Protein 4NJM (pdb70)

InterPro domains:
  IPR006139 D-isomer specific 2-hydroxyacid dehydrogenase, catalytic domain [PF00389] (19-297)
  IPR006140 D-isomer specific 2-hydroxyacid dehydrogenase, NAD-binding domain [PF02826] (124-246)
  IPR036291 NAD(P)-binding domain superfamily [SSF51735] (105-245)

B-factor: mean 31.39, std 8.58, range [16.6, 67.66]

Foldseek 3Di:
DEFEEEEAELPDFDPVQVVLLCVLNVVLVYHYHYDYNDDDPVSLLVVLQRGQEYEYELAAADLSSLVSNLNHAEYEHLDDADPSHPQVSCQVSNHFYFYQPLLLQPLQLVVLVVQVVCLQCLVVDDDDGDAQAAFEEEEEADDNNSVSNVVVSVVSHHHYAYEDPDDDDPNYDDDLLVSQQRGQEYEHADHDDPVQFQCAFQVSNLNHDFLHEYEYLHEQRSHNVVRVLVVCVVRVSYAYEYQHDHPDPCCVVPNRSRYYYDPHNCSRVDNSSSNRSSNSSSNVVSCCVPPVDNPRGDHDHDD/DEFEEEEAELPDFDPVQVVLLCVLRVVLPYHYHYDYVDDDPVSQLVVLQRGQEYEYELAAADLSSLVSNLNHAEYEHLEDADPRHPQVSCQVSNHFYFYQPLLLQPLQLVVQVVQVVCLQCLVVDDDDGDAQAAFEEEEEEHNNSVSNVVVSVVSHHHYAYEYDDDDDPNYDPDLLCSQQPGQEYEYADHDDPVQFQCAFQVSNLNHDFLREYEYLHEQRSHNVVRVLVVCVVRVNYAYEYQHDHPDPCCVVPNRSRYYYDPHNCSRVDNSSSNRSSNSRSVQVSCCVPVVDNPRGDHDHDD

Solvent-accessible surface area: 26970 Å² total

Structure (mmCIF, N/CA/C/O backbone):
data_4NJM
#
_entry.id   4NJM
#
_cell.length_a   50.718
_cell.length_b   77.346
_cell.length_c   89.925
_cell.angle_alpha   90.00
_cell.angle_beta   101.78
_cell.angle_gamma   90.00
#
_symmetry.space_group_name_H-M   'P 1 21 1'
#
loop_
_entity.id
_entity.type
_entity.pdbx_description
1 polymer 'D-3-phosphoglycerate dehydrogenase, putative'
2 polymer 'D-3-phosphoglycerate dehydrogenase, putative'
3 non-polymer '3-PHOSPHOGLYCERIC ACID'
4 water water
#
loop_
_atom_site.group_PDB
_atom_site.id
_atom_site.type_symbol
_atom_site.label_atom_id
_atom_site.label_alt_id
_atom_site.label_comp_id
_atom_site.label_asym_id
_atom_site.label_entity_id
_atom_site.label_seq_id
_atom_site.pdbx_PDB_ins_code
_atom_site.Cartn_x
_atom_site.Cartn_y
_atom_site.Cartn_z
_atom_site.occupancy
_atom_site.B_iso_or_equiv
_atom_site.auth_seq_id
_atom_site.auth_comp_id
_atom_site.auth_asym_id
_atom_site.auth_atom_id
_atom_site.pdbx_PDB_model_num
ATOM 1 N N . ALA A 1 1 ? 18.025 32.796 52.918 1.00 49.77 -1 ALA A N 1
ATOM 2 C CA . ALA A 1 1 ? 17.570 33.194 51.555 1.00 47.67 -1 ALA A CA 1
ATOM 3 C C . ALA A 1 1 ? 18.149 32.265 50.492 1.00 47.74 -1 ALA A C 1
ATOM 4 O O . ALA A 1 1 ? 17.413 31.750 49.651 1.00 47.99 -1 ALA A O 1
ATOM 6 N N . SER A 1 2 ? 19.463 32.052 50.550 1.00 46.61 0 SER A N 1
ATOM 7 C CA . SER A 1 2 ? 20.175 31.183 49.617 1.00 46.22 0 SER A CA 1
ATOM 8 C C . SER A 1 2 ? 19.842 29.703 49.846 1.00 45.62 0 SER A C 1
ATOM 9 O O . SER A 1 2 ? 19.878 29.216 50.978 1.00 44.81 0 SER A O 1
ATOM 12 N N . MET A 1 3 ? 19.527 29.001 48.760 1.00 43.97 1 MET A N 1
ATOM 13 C CA . MET A 1 3 ? 19.130 27.592 48.811 1.00 42.70 1 MET A CA 1
ATOM 14 C C . MET A 1 3 ? 20.101 26.698 48.043 1.00 41.75 1 MET A C 1
ATOM 15 O O . MET A 1 3 ? 20.782 27.154 47.122 1.00 42.38 1 MET A O 1
ATOM 20 N N . LYS A 1 4 ? 20.161 25.425 48.430 1.00 39.45 2 LYS A N 1
ATOM 21 C CA . LYS A 1 4 ? 21.003 24.448 47.750 1.00 39.82 2 LYS A CA 1
ATOM 22 C C . LYS A 1 4 ? 20.133 23.594 46.834 1.00 38.42 2 LYS A C 1
ATOM 23 O O . LYS A 1 4 ? 19.268 22.847 47.303 1.00 37.71 2 LYS A O 1
ATOM 29 N N . ILE A 1 5 ? 20.356 23.723 45.529 1.00 38.10 3 ILE A N 1
ATOM 30 C CA . ILE A 1 5 ? 19.577 22.983 44.537 1.00 36.24 3 ILE A CA 1
ATOM 31 C C . ILE A 1 5 ? 20.430 21.883 43.924 1.00 35.41 3 ILE A C 1
ATOM 32 O O . ILE A 1 5 ? 21.511 22.141 43.393 1.00 36.23 3 ILE A O 1
ATOM 37 N N . VAL A 1 6 ? 19.945 20.652 44.015 1.00 33.99 4 VAL A N 1
ATOM 38 C CA . VAL A 1 6 ? 20.622 19.540 43.372 1.00 33.19 4 VAL A CA 1
ATOM 39 C C . VAL A 1 6 ? 19.865 19.138 42.112 1.00 32.24 4 VAL A C 1
ATOM 40 O O . VAL A 1 6 ? 18.628 19.091 42.0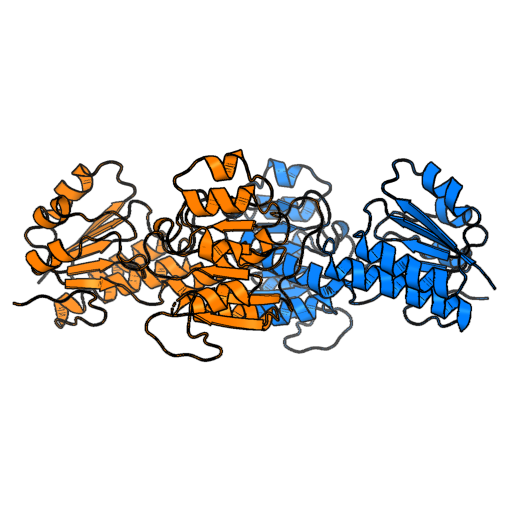95 1.00 32.37 4 VAL A O 1
ATOM 44 N N . VAL A 1 7 ? 20.628 18.872 41.060 1.00 32.14 5 VAL A N 1
ATOM 45 C CA . VAL A 1 7 ? 20.076 18.439 39.788 1.00 30.89 5 VAL A CA 1
ATOM 46 C C . VAL A 1 7 ? 20.454 16.982 39.621 1.00 30.42 5 VAL A C 1
ATOM 47 O O . VAL A 1 7 ? 21.622 16.648 39.409 1.00 31.86 5 VAL A O 1
ATOM 51 N N . ILE A 1 8 ? 19.452 16.121 39.745 1.00 30.60 6 ILE A N 1
ATOM 52 C CA . ILE A 1 8 ? 19.646 14.685 39.730 1.00 29.69 6 ILE A CA 1
ATOM 53 C C . ILE A 1 8 ? 19.263 14.185 38.347 1.00 29.41 6 ILE A C 1
ATOM 54 O O . ILE A 1 8 ? 18.075 14.165 38.006 1.00 27.90 6 ILE A O 1
ATOM 59 N N . THR A 1 9 ? 20.270 13.796 37.561 1.00 29.63 7 THR A N 1
ATOM 60 C CA . THR A 1 9 ? 20.061 13.308 36.195 1.00 29.58 7 THR A CA 1
ATOM 61 C C . THR A 1 9 ? 21.023 12.169 35.795 1.00 29.51 7 THR A C 1
ATOM 62 O O . THR A 1 9 ? 22.158 12.414 35.367 1.00 29.53 7 THR A O 1
ATOM 66 N N . GLU A 1 10 ? 20.553 10.928 35.916 1.00 29.96 8 GLU A N 1
ATOM 67 C CA . GLU A 1 10 ? 21.271 9.759 35.390 1.00 30.23 8 GLU A CA 1
ATOM 68 C C . GLU A 1 10 ? 21.520 9.913 33.883 1.00 29.95 8 GLU A C 1
ATOM 69 O O . GLU A 1 10 ? 22.528 9.432 33.359 1.00 30.15 8 GLU A O 1
ATOM 75 N N . LYS A 1 11 ? 20.594 10.599 33.210 1.00 28.41 9 LYS A N 1
ATOM 76 C CA . LYS A 1 11 ? 20.704 10.950 31.793 1.00 27.87 9 LYS A CA 1
ATOM 77 C C . LYS A 1 11 ? 20.880 12.475 31.682 1.00 27.13 9 LYS A C 1
ATOM 78 O O . LYS A 1 11 ? 19.901 13.223 31.760 1.00 26.29 9 LYS A O 1
ATOM 84 N N . PRO A 1 12 ? 22.133 12.942 31.516 1.00 26.87 10 PRO A N 1
ATOM 85 C CA . PRO A 1 12 ? 22.427 14.373 31.675 1.00 27.86 10 PRO A CA 1
ATOM 86 C C . PRO A 1 12 ? 21.805 15.269 30.607 1.00 27.51 10 PRO A C 1
ATOM 87 O O . PRO A 1 12 ? 21.645 14.844 29.459 1.00 26.98 10 PRO A O 1
ATOM 91 N N . PHE A 1 13 ? 21.441 16.487 31.011 1.00 26.76 11 PHE A N 1
ATOM 92 C CA . PHE A 1 13 ? 20.985 17.530 30.091 1.00 27.09 11 PHE A CA 1
ATOM 93 C C . PHE A 1 13 ? 22.117 17.929 29.153 1.00 26.82 11 PHE A C 1
ATOM 94 O O . PHE A 1 13 ? 23.297 17.742 29.468 1.00 28.40 11 PHE A O 1
ATOM 102 N N . ALA A 1 14 ? 21.748 18.492 28.009 1.00 26.90 12 ALA A N 1
ATOM 103 C CA . ALA A 1 14 ? 22.697 19.147 27.115 1.00 28.03 12 ALA A CA 1
ATOM 104 C C . ALA A 1 14 ? 23.474 20.212 27.886 1.00 28.54 12 ALA A C 1
ATOM 105 O O . ALA A 1 14 ? 22.929 20.846 28.791 1.00 28.28 12 ALA A O 1
ATOM 107 N N . GLU A 1 15 ? 24.740 20.404 27.520 1.00 30.41 13 GLU A N 1
ATOM 108 C CA . GLU A 1 15 ? 25.610 21.385 28.181 1.00 32.14 13 GLU A CA 1
ATOM 109 C C . GLU A 1 15 ? 25.012 22.788 28.246 1.00 31.98 13 GLU A C 1
ATOM 110 O O . GLU A 1 15 ? 25.134 23.477 29.270 1.00 31.06 13 GLU A O 1
ATOM 116 N N . ASN A 1 16 ? 24.372 23.215 27.157 1.00 30.75 14 ASN A N 1
ATOM 117 C CA . ASN A 1 16 ? 23.731 24.530 27.119 1.00 31.37 14 ASN A CA 1
ATOM 118 C C . ASN A 1 16 ? 22.558 24.670 28.082 1.00 30.30 14 ASN A C 1
ATOM 119 O O . ASN A 1 16 ? 22.302 25.761 28.601 1.00 31.16 14 ASN A O 1
ATOM 124 N N . ALA A 1 17 ? 21.859 23.562 28.326 1.00 29.44 15 ALA A N 1
ATOM 125 C CA . ALA A 1 17 ? 20.759 23.533 29.283 1.00 28.72 15 ALA A CA 1
ATOM 126 C C . ALA A 1 17 ? 21.274 23.645 30.719 1.00 29.62 15 ALA A C 1
ATOM 127 O O . ALA A 1 17 ? 20.703 24.387 31.523 1.00 30.60 15 ALA A O 1
ATOM 129 N N . VAL A 1 18 ? 22.352 22.918 31.023 1.00 30.63 16 VAL A N 1
ATOM 130 C CA . VAL A 1 18 ? 22.993 22.965 32.346 1.00 32.10 16 VAL A CA 1
ATOM 131 C C . VAL A 1 18 ? 23.534 24.369 32.632 1.00 33.51 16 VAL A C 1
ATOM 132 O O . VAL A 1 18 ? 23.409 24.869 33.758 1.00 32.68 16 VAL A O 1
ATOM 136 N N . LYS A 1 19 ? 24.121 24.996 31.609 1.00 33.09 17 LYS A N 1
ATOM 137 C CA . LYS A 1 19 ? 24.587 26.378 31.698 1.00 34.97 17 LYS A CA 1
ATOM 138 C C . LYS A 1 19 ? 23.425 27.323 31.999 1.00 34.20 17 LYS A C 1
ATOM 139 O O . LYS A 1 19 ? 23.543 28.202 32.854 1.00 35.45 17 LYS A O 1
ATOM 145 N N . GLY A 1 20 ? 22.309 27.127 31.298 1.00 33.19 18 GLY A N 1
ATOM 146 C CA . GLY A 1 20 ? 21.077 27.885 31.531 1.00 32.90 18 GLY A CA 1
ATOM 147 C C . GLY A 1 20 ? 20.530 27.717 32.940 1.00 33.50 18 GLY A C 1
ATOM 148 O O . GLY A 1 20 ? 20.063 28.685 33.549 1.00 33.28 18 GLY A O 1
ATOM 149 N N . ILE A 1 21 ? 20.589 26.488 33.457 1.00 31.64 19 ILE A N 1
ATOM 150 C CA . ILE A 1 21 ? 20.151 26.201 34.831 1.00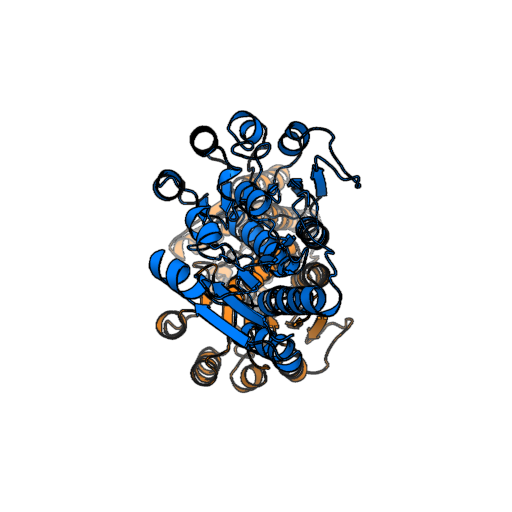 33.18 19 ILE A CA 1
ATOM 151 C C . ILE A 1 21 ? 21.009 26.973 35.831 1.00 33.69 19 ILE A C 1
ATOM 152 O O . ILE A 1 21 ? 20.479 27.642 36.724 1.00 35.17 19 ILE A O 1
ATOM 157 N N . ARG A 1 22 ? 22.326 26.889 35.661 1.00 35.97 20 ARG A N 1
ATOM 158 C CA . ARG A 1 22 ? 23.270 27.576 36.547 1.00 39.05 20 ARG A CA 1
ATOM 159 C C . ARG A 1 22 ? 23.103 29.089 36.517 1.00 40.52 20 ARG A C 1
ATOM 160 O O . ARG A 1 22 ? 23.173 29.738 37.561 1.00 41.05 20 ARG A O 1
ATOM 168 N N . GLU A 1 23 ? 22.872 29.644 35.328 1.00 39.34 21 GLU A N 1
ATOM 169 C CA . GLU A 1 23 ? 22.694 31.086 35.164 1.00 40.75 21 GLU A CA 1
ATOM 170 C C . GLU A 1 23 ? 21.532 31.604 36.002 1.00 40.25 21 GLU A C 1
ATOM 171 O O . GLU A 1 23 ? 21.709 32.505 36.822 1.00 40.76 21 GLU A O 1
ATOM 177 N N . ILE A 1 24 ? 20.356 31.011 35.804 1.00 38.41 22 ILE A N 1
ATOM 178 C CA . ILE A 1 24 ? 19.136 31.397 36.512 1.00 38.30 22 ILE A CA 1
ATOM 179 C C . ILE A 1 24 ? 19.301 31.299 38.033 1.00 39.69 22 ILE A C 1
ATOM 180 O O . ILE A 1 24 ? 19.012 32.253 38.761 1.00 39.44 22 ILE A O 1
ATOM 185 N N . LEU A 1 25 ? 19.782 30.151 38.499 1.00 39.52 23 LEU A N 1
ATOM 186 C CA . LEU A 1 25 ? 19.841 29.863 39.933 1.00 40.95 23 LEU A CA 1
ATOM 187 C C . LEU A 1 25 ? 20.953 30.607 40.663 1.00 41.86 23 LEU A C 1
ATOM 188 O O . LEU A 1 25 ? 20.755 31.071 41.789 1.00 41.62 23 LEU A O 1
ATOM 193 N N . GLU A 1 26 ? 22.111 30.726 40.021 1.00 41.53 24 GLU A N 1
ATOM 194 C CA . GLU A 1 26 ? 23.246 31.425 40.617 1.00 43.43 24 GLU A CA 1
ATOM 195 C C . GLU A 1 26 ? 23.047 32.937 40.658 1.00 44.20 24 GLU A C 1
ATOM 196 O O . GLU A 1 26 ? 23.581 33.610 41.542 1.00 44.41 24 GLU A O 1
ATOM 202 N N . LYS A 1 27 ? 22.264 33.467 39.722 1.00 45.18 25 LYS A N 1
ATOM 203 C CA . LYS A 1 27 ? 21.915 34.886 39.740 1.00 46.63 25 LYS A CA 1
ATOM 204 C C . LYS A 1 27 ? 20.995 35.199 40.922 1.00 46.00 25 LYS A C 1
ATOM 205 O O . LYS A 1 27 ? 21.104 36.260 41.539 1.00 46.32 25 LYS A O 1
ATOM 211 N N . ALA A 1 28 ? 20.104 34.261 41.237 1.00 45.21 26 ALA A N 1
ATOM 212 C CA . ALA A 1 28 ? 19.187 34.389 42.371 1.00 44.78 26 ALA A CA 1
ATOM 213 C C . ALA A 1 28 ? 19.884 34.099 43.704 1.00 44.81 26 ALA A C 1
ATOM 214 O O . ALA A 1 28 ? 19.254 34.132 44.764 1.00 45.35 26 ALA A O 1
ATOM 216 N N . GLY A 1 29 ? 21.182 33.811 43.637 1.00 43.52 27 GLY A N 1
ATOM 217 C CA . GLY A 1 29 ? 22.005 33.593 44.820 1.00 43.25 27 GLY A CA 1
ATOM 218 C C . GLY A 1 29 ? 21.972 32.185 45.382 1.00 43.87 27 GLY A C 1
ATOM 219 O O . GLY A 1 29 ? 22.451 31.953 46.495 1.00 42.86 27 GLY A O 1
ATOM 220 N N . HIS A 1 30 ? 21.416 31.244 44.618 1.00 43.37 28 HIS A N 1
ATOM 221 C CA . HIS A 1 30 ? 21.326 29.849 45.056 1.00 43.26 28 HIS A CA 1
ATOM 222 C C . HIS A 1 30 ? 22.520 29.041 44.641 1.00 43.10 28 HIS A C 1
ATOM 223 O O . HIS A 1 30 ? 23.286 29.452 43.765 1.00 43.59 28 HIS A O 1
ATOM 230 N N . GLU A 1 31 ? 22.698 27.886 45.283 1.00 43.14 29 GLU A N 1
ATOM 231 C CA . GLU A 1 31 ? 23.765 26.959 44.927 1.00 42.15 29 GLU A CA 1
ATOM 232 C C . GLU A 1 31 ? 23.225 25.841 44.035 1.00 40.99 29 GLU A C 1
ATOM 233 O O . GLU A 1 31 ? 22.113 25.351 44.255 1.00 41.02 29 GLU A O 1
ATOM 239 N N . VAL A 1 32 ? 24.016 25.463 43.031 1.00 39.70 30 VAL A N 1
ATOM 240 C CA . VAL A 1 32 ? 23.670 24.369 42.111 1.00 38.13 30 VAL A CA 1
ATOM 241 C C . VAL A 1 32 ? 24.693 23.242 42.222 1.00 37.77 30 VAL A C 1
ATOM 242 O O . VAL A 1 32 ? 25.886 23.441 41.978 1.00 37.68 30 VAL A O 1
ATOM 246 N N . VAL A 1 33 ? 24.217 22.060 42.600 1.00 37.05 31 VAL A N 1
ATOM 247 C CA . VAL A 1 33 ? 25.067 20.876 42.657 1.00 35.76 31 VAL A CA 1
ATOM 248 C C . VAL A 1 33 ? 24.552 19.873 41.629 1.00 34.99 31 VAL A C 1
ATOM 249 O O . VAL A 1 33 ? 23.373 19.522 41.642 1.00 33.71 31 VAL A O 1
ATOM 253 N N . MET A 1 34 ? 25.432 19.439 40.729 1.00 34.28 32 MET A N 1
ATOM 254 C CA . MET A 1 34 ? 25.059 18.476 39.691 1.00 34.98 32 MET A CA 1
ATOM 255 C C . MET A 1 34 ? 25.359 17.052 40.140 1.00 35.17 32 MET A C 1
ATOM 256 O O . MET A 1 34 ? 26.467 16.766 40.595 1.00 36.38 32 MET A O 1
ATOM 261 N N . ILE A 1 35 ? 24.366 16.171 40.022 1.00 34.18 33 ILE A N 1
ATOM 262 C CA . ILE A 1 35 ? 24.547 14.738 40.259 1.00 34.11 33 ILE A CA 1
ATOM 263 C C . ILE A 1 35 ? 24.238 14.028 38.942 1.00 33.69 33 ILE A C 1
ATOM 264 O O . ILE A 1 35 ? 23.097 13.634 38.688 1.00 33.66 33 ILE A O 1
ATOM 269 N N . GLU A 1 36 ? 25.265 13.883 38.110 1.00 34.37 34 GLU A N 1
ATOM 270 C CA . GLU A 1 36 ? 25.092 13.434 36.730 1.00 35.30 34 GLU A CA 1
ATOM 271 C C . GLU A 1 36 ? 25.673 12.055 36.465 1.00 37.06 34 GLU A C 1
ATOM 272 O O . GLU A 1 36 ? 26.765 11.721 36.943 1.00 36.60 34 GLU A O 1
ATOM 278 N N . LYS A 1 37 ? 24.924 11.265 35.697 1.00 38.11 35 LYS A N 1
ATOM 279 C CA . LYS A 1 37 ? 25.356 9.949 35.225 1.00 40.99 35 LYS A CA 1
ATOM 280 C C . LYS A 1 37 ? 25.848 9.053 36.368 1.00 43.17 35 LYS A C 1
ATOM 281 O O . LYS A 1 37 ? 26.779 8.260 36.199 1.00 45.03 35 LYS A O 1
ATOM 287 N N . TYR A 1 38 ? 25.216 9.200 37.534 1.00 42.87 36 TYR A N 1
ATOM 288 C CA . TYR A 1 38 ? 25.501 8.361 38.698 1.00 44.13 36 TYR A CA 1
ATOM 289 C C . TYR A 1 38 ? 25.090 6.914 38.420 1.00 46.74 36 TYR A C 1
ATOM 290 O O . TYR A 1 38 ? 24.230 6.660 37.573 1.00 48.06 36 TYR A O 1
ATOM 299 N N . LYS A 1 39 ? 25.704 5.975 39.132 1.00 50.17 37 LYS A N 1
ATOM 300 C CA . LYS A 1 39 ? 25.405 4.556 38.941 1.00 53.46 37 LYS A CA 1
ATOM 301 C C . LYS A 1 39 ? 24.655 3.954 40.1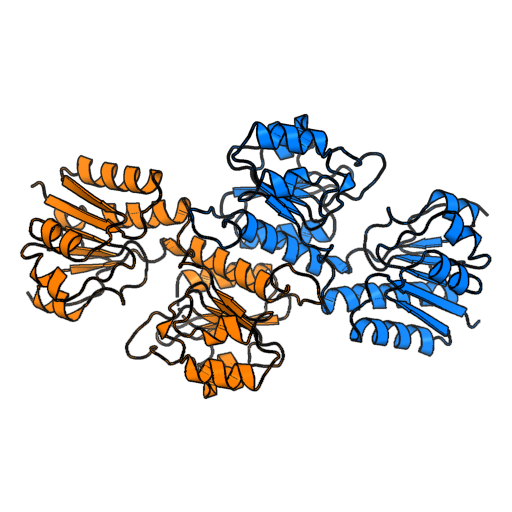27 1.00 54.15 37 LYS A C 1
ATOM 302 O O . LYS A 1 39 ? 23.712 3.183 39.938 1.00 54.78 37 LYS A O 1
ATOM 308 N N . LYS A 1 40 ? 25.065 4.327 41.339 1.00 53.99 38 LYS A N 1
ATOM 309 C CA . LYS A 1 40 ? 24.508 3.751 42.564 1.00 53.41 38 LYS A CA 1
ATOM 310 C C . LYS A 1 40 ? 23.456 4.638 43.226 1.00 52.02 38 LYS A C 1
ATOM 311 O O . LYS A 1 40 ? 23.575 5.865 43.227 1.00 49.91 38 LYS A O 1
ATOM 317 N N . LYS A 1 41 ? 22.433 4.002 43.795 1.00 50.24 39 LYS A N 1
ATOM 318 C CA . LYS A 1 41 ? 21.391 4.698 44.554 1.00 48.97 39 LYS A CA 1
ATOM 319 C C . LYS A 1 41 ? 21.977 5.461 45.750 1.00 49.38 39 LYS A C 1
ATOM 320 O O . LYS A 1 41 ? 21.442 6.496 46.160 1.00 48.94 39 LYS A O 1
ATOM 326 N N . GLU A 1 42 ? 23.083 4.947 46.286 1.00 49.06 40 GLU A N 1
ATOM 327 C CA . GLU A 1 42 ? 23.793 5.577 47.400 1.00 50.25 40 GLU A CA 1
ATOM 328 C C . GLU A 1 42 ? 24.368 6.941 47.026 1.00 49.41 40 GLU A C 1
ATOM 329 O O . GLU A 1 42 ? 24.431 7.837 47.870 1.00 49.52 40 GLU A O 1
ATOM 335 N N . ASP A 1 43 ? 24.782 7.090 45.766 1.00 48.91 41 ASP A N 1
ATOM 336 C CA . ASP A 1 43 ? 25.303 8.362 45.259 1.00 49.33 41 ASP A CA 1
ATOM 337 C C . ASP A 1 43 ? 24.312 9.498 45.492 1.00 47.35 41 ASP A C 1
ATOM 338 O O . ASP A 1 43 ? 24.686 10.564 45.986 1.00 48.18 41 ASP A O 1
ATOM 343 N N . VAL A 1 44 ? 23.050 9.253 45.143 1.00 45.61 42 VAL A N 1
ATOM 344 C CA . VAL A 1 44 ? 21.982 10.238 45.309 1.00 44.60 42 VAL A CA 1
ATOM 345 C C . VAL A 1 44 ? 21.625 10.431 46.782 1.00 45.20 42 VAL A C 1
ATOM 346 O O . VAL A 1 44 ? 21.499 11.568 47.250 1.00 44.67 42 VAL A O 1
ATOM 350 N N . ILE A 1 45 ? 21.465 9.322 47.503 1.00 45.03 43 ILE A N 1
ATOM 351 C CA . ILE A 1 45 ? 21.114 9.352 48.928 1.00 46.68 43 ILE A CA 1
ATOM 352 C C . ILE A 1 45 ? 22.058 10.266 49.718 1.00 47.11 43 ILE A C 1
ATOM 353 O O . ILE A 1 45 ? 21.611 11.064 50.546 1.00 46.96 43 ILE A O 1
ATOM 358 N N . GLU A 1 46 ? 23.355 10.156 49.433 1.00 48.24 44 GLU A N 1
ATOM 359 C CA . GLU A 1 46 ? 24.373 10.983 50.075 1.00 50.63 44 GLU A CA 1
ATOM 360 C C . GLU A 1 46 ? 24.202 12.470 49.753 1.00 49.55 44 GLU A C 1
ATOM 361 O O . GLU A 1 46 ? 24.136 13.301 50.657 1.00 49.48 44 GLU A O 1
ATOM 367 N N . ARG A 1 47 ? 24.118 12.791 48.464 1.00 48.91 45 ARG A N 1
ATOM 368 C CA . ARG A 1 47 ? 24.168 1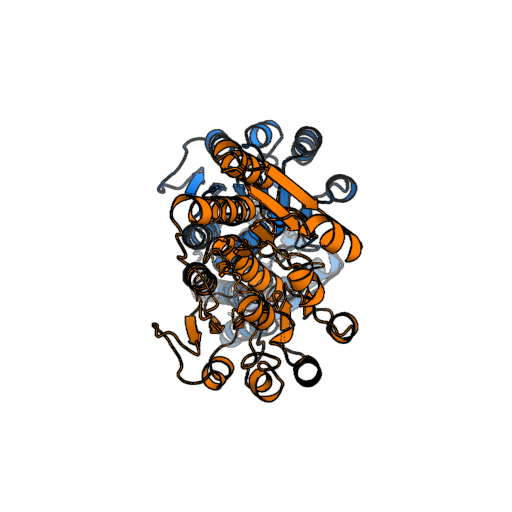4.182 48.008 1.00 48.93 45 ARG A CA 1
ATOM 369 C C . ARG A 1 47 ? 22.860 14.962 48.176 1.00 46.96 45 ARG A C 1
ATOM 370 O O . ARG A 1 47 ? 22.861 16.192 48.113 1.00 47.68 45 ARG A O 1
ATOM 378 N N . ILE A 1 48 ? 21.754 14.255 48.396 1.00 45.16 46 ILE A N 1
ATOM 379 C CA . ILE A 1 48 ? 20.461 14.909 48.624 1.00 44.51 46 ILE A CA 1
ATOM 380 C C . ILE A 1 48 ? 20.269 15.372 50.079 1.00 44.71 46 ILE A C 1
ATOM 381 O O . ILE A 1 48 ? 19.355 16.149 50.369 1.00 43.96 46 ILE A O 1
ATOM 386 N N . LYS A 1 49 ? 21.138 14.901 50.975 1.00 46.71 47 LYS A N 1
ATOM 387 C CA . LYS A 1 49 ? 21.019 15.150 52.421 1.00 48.38 47 LYS A CA 1
ATOM 388 C C . LYS A 1 49 ? 20.764 16.607 52.805 1.00 47.89 47 LYS A C 1
ATOM 389 O O . LYS A 1 49 ? 19.852 16.894 53.583 1.00 47.90 47 LYS A O 1
ATOM 395 N N . ASP A 1 50 ? 21.559 17.519 52.248 1.00 47.43 48 ASP A N 1
ATOM 396 C CA . ASP A 1 50 ? 21.463 18.943 52.590 1.00 47.35 48 ASP A CA 1
ATOM 397 C C . ASP A 1 50 ? 20.809 19.808 51.502 1.00 45.52 48 ASP A C 1
ATOM 398 O O . ASP A 1 50 ? 20.943 21.035 51.510 1.00 45.60 48 ASP A O 1
ATOM 403 N N . ALA A 1 51 ? 20.089 19.164 50.583 1.00 43.00 49 ALA A N 1
ATOM 404 C CA . ALA A 1 51 ? 19.408 19.871 49.497 1.00 40.65 49 ALA A CA 1
ATOM 405 C C . ALA A 1 51 ? 18.119 20.545 49.958 1.00 39.09 49 ALA A C 1
ATOM 406 O O . ALA A 1 51 ? 17.329 19.961 50.705 1.00 39.13 49 ALA A O 1
ATOM 408 N N . ASP A 1 52 ? 17.917 21.778 49.500 1.00 38.23 50 ASP A N 1
ATOM 409 C CA . ASP A 1 52 ? 16.677 22.511 49.740 1.00 37.37 50 ASP A CA 1
ATOM 410 C C . ASP A 1 52 ? 15.691 22.309 48.597 1.00 36.66 50 ASP A C 1
ATOM 411 O O . ASP A 1 52 ? 14.476 22.388 48.789 1.00 36.18 50 ASP A O 1
ATOM 416 N N . GLY A 1 53 ? 16.226 22.048 47.407 1.00 35.38 51 GLY A N 1
ATOM 417 C CA . GLY A 1 53 ? 15.402 21.847 46.217 1.00 33.33 51 GLY A CA 1
ATOM 418 C C . GLY A 1 53 ? 16.030 20.848 45.264 1.00 31.65 51 GLY A C 1
ATOM 419 O O . GLY A 1 53 ? 17.250 20.665 45.257 1.00 30.98 51 GLY A O 1
ATOM 420 N N . VAL A 1 54 ? 15.186 20.198 44.466 1.00 30.35 52 VAL A N 1
ATOM 421 C CA . VAL A 1 54 ? 15.630 19.154 43.534 1.00 30.31 52 VAL A CA 1
ATOM 422 C C . VAL A 1 54 ? 15.070 19.411 42.134 1.00 28.95 52 VAL A C 1
ATOM 423 O O . VAL A 1 54 ? 13.899 19.744 41.987 1.00 28.20 52 VAL A O 1
ATOM 427 N N . ILE A 1 55 ? 15.927 19.260 41.126 1.00 29.04 53 ILE A N 1
ATOM 428 C CA . ILE A 1 55 ? 15.504 19.179 39.726 1.00 28.56 53 ILE A CA 1
ATOM 429 C C . ILE A 1 55 ? 15.840 17.768 39.254 1.00 26.60 53 ILE A C 1
ATOM 430 O O . ILE A 1 55 ? 16.959 17.300 39.433 1.00 26.86 53 ILE A O 1
ATOM 435 N N . VAL A 1 56 ? 14.863 17.089 38.665 1.00 26.65 54 VAL A N 1
ATOM 436 C CA . VAL A 1 56 ? 15.029 15.693 38.270 1.00 25.04 54 VAL A CA 1
ATOM 437 C C . VAL A 1 56 ? 14.430 15.467 36.877 1.00 25.01 54 VAL A C 1
ATOM 438 O O . VAL A 1 56 ? 13.568 16.226 36.431 1.00 24.19 54 VAL A O 1
ATOM 442 N N . ARG A 1 57 ? 14.921 14.450 36.178 1.00 23.68 55 ARG A N 1
ATOM 443 C CA . ARG A 1 57 ? 14.288 14.013 34.944 1.00 24.95 55 ARG A CA 1
ATOM 444 C C . ARG A 1 57 ? 13.482 12.752 35.225 1.00 24.89 55 ARG A C 1
ATOM 445 O O . ARG A 1 57 ? 12.596 12.779 36.085 1.00 25.18 55 ARG A O 1
ATOM 453 N N . SER A 1 58 ? 13.783 11.652 34.534 1.00 23.93 56 SER A N 1
ATOM 454 C CA . SER A 1 58 ? 13.015 10.414 34.727 1.00 25.59 56 SER A CA 1
ATOM 455 C C . SER A 1 58 ? 13.497 9.557 35.897 1.00 26.44 56 SER A C 1
ATOM 456 O O . SER A 1 58 ? 12.916 8.499 36.160 1.00 26.13 56 SER A O 1
ATOM 459 N N . ASP A 1 59 ? 14.549 10.012 36.574 1.00 26.59 57 ASP A N 1
ATOM 460 C CA . ASP A 1 59 ? 15.200 9.270 37.661 1.00 28.07 57 ASP A CA 1
ATOM 461 C C . ASP A 1 59 ? 14.210 8.823 38.717 1.00 28.59 57 ASP A C 1
ATOM 462 O O . ASP A 1 59 ? 13.305 9.576 39.091 1.00 26.87 57 ASP A O 1
ATOM 467 N N . LYS A 1 60 ? 14.396 7.599 39.206 1.00 30.30 58 LYS A N 1
ATOM 468 C CA . LYS A 1 60 ? 13.556 7.078 40.276 1.00 32.86 58 LYS A CA 1
ATOM 469 C C . LYS A 1 60 ? 13.796 7.870 41.561 1.00 32.10 58 LYS A C 1
ATOM 470 O O . LYS A 1 60 ? 14.928 7.957 42.047 1.00 33.55 58 LYS A O 1
ATOM 476 N N . ILE A 1 61 ? 12.728 8.464 42.084 1.00 31.89 59 ILE A N 1
ATOM 477 C CA . ILE A 1 61 ? 12.770 9.182 43.355 1.00 32.94 59 ILE A CA 1
ATOM 478 C C . ILE A 1 61 ? 11.765 8.506 44.295 1.00 33.84 59 ILE A C 1
ATOM 479 O O . ILE A 1 61 ? 10.570 8.833 44.295 1.00 34.01 59 ILE A O 1
ATOM 484 N N . ASP A 1 62 ? 12.263 7.551 45.077 1.00 35.33 60 ASP A N 1
ATOM 485 C CA . ASP A 1 62 ? 11.415 6.726 45.944 1.00 36.23 60 ASP A CA 1
ATOM 486 C C . ASP A 1 62 ? 11.442 7.182 47.403 1.00 38.02 60 ASP A C 1
ATOM 487 O O . ASP A 1 62 ? 12.099 8.172 47.736 1.00 35.30 60 ASP A O 1
ATOM 492 N N . GLU A 1 63 ? 10.729 6.452 48.264 1.00 38.07 61 GLU A N 1
ATOM 493 C CA . GLU A 1 63 ? 10.605 6.821 49.675 1.00 39.87 61 GLU A CA 1
ATOM 494 C C . GLU A 1 63 ? 11.962 6.972 50.368 1.00 39.41 61 GLU A C 1
ATOM 495 O O . GLU A 1 63 ? 12.170 7.925 51.122 1.00 40.11 61 GLU A O 1
ATOM 501 N N . GLU A 1 64 ? 12.879 6.043 50.104 1.00 40.60 62 GLU A N 1
ATOM 502 C CA . GLU A 1 64 ? 14.203 6.081 50.726 1.00 41.08 62 GLU A CA 1
ATOM 503 C C . GLU A 1 64 ? 14.954 7.368 50.382 1.00 40.34 62 GLU A C 1
ATOM 504 O O . GLU A 1 64 ? 15.544 8.000 51.259 1.00 39.67 62 GLU A O 1
ATOM 510 N N . ILE A 1 65 ? 14.920 7.755 49.107 1.00 38.90 63 ILE A N 1
ATOM 511 C CA . ILE A 1 65 ? 15.540 9.003 48.656 1.00 38.72 63 ILE A CA 1
ATOM 512 C C . ILE A 1 65 ? 14.860 10.234 49.263 1.00 37.94 63 ILE A C 1
ATOM 513 O O . ILE A 1 65 ? 15.532 11.164 49.710 1.00 38.66 63 ILE A O 1
ATOM 518 N N . ILE A 1 66 ? 13.529 10.230 49.273 1.00 38.47 64 ILE A N 1
ATOM 519 C CA . ILE A 1 66 ? 12.749 11.343 49.807 1.00 38.43 64 ILE A CA 1
ATOM 520 C C . ILE A 1 66 ? 13.048 11.577 51.296 1.00 40.28 64 ILE A C 1
ATOM 521 O O . ILE A 1 66 ? 13.299 12.710 51.707 1.00 40.69 64 ILE A O 1
ATOM 526 N N . LYS A 1 67 ? 13.044 10.503 52.086 1.00 40.73 65 LYS A N 1
ATOM 527 C CA . LYS A 1 67 ? 13.327 10.607 53.523 1.00 42.14 65 LYS A CA 1
ATOM 528 C C . LYS A 1 67 ? 14.753 11.077 53.811 1.00 41.47 65 LYS A C 1
ATOM 529 O O . LYS A 1 67 ? 14.984 11.780 54.791 1.00 42.77 65 LYS A O 1
ATOM 535 N N . ALA A 1 68 ? 15.697 10.713 52.943 1.00 41.34 66 ALA A N 1
ATOM 536 C CA . ALA A 1 68 ? 17.085 11.164 53.070 1.00 41.26 66 ALA A CA 1
ATOM 537 C C . ALA A 1 68 ? 17.228 12.669 52.830 1.00 43.21 66 ALA A C 1
ATOM 538 O O . ALA A 1 68 ? 18.121 13.314 53.390 1.00 42.32 66 ALA A O 1
ATOM 540 N N . GLY A 1 69 ? 16.349 13.218 51.992 1.00 43.44 67 GLY A N 1
ATOM 541 C CA . GLY A 1 69 ? 16.315 14.654 51.733 1.00 43.85 67 GLY A CA 1
ATOM 542 C C . GLY A 1 69 ? 15.488 15.372 52.783 1.00 44.27 67 GLY A C 1
ATOM 543 O O . GLY A 1 69 ? 14.425 15.917 52.477 1.00 42.35 67 GLY A O 1
ATOM 544 N N . GLU A 1 70 ? 15.998 15.379 54.016 1.00 45.69 68 GLU A N 1
ATOM 545 C CA . GLU A 1 70 ? 15.272 15.867 55.202 1.00 47.59 68 GLU A CA 1
ATOM 546 C C . GLU A 1 70 ? 14.695 17.283 55.093 1.00 46.02 68 GLU A C 1
ATOM 547 O O . GLU A 1 70 ? 13.612 17.558 55.616 1.00 46.71 68 GLU A O 1
ATOM 553 N N . LYS A 1 71 ? 15.409 18.179 54.418 1.00 44.77 69 LYS A N 1
ATOM 554 C CA . LYS A 1 71 ? 14.937 19.557 54.271 1.00 42.46 69 LYS A CA 1
ATOM 555 C C . LYS A 1 71 ? 14.601 19.964 52.830 1.00 40.98 69 LYS A C 1
ATOM 556 O O . LYS A 1 71 ? 14.515 21.156 52.522 1.00 39.11 69 LYS A O 1
ATOM 562 N N . VAL A 1 72 ? 14.401 18.975 51.958 1.00 39.41 70 VAL A N 1
ATOM 563 C CA . VAL A 1 72 ? 13.892 19.238 50.609 1.00 37.03 70 VAL A CA 1
ATOM 564 C C . VAL A 1 72 ? 12.488 19.814 50.728 1.00 35.96 70 VAL A C 1
ATOM 565 O O . VAL A 1 72 ? 11.620 19.234 51.393 1.00 37.01 70 VAL A O 1
ATOM 569 N N . LYS A 1 73 ? 12.275 20.965 50.098 1.00 34.23 71 LYS A N 1
ATOM 570 C CA . LYS A 1 73 ? 10.985 21.643 50.154 1.00 33.55 71 LYS A CA 1
ATOM 571 C C . LYS A 1 73 ? 10.255 21.603 48.812 1.00 33.05 71 LYS A C 1
ATOM 572 O O . LYS A 1 73 ? 9.040 21.816 48.753 1.00 33.11 71 LYS A O 1
ATOM 578 N N . ILE A 1 74 ? 11.004 21.316 47.745 1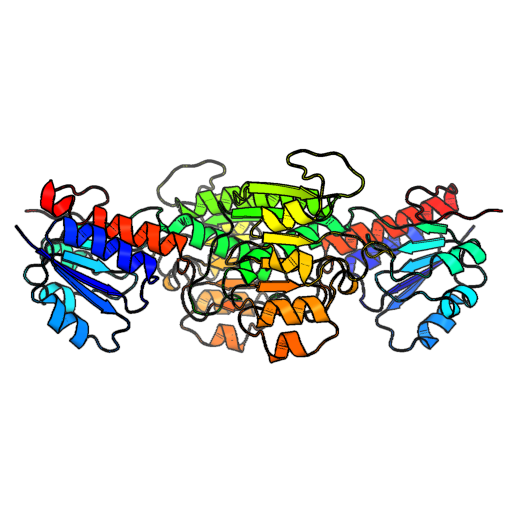.00 31.69 72 ILE A N 1
ATOM 579 C CA . ILE A 1 74 ? 10.449 21.254 46.394 1.00 31.08 72 ILE A CA 1
ATOM 580 C C . ILE A 1 74 ? 11.250 20.308 45.495 1.00 29.79 72 ILE A C 1
ATOM 581 O O . ILE A 1 74 ? 12.474 20.221 45.597 1.00 29.16 72 ILE A O 1
ATOM 586 N N . ILE A 1 75 ? 10.527 19.581 44.647 1.00 30.24 73 ILE A N 1
ATOM 587 C CA . ILE A 1 75 ? 11.116 18.798 43.562 1.00 29.05 73 ILE A CA 1
ATOM 588 C C . ILE A 1 75 ? 10.408 19.202 42.269 1.00 28.91 73 ILE A C 1
ATOM 589 O O . ILE A 1 75 ? 9.174 19.145 42.169 1.00 28.86 73 ILE A O 1
ATOM 594 N N . VAL A 1 76 ? 11.194 19.640 41.292 1.00 29.05 74 VAL A N 1
ATOM 595 C CA . VAL A 1 76 ? 10.655 19.954 39.976 1.00 27.52 74 VAL A CA 1
ATOM 596 C C . VAL A 1 76 ? 11.145 18.907 38.992 1.00 26.62 74 VAL A C 1
ATOM 597 O O . VAL A 1 76 ? 12.350 18.701 38.840 1.00 27.54 74 VAL A O 1
ATOM 601 N N . ARG A 1 77 ? 10.204 18.226 38.352 1.00 26.35 75 ARG A N 1
ATOM 602 C CA . ARG A 1 77 ? 10.539 17.351 37.249 1.00 25.43 75 ARG A CA 1
ATOM 603 C C . ARG A 1 77 ? 10.634 18.229 36.013 1.00 25.43 75 ARG A C 1
ATOM 604 O O . ARG A 1 77 ? 9.651 18.844 35.611 1.00 26.12 75 ARG A O 1
ATOM 612 N N . ALA A 1 78 ? 11.825 18.298 35.429 1.00 26.35 76 ALA A N 1
ATOM 613 C CA . ALA A 1 78 ? 12.020 19.001 34.168 1.00 25.99 76 ALA A CA 1
ATOM 614 C C . ALA A 1 78 ? 11.486 18.092 33.073 1.00 26.11 76 ALA A C 1
ATOM 615 O O . ALA A 1 78 ? 12.176 17.175 32.625 1.00 25.73 76 ALA A O 1
ATOM 617 N N . GLY A 1 79 ? 10.242 18.337 32.672 1.00 26.54 77 GLY A N 1
ATOM 618 C CA . GLY A 1 79 ? 9.528 17.454 31.755 1.00 26.34 77 GLY A CA 1
ATOM 619 C C . GLY A 1 79 ? 8.071 17.286 32.142 1.00 26.37 77 GLY A C 1
ATOM 620 O O . GLY A 1 79 ? 7.524 18.094 32.895 1.00 25.98 77 GLY A O 1
ATOM 621 N N . ALA A 1 80 ? 7.439 16.236 31.628 1.00 25.91 78 ALA A N 1
ATOM 622 C CA . ALA A 1 80 ? 5.990 16.091 31.728 1.00 26.91 78 ALA A CA 1
ATOM 623 C C . ALA A 1 80 ? 5.574 15.063 32.777 1.00 27.90 78 ALA A C 1
ATOM 624 O O . ALA A 1 80 ? 4.847 15.396 33.715 1.00 28.39 78 ALA A O 1
ATOM 626 N N . GLY A 1 81 ? 6.034 13.826 32.613 1.00 28.01 79 GLY A N 1
ATOM 627 C CA . GLY A 1 81 ? 5.630 12.722 33.495 1.00 27.91 79 GLY A CA 1
ATOM 628 C C . GLY A 1 81 ? 6.323 12.723 34.844 1.00 28.29 79 GLY A C 1
ATOM 629 O O . GLY A 1 81 ? 7.474 13.143 34.965 1.00 27.55 79 GLY A O 1
ATOM 630 N N . TYR A 1 82 ? 5.619 12.236 35.863 1.00 27.87 80 TYR A N 1
ATOM 631 C CA . TYR A 1 82 ? 6.157 12.197 37.221 1.00 28.91 80 TYR A CA 1
ATOM 632 C C . TYR A 1 82 ? 5.867 10.858 37.913 1.00 29.03 80 TYR A C 1
ATOM 633 O O . TYR A 1 82 ? 5.928 10.751 39.147 1.00 30.28 80 TYR A O 1
ATOM 642 N N . ASP A 1 83 ? 5.566 9.842 37.104 1.00 29.04 81 ASP A N 1
ATOM 643 C CA . ASP A 1 83 ? 5.372 8.462 37.578 1.00 29.24 81 ASP A CA 1
ATOM 644 C C . ASP A 1 83 ? 6.609 7.908 38.295 1.00 29.85 81 ASP A C 1
ATOM 645 O O . ASP A 1 83 ? 6.514 6.942 39.066 1.00 29.22 81 ASP A O 1
ATOM 650 N N . ASN A 1 84 ? 7.762 8.523 38.032 1.00 28.50 82 ASN A N 1
ATOM 651 C CA . ASN A 1 84 ? 9.037 8.141 38.633 1.00 28.99 82 ASN A CA 1
ATOM 652 C C . ASN A 1 84 ? 9.208 8.638 40.071 1.00 29.60 82 ASN A C 1
ATOM 653 O O . ASN A 1 84 ? 10.147 8.232 40.762 1.00 30.06 82 ASN A O 1
ATOM 658 N N . ILE A 1 85 ? 8.309 9.518 40.501 1.00 29.63 83 ILE A N 1
ATOM 659 C CA . ILE A 1 85 ? 8.388 10.133 41.821 1.00 30.69 83 ILE A CA 1
ATOM 660 C C . ILE A 1 85 ? 7.292 9.549 42.713 1.00 31.78 83 ILE A C 1
ATOM 661 O O . ILE A 1 85 ? 6.126 9.507 42.318 1.00 31.67 83 ILE A O 1
ATOM 666 N N . ASP A 1 86 ? 7.672 9.095 43.907 1.00 33.15 84 ASP A N 1
ATOM 667 C CA . ASP A 1 86 ? 6.689 8.598 44.876 1.00 34.17 84 ASP A CA 1
ATOM 668 C C . ASP A 1 86 ? 5.920 9.787 45.458 1.00 33.74 84 ASP A C 1
ATOM 669 O O . ASP A 1 86 ? 6.371 10.430 46.409 1.00 35.52 84 ASP A O 1
ATOM 674 N N . ILE A 1 87 ? 4.758 10.063 44.869 1.00 33.32 85 ILE A N 1
ATOM 675 C CA . ILE A 1 87 ? 3.943 11.227 45.228 1.00 33.82 85 ILE A CA 1
ATOM 676 C C . ILE A 1 87 ? 3.408 11.144 46.664 1.00 35.46 85 ILE A C 1
ATOM 677 O O . ILE A 1 87 ? 3.347 12.155 47.370 1.00 34.41 85 ILE A O 1
ATOM 682 N N . GLU A 1 88 ? 3.029 9.939 47.081 1.00 36.16 86 GLU A N 1
ATOM 683 C CA . GLU A 1 88 ? 2.512 9.712 48.432 1.00 38.14 86 GLU A CA 1
ATOM 684 C C . GLU A 1 88 ? 3.545 10.017 49.511 1.00 38.14 86 GLU A C 1
ATOM 685 O O . GLU A 1 88 ? 3.217 10.658 50.513 1.00 38.91 86 GLU A O 1
ATOM 691 N N . ALA A 1 89 ? 4.782 9.568 49.295 1.00 37.23 87 ALA A N 1
ATOM 692 C CA . ALA A 1 89 ? 5.895 9.872 50.196 1.00 37.76 87 ALA A CA 1
ATOM 693 C C . ALA A 1 89 ? 6.258 11.356 50.186 1.00 38.86 87 ALA A C 1
ATOM 694 O O . ALA A 1 89 ? 6.691 11.899 51.205 1.00 39.08 87 ALA A O 1
ATOM 696 N N . CYS A 1 90 ? 6.091 12.011 49.036 1.00 38.31 88 CYS A N 1
ATOM 697 C CA . CYS A 1 90 ? 6.252 13.465 48.958 1.00 37.73 88 CYS A CA 1
ATOM 698 C C . CYS A 1 90 ? 5.190 14.191 49.779 1.00 37.91 88 CYS A C 1
ATOM 699 O O . CYS A 1 90 ? 5.491 15.175 50.463 1.00 37.83 88 CYS A O 1
ATOM 702 N N . ASN A 1 91 ? 3.955 13.694 49.712 1.00 38.18 89 ASN A N 1
ATOM 703 C CA . ASN A 1 91 ? 2.840 14.251 50.481 1.00 39.58 89 ASN A CA 1
ATOM 704 C C . ASN A 1 91 ? 3.054 14.188 51.994 1.00 41.17 89 ASN A C 1
ATOM 705 O O . ASN A 1 91 ? 2.735 15.140 52.703 1.00 40.95 89 ASN A O 1
ATOM 710 N N . GLN A 1 92 ? 3.596 13.071 52.476 1.00 42.88 90 GLN A N 1
ATOM 711 C CA . GLN A 1 92 ? 3.897 12.916 53.901 1.00 44.75 90 GLN A CA 1
ATOM 712 C C . GLN A 1 92 ? 5.112 13.753 54.304 1.00 44.15 90 GLN A C 1
ATOM 713 O O . GLN A 1 92 ? 5.225 14.182 55.453 1.00 43.50 90 GLN A O 1
ATOM 719 N N . GLY A 1 93 ? 6.011 13.990 53.349 1.00 41.88 91 GLY A N 1
ATOM 720 C CA . GLY A 1 93 ? 7.208 14.790 53.591 1.00 40.55 91 GLY A CA 1
ATOM 721 C C . GLY A 1 93 ? 6.959 16.280 53.438 1.00 40.10 91 GLY A C 1
ATOM 722 O O . GLY A 1 93 ? 7.869 17.088 53.645 1.00 38.70 91 GLY A O 1
ATOM 723 N N . LYS A 1 94 ? 5.721 16.635 53.081 1.00 39.61 92 LYS A N 1
ATOM 724 C CA . LYS A 1 94 ? 5.308 18.024 52.832 1.00 40.73 92 LYS A CA 1
ATOM 725 C C . LYS A 1 94 ? 6.184 18.719 51.786 1.00 40.22 92 LYS A C 1
ATOM 726 O O . LYS A 1 94 ? 6.603 19.869 51.960 1.00 39.04 92 LYS A O 1
ATOM 732 N N . ILE A 1 95 ? 6.449 17.992 50.702 1.00 39.25 93 ILE A N 1
ATOM 733 C CA . ILE A 1 95 ? 7.290 18.470 49.601 1.00 37.70 93 ILE A CA 1
ATOM 734 C C . ILE A 1 95 ? 6.417 18.788 48.392 1.00 36.44 93 ILE A C 1
ATOM 735 O O . ILE A 1 95 ? 5.627 17.945 47.934 1.00 35.81 93 ILE A O 1
ATOM 740 N N . VAL A 1 96 ? 6.556 20.012 47.888 1.00 35.31 94 VAL A N 1
ATOM 741 C CA . VAL A 1 96 ? 5.856 20.430 46.677 1.00 34.30 94 VAL A CA 1
ATOM 742 C C . VAL A 1 96 ? 6.481 19.707 45.484 1.00 32.57 94 VAL A C 1
ATOM 743 O O . VAL A 1 96 ? 7.696 19.714 45.319 1.00 32.45 94 VAL A O 1
ATOM 747 N N . VAL A 1 97 ? 5.646 19.049 44.687 1.00 32.70 95 VAL A N 1
ATOM 748 C CA . VAL A 1 97 ? 6.101 18.428 43.442 1.00 31.70 95 VAL A CA 1
ATOM 749 C C . VAL A 1 97 ? 5.430 19.127 42.274 1.00 31.51 95 VAL A C 1
ATOM 750 O O . VAL A 1 97 ? 4.206 19.277 42.241 1.00 31.32 95 VAL A O 1
ATOM 754 N N . MET A 1 98 ? 6.248 19.558 41.320 1.0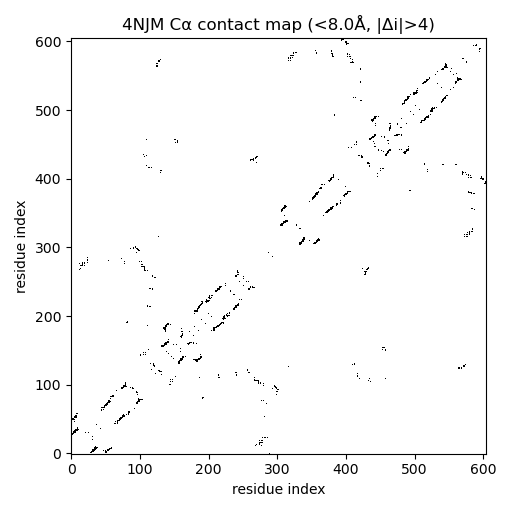0 31.88 96 MET A N 1
ATOM 755 C CA . MET A 1 98 ? 5.744 20.182 40.107 1.00 31.65 96 MET A CA 1
ATOM 756 C C . MET A 1 98 ? 6.489 19.650 38.888 1.00 31.13 96 MET A C 1
ATOM 757 O O . MET A 1 98 ? 7.574 19.079 39.008 1.00 30.54 96 MET A O 1
ATOM 762 N N . ASN A 1 99 ? 5.875 19.808 37.724 1.00 30.12 97 ASN A N 1
ATOM 763 C CA . ASN A 1 99 ? 6.530 19.488 36.464 1.00 28.73 97 ASN A CA 1
ATOM 764 C C . ASN A 1 99 ? 6.644 20.751 35.618 1.00 28.61 97 ASN A C 1
ATOM 765 O O . ASN A 1 99 ? 6.389 21.855 36.107 1.00 28.00 97 ASN A O 1
ATOM 770 N N . THR A 1 100 ? 7.038 20.597 34.358 1.00 27.97 98 THR A N 1
ATOM 771 C CA . THR A 1 100 ? 7.181 21.750 33.475 1.00 27.39 98 THR A CA 1
ATOM 772 C C . THR A 1 100 ? 6.424 21.438 32.187 1.00 27.56 98 THR A C 1
ATOM 773 O O . THR A 1 100 ? 7.042 21.070 31.183 1.00 27.98 98 THR A O 1
ATOM 777 N N . PRO A 1 101 ? 5.080 21.550 32.222 1.00 27.46 99 PRO A N 1
ATOM 778 C CA . PRO A 1 101 ? 4.238 21.061 31.134 1.00 26.85 99 PRO A CA 1
ATOM 779 C C . PRO A 1 101 ? 4.613 21.649 29.774 1.00 26.56 99 PRO A C 1
ATOM 780 O O . PRO A 1 101 ? 4.943 22.829 29.682 1.00 26.28 99 PRO A O 1
ATOM 784 N N . GLY A 1 102 ? 4.593 20.804 28.745 1.00 25.81 100 GLY A N 1
ATOM 785 C CA . GLY A 1 102 ? 4.800 21.250 27.362 1.00 25.94 100 GLY A CA 1
ATOM 786 C C . GLY A 1 102 ? 6.198 21.624 26.902 1.00 25.75 100 GLY A C 1
ATOM 787 O O . GLY A 1 102 ? 6.403 21.849 25.704 1.00 25.92 100 GLY A O 1
ATOM 788 N N . GLN A 1 103 ? 7.164 21.692 27.818 1.00 24.81 101 GLN A N 1
ATOM 789 C CA . GLN A 1 103 ? 8.518 22.158 27.465 1.00 24.62 101 GLN A CA 1
ATOM 790 C C . GLN A 1 103 ? 9.224 21.185 26.524 1.00 24.94 101 GLN A C 1
ATOM 791 O O . GLN A 1 103 ? 10.004 21.594 25.655 1.00 25.16 101 GLN A O 1
ATOM 797 N N . ASN A 1 104 ? 8.918 19.905 26.709 1.00 23.99 102 ASN A N 1
ATOM 798 C CA . ASN A 1 104 ? 9.463 18.813 25.914 1.00 24.30 102 ASN A CA 1
ATOM 799 C C . ASN A 1 104 ? 8.676 18.483 24.671 1.00 23.28 102 ASN A C 1
ATOM 800 O O . ASN A 1 104 ? 9.048 17.558 23.942 1.00 22.30 102 ASN A O 1
ATOM 805 N N . ARG A 1 105 ? 7.586 19.211 24.432 1.00 22.09 103 ARG A N 1
ATOM 806 C CA . ARG A 1 105 ? 6.555 18.733 23.519 1.00 22.00 103 ARG A CA 1
ATOM 807 C C . ARG A 1 105 ? 7.062 18.460 22.105 1.00 21.39 103 ARG A C 1
ATOM 808 O O . ARG A 1 105 ? 6.623 17.498 21.471 1.00 21.41 103 ARG A O 1
ATOM 816 N N . ASN A 1 106 ? 7.959 19.310 21.607 1.00 21.13 104 ASN A N 1
ATOM 817 C CA . ASN A 1 106 ? 8.358 19.192 20.204 1.00 21.49 104 ASN A CA 1
ATOM 818 C C . ASN A 1 106 ? 9.368 18.091 19.943 1.00 20.91 104 ASN A C 1
ATOM 819 O O . ASN A 1 106 ? 9.307 17.421 18.910 1.00 20.58 104 ASN A O 1
ATOM 824 N N . GLY A 1 107 ? 10.288 17.894 20.883 1.00 20.35 105 GLY A N 1
ATOM 825 C CA . GLY A 1 107 ? 11.214 16.765 20.780 1.00 20.12 105 GLY A CA 1
ATOM 826 C C . GLY A 1 107 ? 10.417 15.485 20.618 1.00 19.83 105 GLY A C 1
ATOM 827 O O . GLY A 1 107 ? 10.673 14.679 19.727 1.00 19.70 105 GLY A O 1
ATOM 828 N N . VAL A 1 108 ? 9.427 15.313 21.484 1.00 19.71 106 VAL A N 1
ATOM 829 C CA . VAL A 1 108 ? 8.616 14.100 21.503 1.00 19.87 106 VAL A CA 1
ATOM 830 C C . VAL A 1 108 ? 7.755 13.991 20.249 1.00 19.85 106 VAL A C 1
ATOM 831 O O . VAL A 1 108 ? 7.700 12.923 19.634 1.00 19.35 106 VAL A O 1
ATOM 835 N N . ALA A 1 109 ? 7.114 15.098 19.853 1.00 20.31 107 ALA A N 1
ATOM 836 C CA . ALA A 1 109 ? 6.200 15.077 18.703 1.00 20.07 107 ALA A CA 1
ATOM 837 C C . ALA A 1 109 ? 6.928 14.759 17.393 1.00 19.49 107 ALA A C 1
ATOM 838 O O . ALA A 1 109 ? 6.423 13.991 16.576 1.00 19.15 107 ALA A O 1
ATOM 840 N N . GLU A 1 110 ? 8.113 15.340 17.205 1.00 19.75 108 GLU A N 1
ATOM 841 C CA . GLU A 1 110 ? 8.906 15.056 16.006 1.00 19.44 108 GLU A CA 1
ATOM 842 C C . GLU A 1 110 ? 9.395 13.611 15.973 1.00 19.08 108 GLU A C 1
ATOM 843 O O . GLU A 1 110 ? 9.351 12.956 14.929 1.00 18.24 108 GLU A O 1
ATOM 849 N N . LEU A 1 111 ? 9.842 13.105 17.120 1.00 18.94 109 LEU A N 1
ATOM 850 C CA . LEU A 1 111 ? 10.224 11.698 17.215 1.00 19.10 109 LEU A CA 1
ATOM 851 C C . LEU A 1 111 ? 9.051 10.758 16.884 1.00 19.29 109 LEU A C 1
ATOM 852 O O . LEU A 1 111 ? 9.204 9.785 16.138 1.00 18.61 109 LEU A O 1
ATOM 857 N N . CYS A 1 112 ? 7.881 11.080 17.422 1.00 20.69 110 CYS A N 1
ATOM 858 C CA . CYS A 1 112 ? 6.671 10.316 17.167 1.00 20.87 110 CYS A CA 1
ATOM 859 C C . CYS A 1 112 ? 6.403 10.205 15.663 1.00 20.77 110 CYS A C 1
ATOM 860 O O . CYS A 1 112 ? 6.222 9.099 15.132 1.00 20.58 110 CYS A O 1
ATOM 863 N N . ILE A 1 113 ? 6.420 11.343 14.969 1.00 19.63 111 ILE A N 1
ATOM 864 C CA . ILE A 1 113 ? 6.162 11.341 13.531 1.00 19.20 111 ILE A CA 1
ATOM 865 C C . ILE A 1 113 ? 7.247 10.572 12.777 1.00 19.33 111 ILE A C 1
ATOM 866 O O . ILE A 1 113 ? 6.952 9.775 11.883 1.00 17.91 111 ILE A O 1
ATOM 871 N N . GLY A 1 114 ? 8.500 10.827 13.148 1.00 19.35 112 GLY A N 1
ATOM 872 C CA . GLY A 1 114 ? 9.632 10.084 12.607 1.00 19.38 112 GLY A CA 1
ATOM 873 C C . GLY A 1 114 ? 9.509 8.576 12.772 1.00 19.53 112 GLY A C 1
ATOM 874 O O . GLY A 1 114 ? 9.800 7.827 11.844 1.00 18.74 112 GLY A O 1
ATOM 875 N N . MET A 1 115 ? 9.080 8.122 13.952 1.00 20.12 113 MET A N 1
ATOM 876 C CA . MET A 1 115 ? 8.909 6.687 14.192 1.00 20.24 113 MET A CA 1
ATOM 877 C C . MET A 1 115 ? 7.766 6.093 13.382 1.00 19.66 113 MET A C 1
ATOM 878 O O . MET A 1 115 ? 7.841 4.944 12.958 1.00 18.75 113 MET A O 1
ATOM 883 N N . MET A 1 116 ? 6.709 6.877 13.172 1.00 19.53 114 MET A N 1
ATOM 884 C CA . MET A 1 116 ? 5.594 6.426 12.340 1.00 20.75 114 MET A CA 1
ATOM 885 C C . MET A 1 116 ? 6.060 6.171 10.916 1.00 19.72 114 MET A C 1
ATOM 886 O O . MET A 1 116 ? 5.711 5.157 10.313 1.00 19.54 114 MET A O 1
ATOM 891 N N . ILE A 1 117 ? 6.850 7.095 10.376 1.00 19.42 115 ILE A N 1
ATOM 892 C CA . ILE A 1 117 ? 7.356 6.936 9.019 1.00 19.22 115 ILE A CA 1
ATOM 893 C C . ILE A 1 117 ? 8.292 5.720 8.950 1.00 19.67 115 ILE A C 1
ATOM 894 O O . ILE A 1 117 ? 8.110 4.836 8.124 1.00 19.67 115 ILE A O 1
ATOM 899 N N . PHE A 1 118 ? 9.284 5.695 9.839 1.00 19.63 116 PHE A N 1
ATOM 900 C CA . PHE A 1 118 ? 10.225 4.582 9.985 1.00 20.36 116 PHE A CA 1
ATOM 901 C C . PHE A 1 118 ? 9.495 3.235 10.083 1.00 20.16 116 PHE A C 1
ATOM 902 O O . PHE A 1 118 ? 9.841 2.290 9.371 1.00 21.05 116 PHE A O 1
ATOM 910 N N . GLY A 1 119 ? 8.490 3.171 10.956 1.00 20.89 117 GLY A N 1
ATOM 911 C CA . GLY A 1 119 ? 7.683 1.958 11.164 1.00 21.05 117 GLY A CA 1
ATOM 912 C C . GLY A 1 119 ? 6.935 1.497 9.920 1.00 21.45 117 GLY A C 1
ATOM 913 O O . GLY A 1 119 ? 6.848 0.300 9.653 1.00 21.95 117 GLY A O 1
ATOM 914 N N . PHE A 1 120 ? 6.415 2.450 9.148 1.00 20.89 118 PHE A N 1
ATOM 915 C CA . PHE A 1 120 ? 5.656 2.152 7.927 1.00 20.88 118 PHE A CA 1
ATOM 916 C C . PHE A 1 120 ? 6.573 1.860 6.740 1.00 21.86 118 PHE A C 1
ATOM 917 O O . PHE A 1 120 ? 6.119 1.341 5.719 1.00 21.06 118 PHE A O 1
ATOM 925 N N . ARG A 1 121 ? 7.857 2.194 6.878 1.00 20.85 119 ARG A N 1
ATOM 926 C CA . ARG A 1 121 ? 8.820 2.052 5.779 1.00 21.50 119 ARG A CA 1
ATOM 927 C C . ARG A 1 121 ? 9.937 1.052 6.102 1.00 22.07 119 ARG A C 1
ATOM 928 O O . ARG A 1 121 ? 11.103 1.263 5.752 1.00 21.09 119 ARG A O 1
ATOM 936 N N . LYS A 1 122 ? 9.553 -0.042 6.766 1.00 23.92 120 LYS A N 1
ATOM 937 C CA . LYS A 1 122 ? 10.429 -1.203 7.024 1.00 24.08 120 LYS A CA 1
ATOM 938 C C . LYS A 1 122 ? 11.718 -0.844 7.769 1.00 22.56 120 LYS A C 1
ATOM 939 O O . LYS A 1 122 ? 12.745 -1.499 7.610 1.00 22.17 120 LYS A O 1
ATOM 945 N N . GLY A 1 123 ? 11.675 0.200 8.583 1.00 22.17 121 GLY A N 1
ATOM 946 C CA . GLY A 1 123 ? 12.888 0.640 9.272 1.00 22.14 121 GLY A CA 1
ATOM 947 C C . GLY A 1 123 ? 13.995 1.054 8.318 1.00 21.97 121 GLY A C 1
ATOM 948 O O . GLY A 1 123 ? 15.186 0.876 8.615 1.00 22.17 121 GLY A O 1
ATOM 949 N N . PHE A 1 124 ? 13.583 1.604 7.175 1.00 21.37 122 PHE A N 1
ATOM 950 C CA . PHE A 1 124 ? 14.463 2.040 6.083 1.00 21.04 122 PHE A CA 1
ATOM 951 C C . PHE A 1 124 ? 15.291 0.890 5.518 1.00 22.59 122 PHE A C 1
ATOM 952 O O . PHE A 1 124 ? 16.433 1.082 5.082 1.00 21.66 122 PHE A O 1
ATOM 960 N N . LYS A 1 125 ? 14.691 -0.303 5.545 1.00 22.70 123 LYS A N 1
ATOM 961 C CA . LYS A 1 125 ? 15.250 -1.491 4.895 1.00 24.84 123 LYS A CA 1
ATOM 962 C C . LYS A 1 125 ? 14.492 -1.757 3.592 1.00 25.74 123 LYS A C 1
ATOM 963 O O . LYS A 1 125 ? 13.507 -1.082 3.287 1.00 24.46 123 LYS A O 1
ATOM 969 N N . GLU A 1 126 ? 14.975 -2.734 2.829 1.00 27.55 124 GLU A N 1
ATOM 970 C CA . GLU A 1 126 ? 14.345 -3.192 1.592 1.00 29.25 124 GLU A CA 1
ATOM 971 C C . GLU A 1 126 ? 12.915 -3.702 1.817 1.00 29.10 124 GLU A C 1
ATOM 972 O O . GLU A 1 126 ? 12.580 -4.171 2.906 1.00 30.06 124 GLU A O 1
ATOM 978 N N . GLY A 1 127 ? 12.078 -3.605 0.785 1.00 29.10 125 GLY A N 1
ATOM 979 C CA . GLY A 1 127 ? 10.721 -4.149 0.837 1.00 28.12 125 GLY A CA 1
ATOM 980 C C . GLY A 1 127 ? 9.636 -3.112 0.616 1.00 28.26 125 GLY A C 1
ATOM 981 O O . GLY A 1 127 ? 9.915 -1.911 0.479 1.00 27.26 125 GLY A O 1
ATOM 982 N N . LYS A 1 128 ? 8.389 -3.572 0.576 1.00 26.11 126 LYS A N 1
ATOM 983 C CA . LYS A 1 128 ? 7.269 -2.684 0.297 1.00 25.97 126 LYS A CA 1
ATOM 984 C C . LYS A 1 128 ? 6.764 -2.026 1.570 1.00 25.85 126 LYS A C 1
ATOM 985 O O . LYS A 1 128 ? 6.397 -2.714 2.523 1.00 27.27 126 LYS A O 1
ATOM 991 N N . GLY A 1 129 ? 6.763 -0.696 1.583 1.00 23.96 127 GLY A N 1
ATOM 992 C CA . GLY A 1 129 ? 6.247 0.067 2.712 1.00 22.96 127 GLY A CA 1
ATOM 993 C C . GLY A 1 129 ? 4.855 0.597 2.457 1.00 22.78 127 GLY A C 1
ATOM 994 O O . GLY A 1 129 ? 4.194 0.192 1.499 1.00 21.69 127 GLY A O 1
ATOM 995 N N . ARG A 1 130 ? 4.402 1.488 3.336 1.00 21.90 128 ARG A N 1
ATOM 996 C CA . ARG A 1 130 ? 3.127 2.174 3.172 1.00 22.17 128 ARG A CA 1
ATOM 997 C C . ARG A 1 130 ? 3.293 3.641 3.512 1.00 21.80 128 ARG A C 1
ATOM 998 O O . ARG A 1 130 ? 4.305 4.037 4.089 1.00 21.10 128 ARG A O 1
ATOM 1006 N N . GLU A 1 131 ? 2.275 4.430 3.175 1.00 20.84 129 GLU A N 1
ATOM 1007 C CA . GLU A 1 131 ? 2.287 5.875 3.379 1.00 21.28 129 GLU A CA 1
ATOM 1008 C C . GLU A 1 131 ? 1.273 6.279 4.441 1.00 20.95 129 GLU A C 1
ATOM 1009 O O . GLU A 1 131 ? 0.182 5.698 4.536 1.00 21.10 129 GLU A O 1
ATOM 1015 N N . LEU A 1 132 ? 1.651 7.268 5.241 1.00 19.94 130 LEU A N 1
ATOM 1016 C CA . LEU A 1 132 ? 0.766 7.865 6.244 1.00 20.29 130 LEU A CA 1
ATOM 1017 C C . LEU A 1 132 ? -0.381 8.690 5.646 1.00 20.78 130 LEU A C 1
ATOM 1018 O O . LEU A 1 132 ? -1.477 8.721 6.204 1.00 21.32 130 LEU A O 1
ATOM 1023 N N . LYS A 1 133 ? -0.126 9.366 4.526 1.00 21.96 131 LYS A N 1
ATOM 1024 C CA . LYS A 1 133 ? -1.164 10.159 3.856 1.00 22.53 131 LYS A CA 1
ATOM 1025 C C . LYS A 1 133 ? -2.405 9.309 3.579 1.00 23.00 131 LYS A C 1
ATOM 1026 O O . LYS A 1 133 ? -2.289 8.166 3.140 1.00 22.58 131 LYS A O 1
ATOM 1032 N N . ASP A 1 134 ? -3.573 9.885 3.859 1.00 23.75 132 ASP A N 1
ATOM 1033 C CA . ASP A 1 134 ? -4.888 9.264 3.623 1.00 25.50 132 ASP A CA 1
ATOM 1034 C C . ASP A 1 134 ? -5.234 8.140 4.597 1.00 25.52 132 ASP A C 1
ATOM 1035 O O . ASP A 1 134 ? -6.272 7.491 4.447 1.00 26.08 132 ASP A O 1
ATOM 1040 N N . LYS A 1 135 ? -4.365 7.902 5.578 1.00 24.43 133 LYS A N 1
ATOM 1041 C CA . LYS A 1 135 ? -4.665 6.955 6.646 1.00 24.43 133 LYS A CA 1
ATOM 1042 C C . LYS A 1 135 ? -5.279 7.705 7.812 1.00 25.15 133 LYS A C 1
ATOM 1043 O O . LYS A 1 135 ? -5.146 8.926 7.917 1.00 25.92 133 LYS A O 1
ATOM 1049 N N . THR A 1 136 ? -5.958 6.972 8.681 1.00 26.01 134 THR A N 1
ATOM 1050 C CA . THR A 1 136 ? -6.538 7.556 9.881 1.00 26.39 134 THR A CA 1
ATOM 1051 C C . THR A 1 136 ? -5.626 7.361 11.098 1.00 26.21 134 THR A C 1
ATOM 1052 O O . THR A 1 136 ? -5.224 6.231 11.417 1.00 26.93 134 THR A O 1
ATOM 1056 N N . LEU A 1 137 ? -5.286 8.480 11.739 1.00 26.20 135 LEU A N 1
ATOM 1057 C CA . LEU A 1 137 ? -4.470 8.515 12.953 1.00 25.67 135 LEU A CA 1
ATOM 1058 C C . LEU A 1 137 ? -5.327 8.728 14.199 1.00 26.09 135 LEU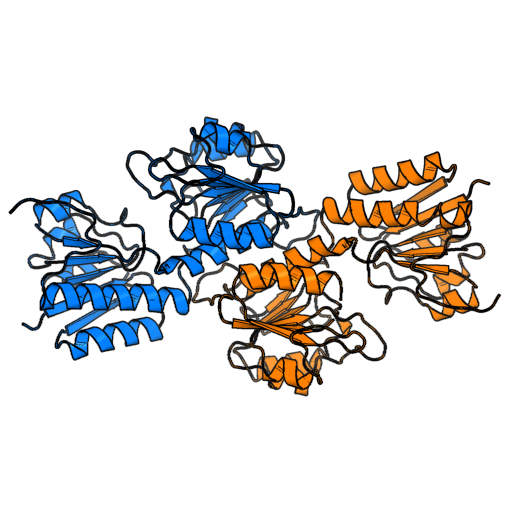 A C 1
ATOM 1059 O O . LEU A 1 137 ? -6.057 9.713 14.292 1.00 27.09 135 LEU A O 1
ATOM 1064 N N . GLY A 1 138 ? -5.202 7.819 15.163 1.00 27.12 136 GLY A N 1
ATOM 1065 C CA . GLY A 1 138 ? -5.843 7.985 16.460 1.00 25.80 136 GLY A CA 1
ATOM 1066 C C . GLY A 1 138 ? -4.872 8.494 17.507 1.00 25.34 136 GLY A C 1
ATOM 1067 O O . GLY A 1 138 ? -3.900 7.816 17.843 1.00 25.51 136 GLY A O 1
ATOM 1068 N N . ILE A 1 139 ? -5.142 9.687 18.014 1.00 25.34 137 ILE A N 1
ATOM 1069 C CA . ILE A 1 139 ? -4.309 10.313 19.032 1.00 26.63 137 ILE A CA 1
ATOM 1070 C C . ILE A 1 139 ? -4.883 9.959 20.400 1.00 28.50 137 ILE A C 1
ATOM 1071 O O . ILE A 1 139 ? -5.945 10.454 20.790 1.00 28.98 137 ILE A O 1
ATOM 1076 N N . CYS A 1 140 ? -4.176 9.069 21.093 1.00 28.65 138 CYS A N 1
ATOM 1077 C CA . CYS A 1 140 ? -4.624 8.503 22.366 1.00 30.31 138 CYS A CA 1
ATOM 1078 C C . CYS A 1 140 ? -4.034 9.282 23.539 1.00 30.91 138 CYS A C 1
ATOM 1079 O O . CYS A 1 140 ? -2.924 8.994 24.010 1.00 31.14 138 CYS A O 1
ATOM 1082 N N . GLY A 1 141 ? -4.788 10.275 23.997 1.00 30.78 139 GLY A N 1
ATOM 1083 C CA . GLY A 1 141 ? -4.320 11.238 24.990 1.00 32.57 139 GLY A CA 1
ATOM 1084 C C . GLY A 1 141 ? -3.920 12.522 24.292 1.00 33.79 139 GLY A C 1
ATOM 1085 O O . GLY A 1 141 ? -2.958 12.536 23.523 1.00 31.82 139 GLY A O 1
ATOM 1086 N N . CYS A 1 142 ? -4.663 13.600 24.530 1.00 35.91 140 CYS A N 1
ATOM 1087 C CA . CYS A 1 142 ? -4.335 14.874 23.888 1.00 38.08 140 CYS A CA 1
ATOM 1088 C C . CYS A 1 142 ? -3.977 15.967 24.886 1.00 37.74 140 CYS A C 1
ATOM 1089 O O . CYS A 1 142 ? -4.819 16.454 25.643 1.00 42.63 140 CYS A O 1
ATOM 1092 N N . GLY A 1 143 ? -2.697 16.316 24.881 1.00 35.00 141 GLY A N 1
ATOM 1093 C CA . GLY A 1 143 ? -2.161 17.457 25.598 1.00 31.97 141 GLY A CA 1
ATOM 1094 C C . GLY A 1 143 ? -1.226 18.180 24.649 1.00 30.36 141 GLY A C 1
ATOM 1095 O O . GLY A 1 143 ? -1.485 18.246 23.441 1.00 29.10 141 GLY A O 1
ATOM 1096 N N . TYR A 1 144 ? -0.128 18.700 25.184 1.00 28.05 142 TYR A N 1
ATOM 1097 C CA . TYR A 1 144 ? 0.806 19.480 24.383 1.00 27.43 142 TYR A CA 1
ATOM 1098 C C . TYR A 1 144 ? 1.440 18.655 23.261 1.00 26.50 142 TYR A C 1
ATOM 1099 O O . TYR A 1 144 ? 1.585 19.147 22.139 1.00 25.17 142 TYR A O 1
ATOM 1108 N N . VAL A 1 145 ? 1.814 17.411 23.562 1.00 25.79 143 VAL A N 1
ATOM 1109 C CA . VAL A 1 145 ? 2.499 16.569 22.566 1.00 25.37 143 VAL A CA 1
ATOM 1110 C C . VAL A 1 145 ? 1.516 16.170 21.458 1.00 26.44 143 VAL A C 1
ATOM 1111 O O . VAL A 1 145 ? 1.819 16.302 20.270 1.00 25.15 143 VAL A O 1
ATOM 1115 N N . GLY A 1 146 ? 0.334 15.717 21.866 1.00 25.78 144 GLY A N 1
ATOM 1116 C CA . GLY A 1 146 ? -0.717 15.297 20.938 1.00 26.86 144 GLY A CA 1
ATOM 1117 C C . GLY A 1 146 ? -1.125 16.376 19.952 1.00 27.08 144 GLY A C 1
ATOM 1118 O O . GLY A 1 146 ? -1.307 16.089 18.765 1.00 26.57 144 GLY A O 1
ATOM 1119 N N . LYS A 1 147 ? -1.259 17.610 20.439 1.00 26.72 145 LYS A N 1
ATOM 1120 C CA . LYS A 1 147 ? -1.590 18.759 19.581 1.00 27.48 145 LYS A CA 1
ATOM 1121 C C . LYS A 1 147 ? -0.546 18.963 18.478 1.00 26.19 145 LYS A C 1
ATOM 1122 O O . LYS A 1 147 ? -0.902 19.204 17.322 1.00 25.41 145 LYS A O 1
ATOM 1128 N N . ARG A 1 148 ? 0.733 18.874 18.838 1.00 24.66 146 ARG A N 1
ATOM 1129 C CA . ARG A 1 148 ? 1.804 18.968 17.848 1.00 23.76 146 ARG A CA 1
ATOM 1130 C C . ARG A 1 148 ? 1.834 17.789 16.885 1.00 22.79 146 ARG A C 1
ATOM 1131 O O . ARG A 1 148 ? 2.017 17.986 15.691 1.00 22.36 146 ARG A O 1
ATOM 1139 N N . VAL A 1 149 ? 1.663 16.569 17.399 1.00 22.42 147 VAL A N 1
ATOM 1140 C CA . VAL A 1 149 ? 1.566 15.396 16.531 1.00 22.18 147 VAL A CA 1
ATOM 1141 C C . VAL A 1 149 ? 0.420 15.604 15.531 1.00 22.57 147 VAL A C 1
ATOM 1142 O O . VAL A 1 149 ? 0.576 15.361 14.334 1.00 20.70 147 VAL A O 1
ATOM 1146 N N . LYS A 1 150 ? -0.721 16.078 16.028 1.00 23.24 148 LYS A N 1
ATOM 1147 C CA . LYS A 1 150 ? -1.864 16.371 15.168 1.00 24.00 148 LYS A CA 1
ATOM 1148 C C . LYS A 1 150 ? -1.510 17.347 14.047 1.00 23.12 148 LYS A C 1
ATOM 1149 O O . LYS A 1 150 ? -1.820 17.078 12.889 1.00 23.74 148 LYS A O 1
ATOM 1155 N N . GLU A 1 151 ? -0.863 18.458 14.399 1.00 23.19 149 GLU A N 1
ATOM 1156 C CA . GLU A 1 151 ? -0.490 19.487 13.420 1.00 23.11 149 GLU A CA 1
ATOM 1157 C C . GLU A 1 151 ? 0.369 18.891 12.308 1.00 22.06 149 GLU A C 1
ATOM 1158 O O . GLU A 1 151 ? 0.139 19.145 11.119 1.00 21.36 149 GLU A O 1
ATOM 1164 N N . ILE A 1 152 ? 1.366 18.108 12.701 1.00 20.55 150 ILE A N 1
ATOM 1165 C CA . ILE A 1 152 ? 2.296 17.528 11.728 1.00 19.93 150 ILE A CA 1
ATOM 1166 C C . ILE A 1 152 ? 1.592 16.496 10.854 1.00 20.14 150 ILE A C 1
ATOM 1167 O O . ILE A 1 152 ? 1.755 16.503 9.636 1.00 20.28 150 ILE A O 1
ATOM 1172 N N . ALA A 1 153 ? 0.791 15.626 11.480 1.00 19.93 151 ALA A N 1
ATOM 1173 C CA . ALA A 1 153 ? 0.037 14.606 10.752 1.00 20.08 151 ALA A CA 1
ATOM 1174 C C . ALA A 1 153 ? -0.966 15.197 9.761 1.00 20.44 151 ALA A C 1
ATOM 1175 O O . ALA A 1 153 ? -1.233 14.594 8.718 1.00 19.98 151 ALA A O 1
ATOM 1177 N N . GLU A 1 154 ? -1.528 16.357 10.100 1.00 20.89 152 GLU A N 1
ATOM 1178 C CA . GLU A 1 154 ? -2.457 17.057 9.201 1.00 22.04 152 GLU A CA 1
ATOM 1179 C C . GLU A 1 154 ? -1.726 17.551 7.949 1.00 21.44 152 GLU A C 1
ATOM 1180 O O . GLU A 1 154 ? -2.245 17.437 6.839 1.00 21.38 152 GLU A O 1
ATOM 1186 N N . GLY A 1 155 ? -0.505 18.044 8.131 1.00 20.89 153 GLY A N 1
ATOM 1187 C CA . GLY A 1 155 ? 0.359 18.406 7.001 1.00 20.61 153 GLY A CA 1
ATOM 1188 C C . GLY A 1 155 ? 0.689 17.200 6.138 1.00 20.62 153 GLY A C 1
ATOM 1189 O O . GLY A 1 155 ? 0.769 17.298 4.914 1.00 21.03 153 GLY A O 1
ATOM 1190 N N . ILE A 1 156 ? 0.888 16.052 6.781 1.00 19.92 154 ILE A N 1
ATOM 1191 C CA . ILE A 1 156 ? 1.107 14.802 6.058 1.00 20.35 154 ILE A CA 1
ATOM 1192 C C . ILE A 1 156 ? -0.156 14.378 5.312 1.00 21.13 154 ILE A C 1
ATOM 1193 O O . ILE A 1 156 ? -0.082 13.732 4.267 1.00 22.58 154 ILE A O 1
ATOM 1198 N N . GLY A 1 157 ? -1.307 14.767 5.844 1.00 21.55 155 GLY A N 1
ATOM 1199 C CA . GLY A 1 157 ? -2.595 14.446 5.231 1.00 22.20 155 GLY A CA 1
ATOM 1200 C C . GLY A 1 157 ? -3.265 13.222 5.814 1.00 22.37 155 GLY A C 1
ATOM 1201 O O . GLY A 1 157 ? -4.014 12.531 5.126 1.00 23.27 155 GLY A O 1
ATOM 1202 N N . MET A 1 158 ? -2.987 12.933 7.081 1.00 22.50 156 MET A N 1
ATOM 1203 C CA . MET A 1 158 ? -3.706 11.878 7.777 1.00 22.64 156 MET A CA 1
ATOM 1204 C C . MET A 1 158 ? -5.045 12.428 8.251 1.00 24.23 156 MET A C 1
ATOM 1205 O O . MET A 1 158 ? -5.164 13.611 8.565 1.00 25.79 156 MET A O 1
ATOM 1210 N N . LYS A 1 159 ? -6.044 11.562 8.305 1.00 25.50 157 LYS A N 1
ATOM 1211 C CA . LYS A 1 159 ? -7.289 11.898 8.976 1.00 27.82 157 LYS A CA 1
ATOM 1212 C C . LYS A 1 159 ? -7.066 11.694 10.473 1.00 28.28 157 LYS A C 1
ATOM 1213 O O . LYS A 1 159 ? -6.285 10.829 10.871 1.00 29.85 157 LYS A O 1
ATOM 1219 N N . ILE A 1 160 ? -7.713 12.508 11.297 1.00 28.44 158 ILE A N 1
ATOM 1220 C CA . ILE A 1 160 ? -7.405 12.530 12.727 1.00 27.72 158 ILE A CA 1
ATOM 1221 C C . ILE A 1 160 ? -8.634 12.250 13.576 1.00 28.84 158 ILE A C 1
ATOM 1222 O O . ILE A 1 160 ? -9.704 12.821 13.346 1.00 28.69 158 ILE A O 1
ATOM 1227 N N . LYS A 1 161 ? -8.455 11.373 14.557 1.00 28.01 159 LYS A N 1
ATOM 1228 C CA . LYS A 1 161 ? -9.420 11.184 15.641 1.00 30.08 159 LYS A CA 1
ATOM 1229 C C . LYS A 1 161 ? -8.674 11.227 16.963 1.00 29.55 159 LYS A C 1
ATOM 1230 O O . LYS A 1 161 ? -7.482 10.901 17.021 1.00 28.34 159 LYS A O 1
ATOM 1236 N N . VAL A 1 162 ? -9.374 11.621 18.023 1.00 29.31 160 VAL A N 1
ATOM 1237 C CA . VAL A 1 162 ? -8.733 11.848 19.316 1.00 29.73 160 VAL A CA 1
ATOM 1238 C C . VAL A 1 162 ? -9.516 11.157 20.433 1.00 31.72 160 VAL A C 1
ATOM 1239 O O . VAL A 1 162 ? -10.743 11.204 20.453 1.00 30.49 160 VAL A O 1
ATOM 1243 N N . TYR A 1 163 ? -8.795 10.508 21.340 1.00 31.12 161 TYR A N 1
ATOM 1244 C CA . TYR A 1 163 ? -9.381 10.059 22.598 1.00 34.23 161 TYR A CA 1
ATOM 1245 C C . TYR A 1 163 ? -8.652 10.699 23.777 1.00 35.02 161 TYR A C 1
ATOM 1246 O O . TYR A 1 163 ? -7.421 10.680 23.843 1.00 33.33 161 TYR A O 1
ATOM 1255 N N . ASP A 1 164 ? -9.418 11.281 24.695 1.00 37.29 162 ASP A N 1
ATOM 1256 C CA . ASP A 1 164 ? -8.881 11.747 25.970 1.00 39.93 162 ASP A CA 1
ATOM 1257 C C . ASP A 1 164 ? -9.957 11.620 27.045 1.00 43.03 162 ASP A C 1
ATOM 1258 O O . ASP A 1 164 ? -11.094 12.034 26.827 1.00 43.15 162 ASP A O 1
ATOM 1263 N N . PRO A 1 165 ? -9.602 11.051 28.210 1.00 45.67 163 PRO A N 1
ATOM 1264 C CA . PRO A 1 165 ? -10.594 10.874 29.278 1.00 47.30 163 PRO A CA 1
ATOM 1265 C C . PRO A 1 165 ? -11.057 12.171 29.959 1.00 48.48 163 PRO A C 1
ATOM 1266 O O . PRO A 1 165 ? -12.028 12.141 30.717 1.00 49.51 163 PRO A O 1
ATOM 1270 N N . PHE A 1 166 ? -10.390 13.294 29.689 1.00 49.52 164 PHE A N 1
ATOM 1271 C CA . PHE A 1 166 ? -10.668 14.528 30.434 1.00 50.78 164 PHE A CA 1
ATOM 1272 C C . PHE A 1 166 ? -11.045 15.762 29.609 1.00 51.30 164 PHE A C 1
ATOM 1273 O O . PHE A 1 166 ? -11.971 16.484 29.979 1.00 53.31 164 PHE A O 1
ATOM 1281 N N . ILE A 1 167 ? -10.341 16.014 28.507 1.00 49.39 165 ILE A N 1
ATOM 1282 C CA . ILE A 1 167 ? -10.553 17.256 27.744 1.00 48.33 165 ILE A CA 1
ATOM 1283 C C . ILE A 1 167 ? -11.657 17.155 26.677 1.00 47.99 165 ILE A C 1
ATOM 1284 O O . ILE A 1 167 ? -12.195 16.073 26.430 1.00 46.69 165 ILE A O 1
ATOM 1289 N N . THR A 1 168 ? -11.993 18.297 26.073 1.00 47.17 166 THR A N 1
ATOM 1290 C CA . THR A 1 168 ? -12.942 18.368 24.958 1.00 47.56 166 THR A CA 1
ATOM 1291 C C . THR A 1 168 ? -12.251 18.939 23.715 1.00 46.99 166 THR A C 1
ATOM 1292 O O . THR A 1 168 ? -11.642 20.013 23.772 1.00 48.63 166 THR A O 1
ATOM 1296 N N . THR A 1 169 ? -12.346 18.210 22.602 1.00 45.55 167 THR A N 1
ATOM 1297 C CA . THR A 1 169 ? -11.739 18.616 21.329 1.00 43.45 167 THR A CA 1
ATOM 1298 C C . THR A 1 169 ? -12.538 18.096 20.125 1.00 42.51 167 THR A C 1
ATOM 1299 O O . THR A 1 169 ? -13.517 17.367 20.291 1.00 41.64 167 THR A O 1
ATOM 1303 N N . GLU A 1 170 ? -12.120 18.473 18.918 1.00 41.85 168 GLU A N 1
ATOM 1304 C CA . GLU A 1 170 ? -12.798 18.025 17.695 1.00 41.81 168 GLU A CA 1
ATOM 1305 C C . GLU A 1 170 ? -12.376 16.610 17.276 1.00 39.08 168 GLU A C 1
ATOM 1306 O O . GLU A 1 170 ? -11.308 16.130 17.674 1.00 38.09 168 GLU A O 1
ATOM 1312 N N . ASN A 1 171 ? -13.232 15.960 16.485 1.00 37.02 169 ASN A N 1
ATOM 1313 C CA . ASN A 1 171 ? -13.055 14.569 16.033 1.00 36.00 169 ASN A CA 1
ATOM 1314 C C . ASN A 1 171 ? -12.756 13.589 17.167 1.00 35.64 169 ASN A C 1
ATOM 1315 O O . ASN A 1 171 ? -11.956 12.659 17.024 1.00 32.16 169 ASN A O 1
ATOM 1320 N N . GLN A 1 172 ? -13.449 13.804 18.279 1.00 35.84 170 GLN A N 1
ATOM 1321 C CA . GLN A 1 172 ? -13.202 13.101 19.525 1.00 37.27 170 GLN A CA 1
ATOM 1322 C C . GLN A 1 172 ? -14.151 11.917 19.657 1.00 37.89 170 GLN A C 1
ATOM 1323 O O . GLN A 1 172 ? -15.368 12.084 19.560 1.00 39.72 170 GLN A O 1
ATOM 1329 N N . VAL A 1 173 ? -13.595 10.726 19.867 1.00 37.01 171 VAL A N 1
ATOM 1330 C CA . VAL A 1 173 ? -14.416 9.539 20.133 1.00 39.41 171 VAL A CA 1
ATOM 1331 C C . VAL A 1 173 ? -14.688 9.459 21.635 1.00 40.99 171 VAL A C 1
ATOM 1332 O O . VAL A 1 173 ? -13.865 9.902 22.434 1.00 41.32 171 VAL A O 1
ATOM 1336 N N . LYS A 1 174 ? -15.843 8.917 22.018 1.00 44.29 172 LYS A N 1
ATOM 1337 C CA . LYS A 1 174 ? -16.217 8.839 23.436 1.00 45.43 172 LYS A CA 1
ATOM 1338 C C . LYS A 1 174 ? -15.482 7.738 24.197 1.00 45.63 172 LYS A C 1
ATOM 1339 O O . LYS A 1 174 ? -15.119 7.920 25.363 1.00 45.67 172 LYS A O 1
ATOM 1345 N N . LYS A 1 175 ? -15.265 6.606 23.531 1.00 43.49 173 LYS A N 1
ATOM 1346 C CA . LYS A 1 175 ? -14.636 5.445 24.155 1.00 43.84 173 LYS A CA 1
ATOM 1347 C C . LYS A 1 175 ? -13.353 5.046 23.437 1.00 42.92 173 LYS A C 1
ATOM 1348 O O . LYS A 1 175 ? -13.251 5.166 22.213 1.00 40.92 173 LYS A O 1
ATOM 1354 N N . ILE A 1 176 ? -12.385 4.552 24.206 1.00 41.38 174 ILE A N 1
ATOM 1355 C CA . ILE A 1 176 ? -11.081 4.174 23.663 1.00 40.11 174 ILE A CA 1
ATOM 1356 C C . ILE A 1 176 ? -11.173 3.055 22.617 1.00 40.05 174 ILE A C 1
ATOM 1357 O O . ILE A 1 176 ? -10.410 3.047 21.652 1.00 37.33 174 ILE A O 1
ATOM 1362 N N . GLU A 1 177 ? -12.124 2.135 22.797 1.00 40.20 175 GLU A N 1
ATOM 1363 C CA . GLU A 1 177 ? -12.351 1.050 21.834 1.00 40.99 175 GLU A CA 1
ATOM 1364 C C . GLU A 1 177 ? -12.628 1.607 20.443 1.00 39.56 175 GLU A C 1
ATOM 1365 O O . GLU A 1 177 ? -12.151 1.062 19.451 1.00 39.02 175 GLU A O 1
ATOM 1371 N N . GLU A 1 178 ? -13.386 2.703 20.387 1.00 39.54 176 GLU A N 1
ATOM 1372 C CA . GLU A 1 178 ? -13.751 3.342 19.121 1.00 39.79 176 GLU A CA 1
ATOM 1373 C C . GLU A 1 178 ? -12.528 3.868 18.378 1.00 37.52 176 GLU A C 1
ATOM 1374 O O . GLU A 1 178 ? -12.464 3.779 17.152 1.00 36.52 176 GLU A O 1
ATOM 1380 N N . LEU A 1 179 ? -11.568 4.410 19.126 1.00 36.61 177 LEU A N 1
ATOM 1381 C CA . LEU A 1 179 ? -10.308 4.875 18.546 1.00 33.54 177 LEU A CA 1
ATOM 1382 C C . LEU A 1 179 ? -9.568 3.719 17.881 1.00 34.32 177 LEU A C 1
ATOM 1383 O O . LEU A 1 179 ? -9.140 3.836 16.734 1.00 33.00 177 LEU A O 1
ATOM 1388 N N . PHE A 1 180 ? -9.441 2.595 18.591 1.00 33.53 178 PHE A N 1
ATOM 1389 C CA . PHE A 1 180 ? -8.783 1.412 18.040 1.00 33.82 178 PHE A CA 1
ATOM 1390 C C . PHE A 1 180 ? -9.566 0.765 16.900 1.00 34.90 178 PHE A C 1
ATOM 1391 O O . PHE A 1 180 ? -8.976 0.174 15.995 1.00 34.49 178 PHE A O 1
ATOM 1399 N N . GLU A 1 181 ? -10.890 0.893 16.944 1.00 37.10 179 GLU A N 1
ATOM 1400 C CA . GLU A 1 181 ? -11.761 0.366 15.893 1.00 38.67 179 GLU A CA 1
ATOM 1401 C C . GLU A 1 181 ? -11.592 1.124 14.574 1.00 38.97 179 GLU A C 1
ATOM 1402 O O . GLU A 1 181 ? -11.489 0.513 13.507 1.00 40.09 179 GLU A O 1
ATOM 1408 N N . GLU A 1 182 ? -11.540 2.450 14.667 1.00 39.12 180 GLU A N 1
ATOM 1409 C CA . GLU A 1 182 ? -11.622 3.327 13.493 1.00 39.06 180 GLU A CA 1
ATOM 1410 C C . GLU A 1 182 ? -10.263 3.780 12.938 1.00 37.99 180 GLU A C 1
ATOM 1411 O O . GLU A 1 182 ? -10.182 4.238 11.798 1.00 38.20 180 GLU A O 1
ATOM 1417 N N . CYS A 1 183 ? -9.201 3.651 13.731 1.00 36.43 181 CYS A N 1
ATOM 1418 C CA . CYS A 1 183 ? -7.903 4.216 13.348 1.00 34.54 181 CYS A CA 1
ATOM 1419 C C . CYS A 1 183 ? -6.854 3.163 13.014 1.00 33.83 181 CYS A C 1
ATOM 1420 O O . CYS A 1 183 ? -6.642 2.230 13.784 1.00 35.13 181 CYS A O 1
ATOM 1423 N N . GLN A 1 184 ? -6.191 3.326 11.869 1.00 32.85 182 GLN A N 1
ATOM 1424 C CA . GLN A 1 184 ? -5.160 2.383 11.436 1.00 32.21 182 GLN A CA 1
ATOM 1425 C C . GLN A 1 184 ? -3.819 2.618 12.136 1.00 30.56 182 GLN A C 1
ATOM 1426 O O . GLN A 1 184 ? -3.042 1.683 12.330 1.00 30.45 182 GLN A O 1
ATOM 1432 N N . VAL A 1 185 ? -3.547 3.865 12.500 1.00 27.55 183 VAL A N 1
ATOM 1433 C CA . VAL A 1 185 ? -2.337 4.186 13.245 1.00 25.95 183 VAL A CA 1
ATOM 1434 C C . VAL A 1 185 ? -2.745 4.797 14.575 1.00 24.94 183 VAL A C 1
ATOM 1435 O O . VAL A 1 185 ? -3.580 5.699 14.614 1.00 23.91 183 VAL A O 1
ATOM 1439 N N . ILE A 1 186 ? -2.152 4.296 15.657 1.00 23.73 184 ILE A N 1
ATOM 1440 C CA . ILE A 1 186 ? -2.397 4.819 16.993 1.00 24.40 184 ILE A CA 1
ATOM 1441 C C . ILE A 1 186 ? -1.117 5.432 17.566 1.00 24.14 184 ILE A C 1
ATOM 1442 O O . ILE A 1 186 ? -0.054 4.815 17.519 1.00 24.27 184 ILE A O 1
ATOM 1447 N N . SER A 1 187 ? -1.230 6.647 18.087 1.00 24.80 185 SER A N 1
ATOM 1448 C CA . SER A 1 187 ? -0.121 7.287 18.785 1.00 25.54 185 SER A CA 1
ATOM 1449 C C . SER A 1 187 ? -0.491 7.471 20.248 1.00 25.49 185 SER A C 1
ATOM 1450 O O . SER A 1 187 ? -1.469 8.147 20.564 1.00 25.51 185 SER A O 1
ATOM 1453 N N . LEU A 1 188 ? 0.292 6.855 21.136 1.00 25.64 186 LEU A N 1
ATOM 1454 C CA . LEU A 1 188 ? 0.003 6.868 22.571 1.00 26.50 186 LEU A CA 1
ATOM 1455 C C . LEU A 1 188 ? 0.674 8.034 23.291 1.00 26.50 186 LEU A C 1
ATOM 1456 O O . LEU A 1 188 ? 1.876 8.250 23.137 1.00 26.24 186 LEU A O 1
ATOM 1461 N N . HIS A 1 189 ? -0.107 8.782 24.071 1.00 26.31 187 HIS A N 1
ATOM 1462 C CA . HIS A 1 189 ? 0.399 9.941 24.817 1.00 28.14 187 HIS A CA 1
ATOM 1463 C C . HIS A 1 189 ? -0.102 10.007 26.234 1.00 29.12 187 HIS A C 1
ATOM 1464 O O . HIS A 1 189 ? 0.036 11.032 26.897 1.00 30.13 187 HIS A O 1
ATOM 1471 N N . LEU A 1 190 ? -0.679 8.904 26.707 1.00 31.25 188 LEU A N 1
ATOM 1472 C CA . LEU A 1 190 ? -1.232 8.819 28.057 1.00 32.06 188 LEU A CA 1
ATOM 1473 C C . LEU A 1 190 ? -0.145 8.877 29.125 1.00 31.01 188 LEU A C 1
ATOM 1474 O O . LEU A 1 190 ? 0.900 8.245 28.979 1.00 32.15 188 LEU A O 1
ATOM 1479 N N . PRO A 1 191 ? -0.391 9.632 30.208 1.00 31.53 189 PRO A N 1
ATOM 1480 C CA . PRO A 1 191 ? 0.491 9.538 31.367 1.00 30.94 189 PRO A CA 1
ATOM 1481 C C . PRO A 1 191 ? 0.305 8.180 32.033 1.00 30.20 189 PRO A C 1
ATOM 1482 O O . PRO A 1 191 ? -0.745 7.547 31.863 1.00 30.34 189 PRO A O 1
ATOM 1486 N N . LEU A 1 192 ? 1.320 7.730 32.761 1.00 30.14 190 LEU A N 1
ATOM 1487 C CA . LEU A 1 192 ? 1.225 6.481 33.503 1.00 30.47 190 LEU A CA 1
ATOM 1488 C C . LEU A 1 192 ? 0.601 6.756 34.864 1.00 32.07 190 LEU A C 1
ATOM 1489 O O . LEU A 1 192 ? 1.161 7.492 35.680 1.00 31.62 190 LEU A O 1
ATOM 1494 N N . THR A 1 193 ? -0.575 6.178 35.078 1.00 33.64 191 THR A N 1
ATOM 1495 C CA . THR A 1 193 ? -1.317 6.312 36.335 1.00 35.66 191 THR A CA 1
ATOM 1496 C C . THR A 1 193 ? -1.880 4.933 36.672 1.00 36.59 191 THR A C 1
ATOM 1497 O O . THR A 1 193 ? -1.747 3.998 35.880 1.00 34.80 191 THR A O 1
ATOM 1501 N N . LYS A 1 194 ? -2.530 4.807 37.829 1.00 39.26 192 LYS A N 1
ATOM 1502 C CA . LYS A 1 194 ? -3.231 3.565 38.170 1.00 41.91 192 LYS A CA 1
ATOM 1503 C C . LYS A 1 194 ? -4.245 3.150 37.097 1.00 40.42 192 LYS A C 1
ATOM 1504 O O . LYS A 1 194 ? -4.396 1.964 36.802 1.00 41.59 192 LYS A O 1
ATOM 1510 N N . GLU A 1 195 ? -4.921 4.137 36.515 1.00 40.45 193 GLU A N 1
ATOM 1511 C CA . GLU A 1 195 ? -5.944 3.899 35.495 1.00 41.77 193 GLU A CA 1
ATOM 1512 C C . GLU A 1 195 ? -5.359 3.463 34.144 1.00 40.42 193 GLU A C 1
ATOM 1513 O O . GLU A 1 195 ? -5.961 2.646 33.440 1.00 40.68 193 GLU A O 1
ATOM 1519 N N . THR A 1 196 ? -4.190 3.993 33.787 1.00 38.40 194 THR A N 1
ATOM 1520 C CA . THR A 1 196 ? -3.595 3.695 32.478 1.00 37.19 194 THR A CA 1
ATOM 1521 C C . THR A 1 196 ? -2.609 2.514 32.474 1.00 36.77 194 THR A C 1
ATOM 1522 O O . THR A 1 196 ? -2.227 2.026 31.406 1.00 36.19 194 THR A O 1
ATOM 1526 N N . LYS A 1 197 ? -2.210 2.041 33.654 1.00 36.80 195 LYS A N 1
ATOM 1527 C CA . LYS A 1 197 ? -1.241 0.944 33.746 1.00 36.37 195 LYS A CA 1
ATOM 1528 C C . LYS A 1 197 ? -1.795 -0.331 33.119 1.00 35.91 195 LYS A C 1
ATOM 1529 O O . LYS A 1 197 ? -2.839 -0.830 33.537 1.00 36.26 195 LYS A O 1
ATOM 1535 N N . GLY A 1 198 ? -1.100 -0.832 32.099 1.00 33.66 196 GLY A N 1
ATOM 1536 C CA . GLY A 1 198 ? -1.505 -2.038 31.369 1.00 33.63 196 GLY A CA 1
ATOM 1537 C C . GLY A 1 198 ? -2.829 -1.948 30.630 1.00 34.57 196 GLY A C 1
ATOM 1538 O O . GLY A 1 198 ? -3.411 -2.978 30.271 1.00 35.43 196 GLY A O 1
ATOM 1539 N N . LYS A 1 199 ? -3.296 -0.723 30.388 1.00 34.46 197 LYS A N 1
ATOM 1540 C CA . LYS A 1 199 ? -4.584 -0.485 29.737 1.00 35.88 197 LYS A CA 1
ATOM 1541 C C . LYS A 1 199 ? -4.598 -0.895 28.263 1.00 34.98 197 LYS A C 1
ATOM 1542 O O . LYS A 1 199 ? -5.605 -1.401 27.762 1.00 35.18 197 LYS A O 1
ATOM 1548 N N . ILE A 1 200 ? -3.487 -0.668 27.567 1.00 33.91 198 ILE A N 1
ATOM 1549 C CA . ILE A 1 200 ? -3.387 -1.029 26.156 1.00 33.70 198 ILE A CA 1
ATOM 1550 C C . ILE A 1 200 ? -2.993 -2.500 26.011 1.00 34.48 198 ILE A C 1
ATOM 1551 O O . ILE A 1 200 ? -1.805 -2.846 25.978 1.00 35.14 198 ILE A O 1
ATOM 1556 N N . GLY A 1 201 ? -4.004 -3.362 25.928 1.00 36.42 199 GLY A N 1
ATOM 1557 C CA . GLY A 1 201 ? -3.799 -4.807 25.900 1.00 37.79 199 GLY A CA 1
ATOM 1558 C C . GLY A 1 201 ? -4.510 -5.517 24.763 1.00 39.91 199 GLY A C 1
ATOM 1559 O O . GLY A 1 201 ? -5.044 -4.875 23.857 1.00 39.29 199 GLY A O 1
ATOM 1560 N N . TYR A 1 202 ? -4.517 -6.848 24.833 1.00 39.11 200 TYR A N 1
ATOM 1561 C CA . TYR A 1 202 ? -5.052 -7.729 23.785 1.00 40.02 200 TYR A CA 1
ATOM 1562 C C . TYR A 1 202 ? -6.402 -7.300 23.196 1.00 40.45 200 TYR A C 1
ATOM 1563 O O . TYR A 1 202 ? -6.568 -7.293 21.974 1.00 40.37 200 TYR A O 1
ATOM 1572 N N . GLU A 1 203 ? -7.352 -6.956 24.063 1.00 40.84 201 GLU A N 1
ATOM 1573 C CA . GLU A 1 203 ? -8.723 -6.649 23.639 1.00 42.49 201 GLU A CA 1
ATOM 1574 C C . GLU A 1 203 ? -8.819 -5.379 22.792 1.00 42.33 201 GLU A C 1
ATOM 1575 O O . GLU A 1 203 ? -9.580 -5.334 21.820 1.00 42.03 201 GLU A O 1
ATOM 1581 N N . LEU A 1 204 ? -8.056 -4.355 23.171 1.00 40.92 202 LEU A N 1
ATOM 1582 C CA . LEU A 1 204 ? -8.018 -3.101 22.419 1.00 41.26 202 LEU A CA 1
ATOM 1583 C C . LEU A 1 204 ? -7.280 -3.241 21.095 1.00 40.49 202 LEU A C 1
ATOM 1584 O O . LEU A 1 204 ? -7.805 -2.849 20.046 1.00 40.80 202 LEU A O 1
ATOM 1589 N N . ILE A 1 205 ? -6.072 -3.805 21.148 1.00 38.95 203 ILE A N 1
ATOM 1590 C CA . ILE A 1 205 ? -5.199 -3.915 19.976 1.00 38.36 203 ILE A CA 1
ATOM 1591 C C . ILE A 1 205 ? -5.804 -4.783 18.865 1.00 39.97 203 ILE A C 1
ATOM 1592 O O . ILE A 1 205 ? -5.638 -4.479 17.682 1.00 40.36 203 ILE A O 1
ATOM 1597 N N . LYS A 1 206 ? -6.516 -5.848 19.244 1.00 38.80 204 LYS A N 1
ATOM 1598 C CA . LYS A 1 206 ? -7.185 -6.729 18.276 1.00 39.34 204 LYS A CA 1
ATOM 1599 C C . LYS A 1 206 ? -8.171 -5.984 17.359 1.00 38.75 204 LYS A C 1
ATOM 1600 O O . LYS A 1 206 ? -8.400 -6.394 16.223 1.00 38.85 204 LYS A O 1
ATOM 1606 N N . LYS A 1 207 ? -8.731 -4.887 17.857 1.00 38.81 205 LYS A N 1
ATOM 1607 C CA . LYS A 1 207 ? -9.709 -4.092 17.114 1.00 38.54 205 LYS A CA 1
ATOM 1608 C C . LYS A 1 207 ? -9.114 -3.330 15.921 1.00 39.00 205 LYS A C 1
ATOM 1609 O O . LYS A 1 207 ? -9.842 -2.950 15.006 1.00 38.69 205 LYS A O 1
ATOM 1615 N N . LEU A 1 208 ? -7.797 -3.122 15.932 1.00 38.55 206 LEU A N 1
ATOM 1616 C CA . LEU A 1 208 ? -7.107 -2.370 14.874 1.00 38.03 206 LEU A CA 1
ATOM 1617 C C . LEU A 1 208 ? -7.355 -2.905 13.467 1.00 38.47 206 LEU A C 1
ATOM 1618 O O . LEU A 1 208 ? -7.362 -4.118 13.259 1.00 38.90 206 LEU A O 1
ATOM 1623 N N . PRO A 1 209 ? -7.558 -1.993 12.493 1.00 37.55 207 PRO A N 1
ATOM 1624 C CA . PRO A 1 209 ? -7.671 -2.361 11.081 1.00 38.50 207 PRO A CA 1
ATOM 1625 C C . PRO A 1 209 ? -6.444 -3.123 10.600 1.00 37.59 207 PRO A C 1
ATOM 1626 O O . PRO A 1 209 ? -5.403 -3.112 11.267 1.00 36.63 207 PRO A O 1
ATOM 1630 N N . TYR A 1 210 ? -6.563 -3.784 9.452 1.00 37.69 208 TYR A N 1
ATOM 1631 C CA . TYR A 1 210 ? -5.417 -4.454 8.852 1.00 38.00 208 TYR A CA 1
ATOM 1632 C C . TYR A 1 210 ? -4.281 -3.471 8.577 1.00 38.22 208 TYR A C 1
ATOM 1633 O O . TYR A 1 210 ? -4.518 -2.333 8.156 1.00 39.47 208 TYR A O 1
ATOM 1642 N N . GLY A 1 211 ? -3.053 -3.920 8.826 1.00 37.88 209 GLY A N 1
ATOM 1643 C CA . GLY A 1 211 ? -1.862 -3.088 8.666 1.00 36.33 209 GLY A CA 1
ATOM 1644 C C . GLY A 1 211 ? -1.720 -2.075 9.788 1.00 34.42 209 GLY A C 1
ATOM 1645 O O . GLY A 1 211 ? -1.067 -1.047 9.620 1.00 35.84 209 GLY A O 1
ATOM 1646 N N . GLY A 1 212 ? -2.331 -2.369 10.934 1.00 32.64 210 GLY A N 1
ATOM 1647 C CA . GLY A 1 212 ? -2.328 -1.464 12.079 1.00 30.08 210 GLY A CA 1
ATOM 1648 C C . GLY A 1 212 ? -0.928 -1.222 12.620 1.00 28.80 210 GLY A C 1
ATOM 1649 O O . GLY A 1 212 ? -0.064 -2.109 12.570 1.00 30.12 210 GLY A O 1
ATOM 1650 N N . MET A 1 213 ? -0.694 -0.006 13.101 1.00 27.46 211 MET A N 1
ATOM 1651 C CA . MET A 1 213 ? 0.582 0.347 13.722 1.00 25.83 211 MET A CA 1
ATOM 1652 C C . MET A 1 213 ? 0.326 1.112 15.009 1.00 24.74 211 MET A C 1
ATOM 1653 O O . MET A 1 213 ? -0.479 2.047 15.031 1.00 24.48 211 MET A O 1
ATOM 1658 N N . ILE A 1 214 ? 1.004 0.706 16.080 1.00 24.54 212 ILE A N 1
ATOM 1659 C CA . ILE A 1 214 ? 1.020 1.485 17.311 1.00 25.09 212 ILE A CA 1
ATOM 1660 C C . ILE A 1 214 ? 2.389 2.140 17.512 1.00 23.97 212 ILE A C 1
ATOM 1661 O O . ILE A 1 214 ? 3.416 1.463 17.486 1.00 23.45 212 ILE A O 1
ATOM 1666 N N . CYS A 1 215 ? 2.383 3.454 17.717 1.00 24.34 213 CYS A N 1
ATOM 1667 C CA . CYS A 1 215 ? 3.585 4.189 18.074 1.00 24.46 213 CYS A CA 1
ATOM 1668 C C . CYS A 1 215 ? 3.447 4.676 19.506 1.00 24.01 213 CYS A C 1
ATOM 1669 O O . CYS A 1 215 ? 2.497 5.378 19.840 1.00 25.04 213 CYS A O 1
ATOM 1672 N N . ASN A 1 216 ? 4.402 4.288 20.347 1.00 24.27 214 ASN A N 1
ATOM 1673 C CA . ASN A 1 216 ? 4.369 4.607 21.766 1.00 23.36 214 ASN A CA 1
ATOM 1674 C C . ASN A 1 216 ? 5.560 5.466 22.191 1.00 23.38 214 ASN A C 1
ATOM 1675 O O . ASN A 1 216 ? 6.656 4.943 22.415 1.00 22.44 214 ASN A O 1
ATOM 1680 N N . THR A 1 217 ? 5.337 6.771 22.313 1.00 23.26 215 THR A N 1
ATOM 1681 C CA . THR A 1 217 ? 6.362 7.668 22.847 1.00 24.25 215 THR A CA 1
ATOM 1682 C C . THR A 1 217 ? 6.019 8.089 24.275 1.00 24.79 215 THR A C 1
ATOM 1683 O O . THR A 1 217 ? 6.594 9.046 24.796 1.00 24.82 215 THR A O 1
ATOM 1687 N N . ALA A 1 218 ? 5.112 7.342 24.908 1.00 23.49 216 ALA A N 1
ATOM 1688 C CA . ALA A 1 218 ? 4.591 7.688 26.230 1.00 24.41 216 ALA A CA 1
ATOM 1689 C C . ALA A 1 218 ? 5.387 7.005 27.355 1.00 24.44 216 ALA A C 1
ATOM 1690 O O . ALA A 1 218 ? 6.436 7.500 27.766 1.00 23.63 216 ALA A O 1
ATOM 1692 N N . ARG A 1 219 ? 4.874 5.879 27.847 1.00 24.50 217 ARG A N 1
ATOM 1693 C CA . ARG A 1 219 ? 5.512 5.105 28.921 1.00 25.88 217 ARG A CA 1
ATOM 1694 C C . ARG A 1 219 ? 5.369 3.605 28.618 1.00 25.76 217 ARG A C 1
ATOM 1695 O O . ARG A 1 219 ? 4.362 3.179 28.046 1.00 25.01 217 ARG A O 1
ATOM 1703 N N . LYS A 1 220 ? 6.362 2.804 28.992 1.00 26.05 218 LYS A N 1
ATOM 1704 C CA . LYS A 1 220 ? 6.309 1.370 28.676 1.00 26.89 218 LYS A CA 1
ATOM 1705 C C . LYS A 1 220 ? 5.173 0.656 29.420 1.00 28.18 218 LYS A C 1
ATOM 1706 O O . LYS A 1 220 ? 4.572 -0.271 28.890 1.00 27.79 218 LYS A O 1
ATOM 1712 N N . GLU A 1 221 ? 4.850 1.127 30.620 1.00 28.79 219 GLU A N 1
ATOM 1713 C CA . GLU A 1 221 ? 3.912 0.407 31.486 1.00 30.21 219 GLU A CA 1
ATOM 1714 C C . GLU A 1 221 ? 2.421 0.585 31.161 1.00 30.52 219 GLU A C 1
ATOM 1715 O O . GLU A 1 221 ? 1.580 -0.085 31.762 1.00 31.11 219 GLU A O 1
ATOM 1721 N N . ILE A 1 222 ? 2.086 1.462 30.215 1.00 29.53 220 ILE A N 1
ATOM 1722 C CA . ILE A 1 222 ? 0.696 1.558 29.739 1.00 30.16 220 ILE A CA 1
ATOM 1723 C C . ILE A 1 222 ? 0.349 0.386 28.808 1.00 29.81 220 ILE A C 1
ATOM 1724 O O . ILE A 1 222 ? -0.827 0.133 28.507 1.00 31.33 220 ILE A O 1
ATOM 1729 N N . ILE A 1 223 ? 1.378 -0.327 28.364 1.00 29.01 221 ILE A N 1
ATOM 1730 C CA . ILE A 1 223 ? 1.200 -1.518 27.542 1.00 29.91 221 ILE A CA 1
ATOM 1731 C C . ILE A 1 223 ? 1.047 -2.742 28.452 1.00 30.34 221 ILE A C 1
ATOM 1732 O O . ILE A 1 223 ? 1.815 -2.914 29.394 1.00 30.57 221 ILE A O 1
ATOM 1737 N N . ASP A 1 224 ? 0.052 -3.576 28.162 1.00 31.87 222 ASP A N 1
ATOM 1738 C CA . ASP A 1 224 ? -0.017 -4.934 28.710 1.00 32.81 222 ASP A CA 1
ATOM 1739 C C . ASP A 1 224 ? 0.845 -5.814 27.807 1.00 31.51 222 ASP A C 1
ATOM 1740 O O . ASP A 1 224 ? 0.390 -6.283 26.761 1.00 32.25 222 ASP A O 1
ATOM 1745 N N . GLU A 1 225 ? 2.102 -6.013 28.195 1.00 31.15 223 GLU A N 1
ATOM 1746 C CA . GLU A 1 225 ? 3.072 -6.674 27.318 1.00 30.87 223 GLU A CA 1
ATOM 1747 C C . GLU A 1 225 ? 2.681 -8.091 26.924 1.00 32.61 223 GLU A C 1
ATOM 1748 O O . GLU A 1 225 ? 2.914 -8.500 25.790 1.00 31.15 223 GLU A O 1
ATOM 1754 N N . GLU A 1 226 ? 2.090 -8.835 27.861 1.00 34.62 224 GLU A N 1
ATOM 1755 C CA . GLU A 1 226 ? 1.629 -10.199 27.586 1.00 35.65 224 GLU A CA 1
ATOM 1756 C C . GLU A 1 226 ? 0.540 -10.183 26.518 1.00 33.73 224 GLU A C 1
ATOM 1757 O O . GLU A 1 226 ? 0.561 -10.991 25.586 1.00 34.05 224 GLU A O 1
ATOM 1763 N N . GLY A 1 227 ? -0.395 -9.248 26.667 1.00 33.99 225 GLY A N 1
ATOM 1764 C CA . GLY A 1 227 ? -1.465 -9.025 25.704 1.00 33.80 225 GLY A CA 1
ATOM 1765 C C . GLY A 1 227 ? -0.971 -8.602 24.331 1.00 32.94 225 GLY A C 1
ATOM 1766 O O . GLY A 1 227 ? -1.417 -9.140 23.320 1.00 32.46 225 GLY A O 1
ATOM 1767 N N . LEU A 1 228 ? -0.052 -7.634 24.294 1.00 33.19 226 LEU A N 1
ATOM 1768 C CA . LEU A 1 228 ? 0.528 -7.178 23.024 1.00 32.05 226 LEU A CA 1
ATOM 1769 C C . LEU A 1 228 ? 1.259 -8.312 22.300 1.00 32.33 226 LEU A C 1
ATOM 1770 O O . LEU A 1 228 ? 1.089 -8.497 21.095 1.00 30.98 226 LEU A O 1
ATOM 1775 N N . ILE A 1 229 ? 2.054 -9.076 23.045 1.00 32.38 227 ILE A N 1
ATOM 1776 C CA . ILE A 1 229 ? 2.761 -10.230 22.500 1.00 33.87 227 ILE A CA 1
ATOM 1777 C C . ILE A 1 229 ? 1.767 -11.221 21.887 1.00 34.68 227 ILE A C 1
ATOM 1778 O O . ILE A 1 229 ? 1.983 -11.709 20.776 1.00 33.54 227 ILE A O 1
ATOM 1783 N N . ARG A 1 230 ? 0.670 -11.486 22.598 1.00 35.42 228 ARG A N 1
ATOM 1784 C CA . ARG A 1 230 ? -0.328 -12.450 22.129 1.00 35.47 228 ARG A CA 1
ATOM 1785 C C . ARG A 1 230 ? -0.940 -12.035 20.796 1.00 35.44 228 ARG A C 1
ATOM 1786 O O . ARG A 1 230 ? -0.977 -12.832 19.857 1.00 35.63 228 ARG A O 1
ATOM 1794 N N . ILE A 1 231 ? -1.398 -10.788 20.715 1.00 34.63 229 ILE A N 1
ATOM 1795 C CA . ILE A 1 231 ? -2.020 -10.282 19.497 1.00 34.59 229 ILE A CA 1
ATOM 1796 C C . ILE A 1 231 ? -1.022 -10.139 18.341 1.00 33.83 229 ILE A C 1
ATOM 1797 O O . ILE A 1 231 ? -1.380 -10.359 17.185 1.00 32.84 229 ILE A O 1
ATOM 1802 N N . MET A 1 232 ? 0.230 -9.798 18.647 1.00 33.10 230 MET A N 1
ATOM 1803 C CA . MET A 1 232 ? 1.239 -9.670 17.595 1.00 32.84 230 MET A CA 1
ATOM 1804 C C . MET A 1 232 ? 1.610 -11.010 16.953 1.00 33.98 230 MET A C 1
ATOM 1805 O O . MET A 1 232 ? 1.896 -11.061 15.763 1.00 34.27 230 MET A O 1
ATOM 1810 N N . ARG A 1 233 ? 1.595 -12.083 17.744 1.00 34.48 231 ARG A N 1
ATOM 1811 C CA . ARG A 1 233 ? 1.778 -13.440 17.220 1.00 36.04 231 ARG A CA 1
ATOM 1812 C C . ARG A 1 233 ? 0.582 -13.849 16.357 1.00 36.94 231 ARG A C 1
ATOM 1813 O O . ARG A 1 233 ? 0.742 -14.498 15.328 1.00 38.17 231 ARG A O 1
ATOM 1821 N N . GLU A 1 234 ? -0.609 -13.447 16.785 1.00 38.28 232 GLU A N 1
ATOM 1822 C CA . GLU A 1 234 ? -1.861 -13.766 16.095 1.00 38.99 232 GLU A CA 1
ATOM 1823 C C . GLU A 1 234 ? -2.062 -12.914 14.831 1.00 39.13 232 GLU A C 1
ATOM 1824 O O . GLU A 1 234 ? -2.580 -13.399 13.817 1.00 37.90 232 GLU A O 1
ATOM 1830 N N . ARG A 1 235 ? -1.653 -11.647 14.909 1.00 37.87 233 ARG A N 1
ATOM 1831 C CA . ARG A 1 235 ? -1.802 -10.683 13.819 1.00 37.05 233 ARG A CA 1
ATOM 1832 C C . ARG A 1 235 ? -0.424 -10.248 13.323 1.00 37.76 233 ARG A C 1
ATOM 1833 O O . ARG A 1 235 ? 0.164 -9.302 13.856 1.00 34.70 233 ARG A O 1
ATOM 1841 N N . GLU A 1 236 ? 0.087 -10.937 12.305 1.00 37.98 234 GLU A N 1
ATOM 1842 C CA . GLU A 1 236 ? 1.431 -10.663 11.795 1.00 38.39 234 GLU A CA 1
ATOM 1843 C C . GLU A 1 236 ? 1.543 -9.318 11.067 1.00 36.72 234 GLU A C 1
ATOM 1844 O O . GLU A 1 236 ? 2.645 -8.830 10.834 1.00 34.85 234 GLU A O 1
ATOM 1850 N N . ASP A 1 237 ? 0.400 -8.730 10.716 1.00 36.05 235 ASP A N 1
ATOM 1851 C CA . ASP A 1 237 ? 0.363 -7.436 10.029 1.00 35.50 235 ASP A CA 1
ATOM 1852 C C . ASP A 1 237 ? 0.681 -6.259 10.949 1.00 33.50 235 ASP A C 1
ATOM 1853 O O . ASP A 1 237 ? 1.070 -5.194 10.471 1.00 33.83 235 ASP A O 1
ATOM 1858 N N . LEU A 1 238 ? 0.502 -6.445 12.258 1.00 31.81 236 LEU A N 1
ATOM 1859 C CA . LEU A 1 238 ? 0.638 -5.343 13.217 1.00 30.26 236 LEU A CA 1
ATOM 1860 C C . LEU A 1 238 ? 2.088 -4.922 13.448 1.00 28.34 236 LEU A C 1
ATOM 1861 O O . LEU A 1 238 ? 2.992 -5.764 13.503 1.00 27.30 236 LEU A O 1
ATOM 1866 N N . ILE A 1 239 ? 2.285 -3.609 13.573 1.00 26.51 237 ILE A N 1
ATOM 1867 C CA . ILE A 1 239 ? 3.605 -3.017 13.814 1.00 25.70 237 ILE A CA 1
ATOM 1868 C C . ILE A 1 239 ? 3.592 -2.288 15.152 1.00 23.63 237 ILE A C 1
ATOM 1869 O O . ILE A 1 239 ? 2.659 -1.553 15.443 1.00 23.90 237 ILE A O 1
ATOM 1874 N N . TYR A 1 240 ? 4.629 -2.491 15.961 1.00 23.61 238 TYR A N 1
ATOM 1875 C CA . TYR A 1 240 ? 4.776 -1.746 17.210 1.00 23.36 238 TYR A CA 1
ATOM 1876 C C . TYR A 1 240 ? 6.117 -1.007 17.229 1.00 22.07 238 TYR A C 1
ATOM 1877 O O . TYR A 1 240 ? 7.169 -1.638 17.173 1.00 22.50 238 TYR A O 1
ATOM 1886 N N . ILE A 1 241 ? 6.077 0.324 17.286 1.00 22.31 239 ILE A N 1
ATOM 1887 C CA . ILE A 1 241 ? 7.311 1.111 17.380 1.00 21.67 239 ILE A CA 1
ATOM 1888 C C . ILE A 1 241 ? 7.264 1.928 18.661 1.00 20.33 239 ILE A C 1
ATOM 1889 O O . ILE A 1 241 ? 6.251 2.533 18.978 1.00 21.09 239 ILE A O 1
ATOM 1894 N N . THR A 1 242 ? 8.361 1.955 19.406 1.00 20.66 240 THR A N 1
ATOM 1895 C CA . THR A 1 242 ? 8.325 2.625 20.708 1.00 20.08 240 THR A CA 1
ATOM 1896 C C . THR A 1 242 ? 9.620 3.326 21.095 1.00 19.92 240 THR A C 1
ATOM 1897 O O . THR A 1 242 ? 10.701 2.868 20.750 1.00 19.10 240 THR A O 1
ATOM 1901 N N . ASP A 1 243 ? 9.486 4.441 21.818 1.00 19.49 241 ASP A N 1
ATOM 1902 C CA . ASP A 1 243 ? 10.625 5.142 22.407 1.00 20.83 241 ASP A CA 1
ATOM 1903 C C . ASP A 1 243 ? 10.841 4.701 23.861 1.00 21.47 241 ASP A C 1
ATOM 1904 O O . ASP A 1 243 ? 11.760 5.169 24.538 1.00 22.39 241 ASP A O 1
ATOM 1909 N N . VAL A 1 244 ? 9.984 3.801 24.329 1.00 22.19 242 VAL A N 1
ATOM 1910 C CA . VAL A 1 244 ? 10.057 3.287 25.688 1.00 22.45 242 VAL A CA 1
ATOM 1911 C C . VAL A 1 244 ? 10.101 1.758 25.613 1.00 23.84 242 VAL A C 1
ATOM 1912 O O . VAL A 1 244 ? 9.076 1.073 25.667 1.00 24.51 242 VAL A O 1
ATOM 1916 N N . ALA A 1 245 ? 11.317 1.248 25.463 1.00 24.30 243 ALA A N 1
ATOM 1917 C CA . ALA A 1 245 ? 11.568 -0.160 25.187 1.00 23.92 243 ALA A CA 1
ATOM 1918 C C . ALA A 1 245 ? 10.874 -1.049 26.220 1.00 25.10 243 ALA A C 1
ATOM 1919 O O . ALA A 1 245 ? 10.861 -0.721 27.409 1.00 25.21 243 ALA A O 1
ATOM 1921 N N . PRO A 1 246 ? 10.261 -2.148 25.757 1.00 25.09 244 PRO A N 1
ATOM 1922 C CA . PRO A 1 246 ? 9.526 -3.041 26.651 1.00 26.15 244 PRO A CA 1
ATOM 1923 C C . PRO A 1 246 ? 10.456 -3.810 27.595 1.00 27.15 244 PRO A C 1
ATOM 1924 O O . PRO A 1 246 ? 11.664 -3.882 27.356 1.00 26.78 244 PRO A O 1
ATOM 1928 N N . THR A 1 247 ? 9.887 -4.370 28.662 1.00 27.94 245 THR A N 1
ATOM 1929 C CA . THR A 1 247 ? 10.632 -5.239 29.576 1.00 29.14 245 THR A CA 1
ATOM 1930 C C . THR A 1 247 ? 10.973 -6.573 28.906 1.00 29.30 245 THR A C 1
ATOM 1931 O O . THR A 1 247 ? 12.111 -7.034 28.966 1.00 29.22 245 THR A O 1
ATOM 1935 N N . SER A 1 248 ? 9.990 -7.169 28.241 1.00 30.10 246 SER A N 1
ATOM 1936 C CA . SER A 1 248 ? 10.142 -8.493 27.641 1.00 31.71 246 SER A CA 1
ATOM 1937 C C . SER A 1 248 ? 11.110 -8.517 26.462 1.00 33.46 246 SER A C 1
ATOM 1938 O O . SER A 1 248 ? 11.095 -7.624 25.608 1.00 32.39 246 SER A O 1
ATOM 1941 N N . LYS A 1 249 ? 11.950 -9.551 26.431 1.00 33.86 247 LYS A N 1
ATOM 1942 C CA . LYS A 1 249 ? 12.887 -9.775 25.335 1.00 34.73 247 LYS A CA 1
ATOM 1943 C C . LYS A 1 249 ? 12.226 -10.377 24.090 1.00 34.26 247 LYS A C 1
ATOM 1944 O O . LYS A 1 249 ? 12.854 -10.464 23.035 1.00 34.95 247 LYS A O 1
ATOM 1950 N N . VAL A 1 250 ? 10.967 -10.791 24.217 1.00 33.65 248 VAL A N 1
ATOM 1951 C CA . VAL A 1 250 ? 10.250 -11.468 23.131 1.00 32.64 248 VAL A CA 1
ATOM 1952 C C . VAL A 1 250 ? 10.100 -10.581 21.882 1.00 32.90 248 VAL A C 1
ATOM 1953 O O . VAL A 1 250 ? 10.284 -11.045 20.753 1.00 32.67 248 VAL A O 1
ATOM 1957 N N . PHE A 1 251 ? 9.775 -9.310 22.099 1.00 30.70 249 PHE A N 1
ATOM 1958 C CA . PHE A 1 251 ? 9.572 -8.360 21.004 1.00 30.61 249 PHE A CA 1
ATOM 1959 C C . PHE A 1 251 ? 10.731 -8.373 20.004 1.00 31.41 249 PHE A C 1
ATOM 1960 O O . PHE A 1 251 ? 10.519 -8.581 18.809 1.00 31.56 249 PHE A O 1
ATOM 1968 N N . ASN A 1 252 ? 11.952 -8.168 20.503 1.00 31.77 250 ASN A N 1
ATOM 1969 C CA . ASN A 1 252 ? 13.158 -8.167 19.675 1.00 33.60 250 ASN A CA 1
ATOM 1970 C C . ASN A 1 252 ? 13.462 -9.540 19.075 1.00 34.80 250 ASN A C 1
ATOM 1971 O O . ASN A 1 252 ? 13.894 -9.644 17.929 1.00 33.87 250 ASN A O 1
ATOM 1976 N N . ASN A 1 253 ? 13.231 -10.591 19.857 1.00 35.44 251 ASN A N 1
ATOM 1977 C CA . ASN A 1 253 ? 13.497 -11.948 19.397 1.00 36.92 251 ASN A CA 1
ATOM 1978 C C . ASN A 1 253 ? 12.566 -12.400 18.275 1.00 36.46 251 ASN A C 1
ATOM 1979 O O . ASN A 1 253 ? 13.017 -13.003 17.304 1.00 37.03 251 ASN A O 1
ATOM 1984 N N . GLU A 1 254 ? 11.278 -12.088 18.402 1.00 35.95 252 GLU A N 1
ATOM 1985 C CA . GLU A 1 254 ? 10.261 -12.673 17.528 1.00 35.80 252 GLU A CA 1
ATOM 1986 C C . GLU A 1 254 ? 9.703 -11.751 16.446 1.00 35.98 252 GLU A C 1
ATOM 1987 O O . GLU A 1 254 ? 9.271 -12.228 15.393 1.00 35.12 252 GLU A O 1
ATOM 1993 N N . PHE A 1 255 ? 9.695 -10.443 16.698 1.00 34.73 253 PHE A N 1
ATOM 1994 C CA . PHE A 1 255 ? 8.970 -9.528 15.809 1.00 34.12 253 PHE A CA 1
ATOM 1995 C C . PHE A 1 255 ? 9.861 -8.632 14.945 1.00 34.34 253 PHE A C 1
ATOM 1996 O O . PHE A 1 255 ? 9.445 -7.536 14.549 1.00 32.86 253 PHE A O 1
ATOM 2004 N N . LYS A 1 256 ? 11.068 -9.099 14.629 1.00 34.92 254 LYS A N 1
ATOM 2005 C CA . LYS A 1 256 ? 11.953 -8.357 13.723 1.00 35.68 254 LYS A CA 1
ATOM 2006 C C . LYS A 1 256 ? 11.250 -8.105 12.395 1.00 36.29 254 LYS A C 1
ATOM 2007 O O . LYS A 1 256 ? 10.630 -9.011 11.822 1.00 37.15 254 LYS A O 1
ATOM 2013 N N . GLY A 1 257 ? 11.329 -6.867 11.924 1.00 34.43 255 GLY A N 1
ATOM 2014 C CA . GLY A 1 257 ? 10.646 -6.474 10.697 1.00 33.76 255 GLY A CA 1
ATOM 2015 C C . GLY A 1 257 ? 9.361 -5.716 10.950 1.00 32.83 255 GLY A C 1
ATOM 2016 O O . GLY A 1 257 ? 8.876 -5.005 10.070 1.00 33.46 255 GLY A O 1
ATOM 2017 N N . ARG A 1 258 ? 8.795 -5.871 12.143 1.00 30.42 256 ARG A N 1
ATOM 2018 C CA . ARG A 1 258 ? 7.598 -5.118 12.509 1.00 29.64 256 ARG A CA 1
ATOM 2019 C C . ARG A 1 258 ? 7.627 -4.605 13.951 1.00 28.20 256 ARG A C 1
ATOM 2020 O O . ARG A 1 258 ? 6.594 -4.234 14.507 1.00 26.76 256 ARG A O 1
ATOM 2028 N N . PHE A 1 259 ? 8.823 -4.580 14.538 1.00 26.51 257 PHE A N 1
ATOM 2029 C CA . PHE A 1 259 ? 9.033 -4.024 15.871 1.00 25.69 257 PHE A CA 1
ATOM 2030 C C . PHE A 1 259 ? 10.317 -3.205 15.920 1.00 24.88 257 PHE A C 1
ATOM 2031 O O . PHE A 1 259 ? 11.334 -3.591 15.335 1.00 25.71 257 PHE A O 1
ATOM 2039 N N . PHE A 1 260 ? 10.269 -2.080 16.626 1.00 23.92 258 PHE A N 1
ATOM 2040 C CA . PHE A 1 260 ? 11.472 -1.301 16.916 1.00 23.58 258 PHE A CA 1
ATOM 2041 C C . PHE A 1 260 ? 11.349 -0.557 18.237 1.00 23.44 258 PHE A C 1
ATOM 2042 O O . PHE A 1 260 ? 10.300 0.019 18.539 1.00 23.52 258 PHE A O 1
ATOM 2050 N N . ALA A 1 261 ? 12.429 -0.571 19.018 1.00 23.02 259 ALA A N 1
ATOM 2051 C CA . ALA A 1 261 ? 12.530 0.261 20.211 1.00 22.89 259 ALA A CA 1
ATOM 2052 C C . ALA A 1 261 ? 13.875 0.942 20.224 1.00 22.47 259 ALA A C 1
ATOM 2053 O O . ALA A 1 261 ? 14.898 0.324 19.892 1.00 23.44 259 ALA A O 1
ATOM 2055 N N . THR A 1 262 ? 13.873 2.215 20.604 1.00 21.96 260 THR A N 1
ATOM 2056 C CA . THR A 1 262 ? 15.115 2.946 20.873 1.00 22.02 260 THR A CA 1
ATOM 2057 C C . THR A 1 262 ? 15.867 2.329 22.058 1.00 22.82 260 THR A C 1
ATOM 2058 O O . THR A 1 262 ? 15.245 1.714 22.935 1.00 23.28 260 THR A O 1
ATOM 2062 N N . PRO A 1 263 ? 17.206 2.480 22.091 1.00 23.52 261 PRO A N 1
ATOM 2063 C CA . PRO A 1 263 ? 17.987 1.893 23.196 1.00 24.24 261 PRO A CA 1
ATOM 2064 C C . PRO A 1 263 ? 17.740 2.576 24.550 1.00 25.12 261 PRO A C 1
ATOM 2065 O O . PRO A 1 263 ? 17.962 1.979 25.609 1.00 25.00 261 PRO A O 1
ATOM 2069 N N . ILE A 1 264 ? 17.284 3.821 24.492 1.00 23.57 262 ILE A N 1
ATOM 2070 C CA . ILE A 1 264 ? 16.968 4.648 25.659 1.00 24.63 262 ILE A CA 1
ATOM 2071 C C . ILE A 1 264 ? 15.875 5.619 25.203 1.00 23.55 262 ILE A C 1
ATOM 2072 O O . ILE A 1 264 ? 15.726 5.834 23.998 1.00 23.23 262 ILE A O 1
ATOM 2077 N N . LYS A 1 265 ? 15.121 6.190 26.144 1.00 23.18 263 LYS A N 1
ATOM 2078 C CA . LYS A 1 265 ? 14.049 7.136 25.810 1.00 21.97 263 LYS A CA 1
ATOM 2079 C C . LYS A 1 265 ? 14.660 8.450 25.310 1.00 21.27 263 LYS A C 1
ATOM 2080 O O . LYS A 1 265 ? 15.204 9.226 26.093 1.00 20.39 263 LYS A O 1
ATOM 2086 N N . ILE A 1 266 ? 14.592 8.668 23.998 1.00 20.14 264 ILE A N 1
ATOM 2087 C CA . ILE A 1 266 ? 15.233 9.833 23.367 1.00 20.01 264 ILE A CA 1
ATOM 2088 C C . ILE A 1 266 ? 14.275 10.957 22.943 1.00 20.01 264 ILE A C 1
ATOM 2089 O O . ILE A 1 266 ? 14.719 11.972 22.386 1.00 19.98 264 ILE A O 1
ATOM 2094 N N . GLY A 1 267 ? 12.981 10.780 23.218 1.00 19.93 265 GLY A N 1
ATOM 2095 C CA . GLY A 1 267 ? 11.948 11.787 22.889 1.00 19.90 265 GLY A CA 1
ATOM 2096 C C . GLY A 1 267 ? 12.317 13.216 23.274 1.00 20.60 265 GLY A C 1
ATOM 2097 O O . GLY A 1 267 ? 12.091 14.157 22.500 1.00 19.77 265 GLY A O 1
ATOM 2098 N N . ALA A 1 268 ? 12.895 13.370 24.461 1.00 20.75 266 ALA A N 1
ATOM 2099 C CA . ALA A 1 268 ? 13.310 14.676 24.961 1.00 21.32 266 ALA A CA 1
ATOM 2100 C C . ALA A 1 268 ? 14.818 14.910 24.878 1.00 21.29 266 ALA A C 1
ATOM 2101 O O . ALA A 1 268 ? 15.325 15.909 25.394 1.00 22.27 266 ALA A O 1
ATOM 2103 N N . GLU A 1 269 ? 15.534 14.013 24.206 1.00 20.56 267 GLU A N 1
ATOM 2104 C CA . GLU A 1 269 ? 16.987 14.134 24.094 1.00 20.78 267 GLU A CA 1
ATOM 2105 C C . GLU A 1 269 ? 17.365 15.013 22.906 1.00 20.44 267 GLU A C 1
ATOM 2106 O O . GLU A 1 269 ? 17.947 14.543 21.927 1.00 20.77 267 GLU A O 1
ATOM 2112 N N . THR A 1 270 ? 17.002 16.285 22.989 1.00 20.17 268 THR A N 1
ATOM 2113 C CA . THR A 1 270 ? 17.418 17.260 21.982 1.00 19.98 268 THR A CA 1
ATOM 2114 C C . THR A 1 270 ? 17.940 18.485 22.695 1.00 21.00 268 THR A C 1
ATOM 2115 O O . THR A 1 270 ? 17.569 18.744 23.834 1.00 21.73 268 THR A O 1
ATOM 2119 N N . GLU A 1 271 ? 18.787 19.240 22.006 1.00 22.05 269 GLU A N 1
ATOM 2120 C CA . GLU A 1 271 ? 19.276 20.524 22.484 1.00 23.84 269 GLU A CA 1
ATOM 2121 C C . GLU A 1 271 ? 18.120 21.428 22.917 1.00 23.48 269 GLU A C 1
ATOM 2122 O O . GLU A 1 271 ? 18.138 21.984 24.022 1.00 24.53 269 GLU A O 1
ATOM 2128 N N . GLU A 1 272 ? 17.122 21.557 22.046 1.00 21.96 270 GLU A N 1
ATOM 2129 C CA . GLU A 1 272 ? 16.030 22.521 22.218 1.00 23.68 270 GLU A CA 1
ATOM 2130 C C . GLU A 1 272 ? 15.128 22.165 23.392 1.00 23.96 270 GLU A C 1
ATOM 2131 O O . GLU A 1 272 ? 14.779 23.029 24.206 1.00 23.62 270 GLU A O 1
ATOM 2137 N N . SER A 1 273 ? 14.747 20.894 23.475 1.00 22.93 271 SER A N 1
ATOM 2138 C CA . SER A 1 273 ? 13.857 20.451 24.548 1.00 23.75 271 SER A CA 1
ATOM 2139 C C . SER A 1 273 ? 14.566 20.492 25.915 1.00 23.89 271 SER A C 1
ATOM 2140 O O . SER A 1 273 ? 13.971 20.934 26.911 1.00 24.67 271 SER A O 1
ATOM 2143 N N . ASN A 1 274 ? 15.834 20.088 25.956 1.00 24.03 272 ASN A N 1
ATOM 2144 C CA . ASN A 1 274 ? 16.635 20.176 27.194 1.00 24.25 272 ASN A CA 1
ATOM 2145 C C . ASN A 1 274 ? 16.720 21.608 27.727 1.00 24.96 272 ASN A C 1
ATOM 2146 O O . ASN A 1 274 ? 16.531 21.852 28.927 1.00 23.57 272 ASN A O 1
ATOM 2151 N N . ILE A 1 275 ? 16.999 22.556 26.829 1.00 24.10 273 ILE A N 1
ATOM 2152 C CA . ILE A 1 275 ? 17.010 23.972 27.197 1.00 25.67 273 ILE A CA 1
ATOM 2153 C C . ILE A 1 275 ? 15.658 24.403 27.777 1.00 25.35 273 ILE A C 1
ATOM 2154 O O . ILE A 1 275 ? 15.611 25.009 28.855 1.00 26.96 273 ILE A O 1
ATOM 2159 N N . ASN A 1 276 ? 14.568 24.080 27.079 1.00 24.94 274 ASN A N 1
ATOM 2160 C CA . ASN A 1 276 ? 13.228 24.439 27.529 1.00 25.88 274 ASN A CA 1
ATOM 2161 C C . ASN A 1 276 ? 12.912 23.899 28.919 1.00 25.78 274 ASN A C 1
ATOM 2162 O O . ASN A 1 276 ? 12.549 24.660 29.818 1.00 24.63 274 ASN A O 1
ATOM 2167 N N . ALA A 1 277 ? 13.062 22.589 29.087 1.00 26.04 275 ALA A N 1
ATOM 2168 C CA . ALA A 1 277 ? 12.656 21.934 30.333 1.00 26.15 275 ALA A CA 1
ATOM 2169 C C . ALA A 1 277 ? 13.581 22.305 31.487 1.00 27.34 275 ALA A C 1
ATOM 2170 O O . ALA A 1 277 ? 13.108 22.625 32.583 1.00 27.89 275 ALA A O 1
ATOM 2172 N N . GLY A 1 278 ? 14.888 22.269 31.235 1.00 26.55 276 GLY A N 1
ATOM 2173 C CA . GLY A 1 278 ? 15.887 22.545 32.265 1.00 27.36 276 GLY A CA 1
ATOM 2174 C C . GLY A 1 278 ? 15.738 23.947 32.818 1.00 27.92 276 GLY A C 1
ATOM 2175 O O . GLY A 1 278 ? 15.719 24.152 34.037 1.00 28.52 276 GLY A O 1
ATOM 2176 N N . MET A 1 279 ? 15.620 24.916 31.916 1.00 26.94 277 MET A N 1
ATOM 2177 C CA . MET A 1 279 ? 15.480 26.310 32.315 1.00 28.66 277 MET A CA 1
ATOM 2178 C C . MET A 1 279 ? 14.134 26.652 32.936 1.00 28.72 277 MET A C 1
ATOM 2179 O O . MET A 1 279 ? 14.076 27.464 33.868 1.00 29.50 277 MET A O 1
ATOM 2184 N N . ALA A 1 280 ? 13.064 26.029 32.444 1.00 27.98 278 ALA A N 1
ATOM 2185 C CA . ALA A 1 280 ? 11.750 26.168 33.077 1.00 28.62 278 ALA A CA 1
ATOM 2186 C C . ALA A 1 280 ? 11.785 25.651 34.520 1.00 29.38 278 ALA A C 1
ATOM 2187 O O . ALA A 1 280 ? 11.252 26.303 35.426 1.00 28.74 278 ALA A O 1
ATOM 2189 N N . ALA A 1 281 ? 12.418 24.492 34.722 1.00 28.27 279 ALA A N 1
ATOM 2190 C CA . ALA A 1 281 ? 12.563 23.909 36.061 1.00 29.29 279 ALA A CA 1
ATOM 2191 C C . ALA A 1 281 ? 13.281 24.886 36.989 1.00 29.68 279 ALA A C 1
ATOM 2192 O O . ALA A 1 281 ? 12.821 25.140 38.115 1.00 31.48 279 ALA A O 1
ATOM 2194 N N . ALA A 1 282 ? 14.393 25.436 36.503 1.00 29.34 280 ALA A N 1
ATOM 2195 C CA . ALA A 1 282 ? 15.206 26.393 37.265 1.00 30.76 280 ALA A CA 1
ATOM 2196 C C . ALA A 1 282 ? 14.410 27.643 37.628 1.00 32.03 280 ALA A C 1
ATOM 2197 O O . ALA A 1 282 ? 14.425 28.088 38.787 1.00 32.56 280 ALA A O 1
ATOM 2199 N N . SER A 1 283 ? 13.711 28.198 36.639 1.00 31.48 281 SER A N 1
ATOM 2200 C CA . SER A 1 283 ? 12.864 29.374 36.849 1.00 32.19 281 SER A CA 1
ATOM 2201 C C . SER A 1 283 ? 11.763 29.116 37.878 1.00 32.24 281 SER A C 1
ATOM 2202 O O . SER A 1 283 ? 11.509 29.961 38.746 1.00 32.72 281 SER A O 1
ATOM 2205 N N . GLN A 1 284 ? 11.122 27.951 37.786 1.00 31.58 282 GLN A N 1
ATOM 2206 C CA . GLN A 1 284 ? 10.067 27.563 38.731 1.00 33.11 282 GLN A CA 1
ATOM 2207 C C . GLN A 1 284 ? 10.604 27.333 40.152 1.00 34.42 282 GLN A C 1
ATOM 2208 O O . GLN A 1 284 ? 9.978 27.749 41.132 1.00 36.57 282 GLN A O 1
ATOM 2214 N N . ILE A 1 285 ? 11.760 26.680 40.256 1.00 34.89 283 ILE A N 1
ATOM 2215 C CA . ILE A 1 285 ? 12.482 26.551 41.533 1.00 37.16 283 ILE A CA 1
ATOM 2216 C C . ILE A 1 285 ? 12.718 27.942 42.139 1.00 39.01 283 ILE A C 1
ATOM 2217 O O . ILE A 1 285 ? 12.348 28.204 43.293 1.00 39.07 283 ILE A O 1
ATOM 2222 N N . CYS A 1 286 ? 13.319 28.823 41.339 1.00 38.93 284 CYS A N 1
ATOM 2223 C CA . CYS A 1 286 ? 13.655 30.187 41.748 1.00 41.22 284 CYS A CA 1
ATOM 2224 C C . CYS A 1 286 ? 12.418 30.968 42.186 1.00 40.45 284 CYS A C 1
ATOM 2225 O O . CYS A 1 286 ? 12.446 31.651 43.210 1.00 42.17 284 CYS A O 1
ATOM 2228 N N . ASP A 1 287 ? 11.340 30.842 41.414 1.00 40.18 285 ASP A N 1
ATOM 2229 C CA . ASP A 1 287 ? 10.067 31.502 41.697 1.00 42.34 285 ASP A CA 1
ATOM 2230 C C . ASP A 1 287 ? 9.489 31.028 43.036 1.00 42.22 285 ASP A C 1
ATOM 2231 O O . ASP A 1 287 ? 9.055 31.844 43.855 1.00 43.42 285 ASP A O 1
ATOM 2236 N N . PHE A 1 288 ? 9.502 29.714 43.253 1.00 40.98 286 PHE A N 1
ATOM 2237 C CA . PHE A 1 288 ? 9.022 29.122 44.505 1.00 40.02 286 PHE A CA 1
ATOM 2238 C C . PHE A 1 288 ? 9.733 29.704 45.727 1.00 40.93 286 PHE A C 1
ATOM 2239 O O . PHE A 1 288 ? 9.087 30.038 46.719 1.00 41.52 286 PHE A O 1
ATOM 2247 N N . PHE A 1 289 ? 11.055 29.833 45.653 1.00 40.32 287 PHE A N 1
ATOM 2248 C CA . PHE A 1 289 ? 11.830 30.347 46.780 1.00 41.69 287 PHE A CA 1
ATOM 2249 C C . PHE A 1 289 ? 11.745 31.862 46.947 1.00 43.55 287 PHE A C 1
ATOM 2250 O O . PHE A 1 289 ? 11.924 32.374 48.054 1.00 44.14 287 PHE A O 1
ATOM 2258 N N . THR A 1 290 ? 11.469 32.572 45.858 1.00 43.79 288 THR A N 1
ATOM 2259 C CA . THR A 1 290 ? 11.333 34.028 45.900 1.00 45.06 288 THR A CA 1
ATOM 2260 C C . THR A 1 290 ? 9.922 34.455 46.313 1.00 45.21 288 THR A C 1
ATOM 2261 O O . THR A 1 290 ? 9.759 35.253 47.237 1.00 45.85 288 THR A O 1
ATOM 2265 N N . ASN A 1 291 ? 8.908 33.914 45.641 1.00 46.58 289 ASN A N 1
ATOM 2266 C CA . ASN A 1 291 ? 7.529 34.354 45.856 1.00 46.00 289 ASN A CA 1
ATOM 2267 C C . ASN A 1 291 ? 6.551 33.279 46.328 1.00 45.31 289 ASN A C 1
ATOM 2268 O O . ASN A 1 291 ? 5.360 33.552 46.502 1.00 44.49 289 ASN A O 1
ATOM 2273 N N . GLY A 1 292 ? 7.058 32.066 46.540 1.00 43.43 290 GLY A N 1
ATOM 2274 C CA . GLY A 1 292 ? 6.239 30.945 47.004 1.00 42.17 290 GLY A CA 1
ATOM 2275 C C . GLY A 1 292 ? 5.244 30.437 45.976 1.00 41.79 290 GLY A C 1
ATOM 2276 O O . GLY A 1 292 ? 4.294 29.738 46.324 1.00 40.73 290 GLY A O 1
ATOM 2277 N N . THR A 1 293 ? 5.461 30.782 44.708 1.00 41.18 291 THR A N 1
ATOM 2278 C CA . THR A 1 293 ? 4.543 30.387 43.642 1.00 40.52 291 THR A CA 1
ATOM 2279 C C . THR A 1 293 ? 4.547 28.876 43.481 1.00 38.56 291 THR A C 1
ATOM 2280 O O . THR A 1 293 ? 5.605 28.238 43.494 1.00 38.50 291 THR A O 1
ATOM 2284 N N . VAL A 1 294 ? 3.355 28.309 43.354 1.00 37.73 292 VAL A N 1
ATOM 2285 C CA . VAL A 1 294 ? 3.206 26.862 43.219 1.00 37.28 292 VAL A CA 1
ATOM 2286 C C . VAL A 1 294 ? 2.433 26.468 41.963 1.00 35.53 292 VAL A C 1
ATOM 2287 O O . VAL A 1 294 ? 1.795 25.413 41.920 1.00 36.10 292 VAL A O 1
ATOM 2291 N N . LYS A 1 295 ? 2.501 27.313 40.935 1.00 36.01 293 LYS A N 1
ATOM 2292 C CA . LYS A 1 295 ? 1.944 26.948 39.634 1.00 35.77 293 LYS A CA 1
ATOM 2293 C C . LYS A 1 295 ? 2.619 25.664 39.152 1.00 34.44 293 LYS A C 1
ATOM 2294 O O . LYS A 1 295 ? 3.820 25.479 39.338 1.00 35.27 293 LYS A O 1
ATOM 2300 N N . PHE A 1 296 ? 1.823 24.777 38.560 1.00 33.59 294 PHE A N 1
ATOM 2301 C CA . PHE A 1 296 ? 2.277 23.474 38.056 1.00 32.77 294 PHE A CA 1
ATOM 2302 C C . PHE A 1 296 ? 2.531 22.424 39.137 1.00 33.00 294 PHE A C 1
ATOM 2303 O O . PHE A 1 296 ? 3.035 21.344 38.829 1.00 31.98 294 PHE A O 1
ATOM 2311 N N . GLN A 1 297 ? 2.184 22.724 40.389 1.00 33.47 295 GLN A N 1
ATOM 2312 C CA . GLN A 1 297 ? 2.250 21.709 41.438 1.00 33.76 295 GLN A CA 1
ATOM 2313 C C . GLN A 1 297 ? 1.268 20.582 41.117 1.00 33.59 295 GLN A C 1
ATOM 2314 O O . GLN A 1 297 ? 0.097 20.838 40.827 1.00 35.27 295 GLN A O 1
ATOM 2320 N N . VAL A 1 298 ? 1.752 19.341 41.144 1.00 33.76 296 VAL A N 1
ATOM 2321 C CA . VAL A 1 298 ? 0.932 18.192 40.756 1.00 34.03 296 VAL A CA 1
ATOM 2322 C C . VAL A 1 298 ? 0.336 17.445 41.949 1.00 34.83 296 VAL A C 1
ATOM 2323 O O . VAL A 1 298 ? -0.644 16.715 41.794 1.00 35.76 296 VAL A O 1
ATOM 2327 N N . ASN A 1 299 ? 0.917 17.638 43.129 1.00 33.97 297 ASN A N 1
ATOM 2328 C CA . ASN A 1 299 ? 0.434 16.955 44.332 1.00 35.51 297 ASN A CA 1
ATOM 2329 C C . ASN A 1 299 ? -0.339 17.876 45.276 1.00 36.74 297 ASN A C 1
ATOM 2330 O O . ASN A 1 299 ? -0.342 19.098 45.095 1.00 35.27 297 ASN A O 1
ATOM 2335 N N . LYS A 1 300 ? -1.007 17.276 46.262 1.00 38.28 298 LYS A N 1
ATOM 2336 C CA . LYS A 1 300 ? -1.800 18.011 47.244 1.00 40.67 298 LYS A CA 1
ATOM 2337 C C . LYS A 1 300 ? -1.564 17.443 48.638 1.00 41.81 298 LYS A C 1
ATOM 2338 O O . LYS A 1 300 ? -1.715 16.241 48.857 1.00 40.31 298 LYS A O 1
ATOM 2344 N N . PHE A 1 301 ? -1.181 18.308 49.573 1.00 43.31 299 PHE A N 1
ATOM 2345 C CA . PHE A 1 301 ? -1.015 17.905 50.973 1.00 46.06 299 PHE A CA 1
ATOM 2346 C C . PHE A 1 301 ? -1.469 19.004 51.929 1.00 48.34 299 PHE A C 1
ATOM 2347 O O . PHE A 1 301 ? -1.559 20.174 51.546 1.00 48.32 299 PHE A O 1
ATOM 2355 N N . LEU A 1 302 ? -1.751 18.619 53.171 1.00 49.97 300 LEU A N 1
ATOM 2356 C CA . LEU A 1 302 ? -2.206 19.561 54.191 1.00 53.71 300 LEU A CA 1
ATOM 2357 C C . LEU A 1 302 ? -1.053 20.018 55.085 1.00 55.16 300 LEU A C 1
ATOM 2358 O O . LEU A 1 302 ? 0.006 19.386 55.112 1.00 55.58 300 LEU A O 1
ATOM 2363 N N . GLU A 1 303 ? -1.276 21.114 55.814 1.00 59.32 301 GLU A N 1
ATOM 2364 C CA . GLU A 1 303 ? -0.273 21.719 56.709 1.00 61.34 301 GLU A CA 1
ATOM 2365 C C . GLU A 1 303 ? 0.832 22.414 55.908 1.00 61.45 301 GLU A C 1
ATOM 2366 O O . GLU A 1 303 ? 2.017 22.328 56.239 1.00 62.41 301 GLU A O 1
ATOM 2372 N N . ALA B 2 1 ? -4.885 -3.008 -33.257 1.00 44.72 -1 ALA B N 1
ATOM 2373 C CA . ALA B 2 1 ? -4.962 -4.424 -32.803 1.00 42.38 -1 ALA B CA 1
ATOM 2374 C C . ALA B 2 1 ? -4.118 -4.657 -31.548 1.00 41.60 -1 ALA B C 1
ATOM 2375 O O . ALA B 2 1 ? -3.605 -3.708 -30.947 1.00 41.74 -1 ALA B O 1
ATOM 2377 N N . SER B 2 2 ? -3.974 -5.928 -31.179 1.00 40.92 0 SER B N 1
ATOM 2378 C CA . SER B 2 2 ? -3.282 -6.349 -29.963 1.00 40.12 0 SER B CA 1
ATOM 2379 C C . SER B 2 2 ? -1.771 -6.113 -30.007 1.00 38.60 0 SER B C 1
ATOM 2380 O O . SER B 2 2 ? -1.096 -6.497 -30.967 1.00 38.27 0 SER B O 1
ATOM 2383 N N . MET B 2 3 ? -1.256 -5.490 -28.948 1.00 37.56 1 MET B N 1
ATOM 2384 C CA . MET B 2 3 ? 0.167 -5.171 -28.820 1.00 35.50 1 MET B CA 1
ATOM 2385 C C . MET B 2 3 ? 0.810 -5.985 -27.704 1.00 34.85 1 MET B C 1
ATOM 2386 O O . MET B 2 3 ? 0.133 -6.368 -26.750 1.00 33.72 1 MET B O 1
ATOM 2391 N N . LYS B 2 4 ? 2.111 -6.248 -27.827 1.00 32.98 2 LYS B N 1
ATOM 2392 C CA . LYS B 2 4 ? 2.856 -6.907 -26.757 1.00 33.74 2 LYS B CA 1
ATOM 2393 C C . LYS B 2 4 ? 3.589 -5.853 -25.940 1.00 31.92 2 LYS B C 1
ATOM 2394 O O . LYS B 2 4 ? 4.381 -5.079 -26.482 1.00 31.74 2 LYS B O 1
ATOM 2400 N N . ILE B 2 5 ? 3.304 -5.833 -24.643 1.00 30.40 3 ILE B N 1
ATOM 2401 C CA . ILE B 2 5 ? 3.894 -4.860 -23.720 1.00 29.34 3 ILE B CA 1
ATOM 2402 C C . ILE B 2 5 ? 4.772 -5.607 -22.739 1.00 29.55 3 ILE B C 1
ATOM 2403 O O . ILE B 2 5 ? 4.297 -6.468 -22.002 1.00 30.25 3 ILE B O 1
ATOM 2408 N N . VAL B 2 6 ? 6.057 -5.281 -22.737 1.00 28.85 4 VAL B N 1
ATOM 2409 C CA . VAL B 2 6 ? 6.982 -5.902 -21.809 1.00 28.99 4 VAL B CA 1
ATOM 2410 C C . VAL B 2 6 ? 7.131 -4.981 -20.605 1.00 28.54 4 VAL B C 1
ATOM 2411 O O . VAL B 2 6 ? 7.334 -3.781 -20.770 1.00 26.72 4 VAL B O 1
ATOM 2415 N N . VAL B 2 7 ? 7.008 -5.548 -19.405 1.00 28.16 5 VAL B N 1
ATOM 2416 C CA . VAL B 2 7 ? 7.229 -4.795 -18.167 1.00 27.62 5 VAL B CA 1
ATOM 2417 C C . VAL B 2 7 ? 8.579 -5.201 -17.584 1.00 27.42 5 VAL B C 1
ATOM 2418 O O . VAL B 2 7 ? 8.758 -6.331 -17.110 1.00 27.74 5 VAL B O 1
ATOM 2422 N N . ILE B 2 8 ? 9.536 -4.280 -17.654 1.00 25.86 6 ILE B N 1
ATOM 2423 C CA . ILE B 2 8 ? 10.909 -4.547 -17.255 1.00 26.24 6 ILE B CA 1
ATOM 2424 C C . ILE B 2 8 ? 11.139 -3.924 -15.881 1.00 26.68 6 ILE B C 1
ATOM 2425 O O . ILE B 2 8 ? 11.255 -2.706 -15.763 1.00 25.34 6 ILE B O 1
ATOM 2430 N N . THR B 2 9 ? 11.169 -4.760 -14.844 1.00 26.53 7 THR B N 1
ATOM 2431 C CA . THR B 2 9 ? 11.361 -4.271 -13.471 1.00 27.22 7 THR B CA 1
ATOM 2432 C C . THR B 2 9 ? 12.246 -5.217 -12.661 1.00 27.26 7 THR B C 1
ATOM 2433 O O . THR B 2 9 ? 11.756 -6.195 -12.080 1.00 28.91 7 THR B O 1
ATOM 2437 N N . GLU B 2 10 ? 13.542 -4.920 -12.626 1.00 27.18 8 GLU B N 1
ATOM 2438 C CA . GLU B 2 10 ? 14.493 -5.659 -11.785 1.00 28.66 8 GLU B CA 1
ATOM 2439 C C . GLU B 2 10 ? 14.101 -5.563 -10.309 1.00 27.70 8 GLU B C 1
ATOM 2440 O O . GLU B 2 10 ? 14.376 -6.475 -9.529 1.00 27.64 8 GLU B O 1
ATOM 2446 N N . LYS B 2 11 ? 13.480 -4.436 -9.956 1.00 26.50 9 LYS B N 1
ATOM 2447 C CA . LYS B 2 11 ? 12.871 -4.199 -8.655 1.00 25.82 9 LYS B CA 1
ATOM 2448 C C . LYS B 2 11 ? 11.357 -4.230 -8.852 1.00 25.20 9 LYS B C 1
ATOM 2449 O O . LYS B 2 11 ? 10.764 -3.227 -9.254 1.00 24.96 9 LYS B O 1
ATOM 2455 N N . PRO B 2 12 ? 10.717 -5.386 -8.590 1.00 25.43 10 PRO B N 1
ATOM 2456 C CA . PRO B 2 12 ? 9.313 -5.532 -8.995 1.00 25.92 10 PRO B CA 1
ATOM 2457 C C . PRO B 2 12 ? 8.329 -4.600 -8.280 1.00 25.79 10 PRO B C 1
ATOM 2458 O O . PRO B 2 12 ? 8.574 -4.176 -7.140 1.00 26.18 10 PRO B O 1
ATOM 2462 N N . PHE B 2 13 ? 7.239 -4.271 -8.972 1.00 24.63 11 PHE B N 1
ATOM 2463 C CA . PHE B 2 13 ? 6.117 -3.573 -8.377 1.00 25.56 11 PHE B CA 1
ATOM 2464 C C . PHE B 2 13 ? 5.429 -4.484 -7.370 1.00 26.16 11 PHE B C 1
ATOM 2465 O O . PHE B 2 13 ? 5.527 -5.711 -7.473 1.00 26.91 11 PHE B O 1
ATOM 2473 N N . ALA B 2 14 ? 4.690 -3.873 -6.445 1.00 25.34 12 ALA B N 1
ATOM 2474 C CA . ALA B 2 14 ? 3.851 -4.606 -5.503 1.00 27.32 12 ALA B CA 1
ATOM 2475 C C . ALA B 2 14 ? 2.878 -5.493 -6.274 1.00 27.55 12 ALA B C 1
ATOM 2476 O O . ALA B 2 14 ? 2.493 -5.165 -7.398 1.00 27.95 12 ALA B O 1
ATOM 2478 N N . GLU B 2 15 ? 2.485 -6.614 -5.674 1.00 28.55 13 GLU B N 1
ATOM 2479 C CA . GLU B 2 15 ? 1.573 -7.557 -6.337 1.00 30.03 13 GLU B CA 1
ATOM 2480 C C . GLU B 2 15 ? 0.299 -6.889 -6.845 1.00 28.95 13 GLU B C 1
ATOM 2481 O O . GLU B 2 15 ? -0.128 -7.127 -7.977 1.00 29.13 13 GLU B O 1
ATOM 2487 N N . ASN B 2 16 ? -0.302 -6.047 -6.009 1.00 28.17 14 ASN B N 1
ATOM 2488 C CA . ASN B 2 16 ? -1.528 -5.348 -6.380 1.00 27.10 14 ASN B CA 1
ATOM 2489 C C . ASN B 2 16 ? -1.351 -4.383 -7.544 1.00 27.48 14 ASN B C 1
ATOM 2490 O O . ASN B 2 16 ? -2.281 -4.169 -8.326 1.00 26.23 14 ASN B O 1
ATOM 2495 N N . ALA B 2 17 ? -0.158 -3.798 -7.655 1.00 26.58 15 ALA B N 1
ATOM 2496 C CA . ALA B 2 17 ? 0.146 -2.914 -8.780 1.00 26.27 15 ALA B CA 1
ATOM 2497 C C . ALA B 2 17 ? 0.274 -3.710 -10.083 1.00 26.03 15 ALA B C 1
ATOM 2498 O O . ALA B 2 17 ? -0.269 -3.303 -11.107 1.00 27.22 15 ALA B O 1
ATOM 2500 N N . VAL B 2 18 ? 0.982 -4.842 -10.031 1.00 26.27 16 VAL B N 1
ATOM 2501 C CA . VAL B 2 18 ? 1.102 -5.751 -11.184 1.00 26.14 16 VAL B CA 1
ATOM 2502 C C . VAL B 2 18 ? -0.291 -6.208 -11.639 1.00 27.83 16 VAL B C 1
ATOM 2503 O O . VAL B 2 18 ? -0.596 -6.181 -12.844 1.00 27.52 16 VAL B O 1
ATOM 2507 N N . LYS B 2 19 ? -1.132 -6.602 -10.680 1.00 28.18 17 LYS B N 1
ATOM 2508 C CA . LYS B 2 19 ? -2.548 -6.890 -10.953 1.00 29.92 17 LYS B CA 1
ATOM 2509 C C . LYS B 2 19 ? -3.215 -5.763 -11.747 1.00 29.63 17 LYS B C 1
ATOM 2510 O O . LYS B 2 19 ? -3.875 -6.016 -12.764 1.00 29.33 17 LYS B O 1
ATOM 2516 N N . GLY B 2 20 ? -3.030 -4.527 -11.277 1.00 28.80 18 GLY B N 1
ATOM 2517 C CA . GLY B 2 20 ? -3.646 -3.339 -11.891 1.00 29.18 18 GLY B CA 1
ATOM 2518 C C . GLY B 2 20 ? -3.157 -3.078 -13.307 1.00 28.84 18 GLY B C 1
ATOM 2519 O O . GLY B 2 20 ? -3.948 -2.734 -14.192 1.00 30.68 18 GLY B O 1
ATOM 2520 N N . ILE B 2 21 ? -1.854 -3.255 -13.516 1.00 27.63 19 ILE B N 1
ATOM 2521 C CA . ILE B 2 21 ? -1.234 -3.118 -14.833 1.00 27.34 19 ILE B CA 1
ATOM 2522 C C . ILE B 2 21 ? -1.844 -4.146 -15.791 1.00 29.08 19 ILE B C 1
ATOM 2523 O O . ILE B 2 21 ? -2.275 -3.801 -16.894 1.00 29.28 19 ILE B O 1
ATOM 2528 N N . ARG B 2 22 ? -1.891 -5.399 -15.344 1.00 29.34 20 ARG B N 1
ATOM 2529 C CA . ARG B 2 22 ? -2.369 -6.503 -16.179 1.00 31.07 20 ARG B CA 1
ATOM 2530 C C . ARG B 2 22 ? -3.839 -6.359 -16.539 1.00 32.53 20 ARG B C 1
ATOM 2531 O O . ARG B 2 22 ? -4.235 -6.692 -17.658 1.00 32.68 20 ARG B O 1
ATOM 2539 N N . GLU B 2 23 ? -4.634 -5.857 -15.595 1.00 32.75 21 GLU B N 1
ATOM 2540 C CA . GLU B 2 23 ? -6.055 -5.628 -15.808 1.00 35.15 21 GLU B CA 1
ATOM 2541 C C . GLU B 2 23 ? -6.306 -4.542 -16.856 1.00 35.43 21 GLU B C 1
ATOM 2542 O O . GLU B 2 23 ? -7.121 -4.731 -17.760 1.00 35.00 21 GLU B O 1
ATOM 2548 N N . ILE B 2 24 ? -5.616 -3.410 -16.727 1.00 33.50 22 ILE B N 1
ATOM 2549 C CA . ILE B 2 24 ? -5.754 -2.309 -17.693 1.00 33.28 22 ILE B CA 1
ATOM 2550 C C . ILE B 2 24 ? -5.362 -2.761 -19.105 1.00 33.33 22 ILE B C 1
ATOM 2551 O O . ILE B 2 24 ? -6.110 -2.540 -20.065 1.00 34.67 22 ILE B O 1
ATOM 2556 N N . LEU B 2 25 ? -4.207 -3.410 -19.223 1.00 32.39 23 LEU B N 1
ATOM 2557 C CA . LEU B 2 25 ? -3.659 -3.766 -20.531 1.00 33.67 23 LEU B CA 1
ATOM 2558 C C . LEU B 2 25 ? -4.373 -4.928 -21.223 1.00 35.20 23 LEU B C 1
ATOM 2559 O O . LEU B 2 25 ? -4.607 -4.867 -22.433 1.00 33.87 23 LEU B O 1
ATOM 2564 N N . GLU B 2 26 ? -4.720 -5.974 -20.467 1.00 35.60 24 GLU B N 1
ATOM 2565 C CA . GLU B 2 26 ? -5.418 -7.132 -21.051 1.00 37.15 24 GLU B CA 1
ATOM 2566 C C . GLU B 2 26 ? -6.796 -6.753 -21.597 1.00 38.08 24 GLU B C 1
ATOM 2567 O O . GLU B 2 26 ? -7.226 -7.270 -22.636 1.00 37.20 24 GLU B O 1
ATOM 2573 N N . LYS B 2 27 ? -7.474 -5.859 -20.880 1.00 37.99 25 LYS B N 1
ATOM 2574 C CA . LYS B 2 27 ? -8.830 -5.424 -21.208 1.00 40.20 25 LYS B CA 1
ATOM 2575 C C . LYS B 2 27 ? -8.815 -4.580 -22.473 1.00 40.16 25 LYS B C 1
ATOM 2576 O O . LYS B 2 27 ? -9.783 -4.564 -23.236 1.00 40.49 25 LYS B O 1
ATOM 2582 N N . ALA B 2 28 ? -7.704 -3.877 -22.677 1.00 39.32 26 ALA B N 1
ATOM 2583 C CA . ALA B 2 28 ? -7.466 -3.114 -23.890 1.00 39.10 26 ALA B CA 1
ATOM 2584 C C . ALA B 2 28 ? -7.100 -4.047 -25.044 1.00 38.44 26 ALA B C 1
ATOM 2585 O O . ALA B 2 28 ? -6.988 -3.610 -26.191 1.00 38.49 26 ALA B O 1
ATOM 2587 N N . GLY B 2 29 ? -6.907 -5.325 -24.725 1.00 36.32 27 GLY B N 1
ATOM 2588 C CA . GLY B 2 29 ? -6.616 -6.351 -25.720 1.00 35.88 27 GLY B CA 1
ATOM 2589 C C . GLY B 2 29 ? -5.151 -6.700 -25.911 1.00 35.85 27 GLY B C 1
ATOM 2590 O O . GLY B 2 29 ? -4.812 -7.405 -26.853 1.00 35.90 27 GLY B O 1
ATOM 2591 N N . HIS B 2 30 ? -4.281 -6.234 -25.014 1.00 34.38 28 HIS B N 1
ATOM 2592 C CA . HIS B 2 30 ? -2.839 -6.437 -25.183 1.00 34.56 28 HIS B CA 1
ATOM 2593 C C . HIS B 2 30 ? -2.278 -7.587 -24.393 1.00 34.88 28 HIS B C 1
ATOM 2594 O O . HIS B 2 30 ? -2.900 -8.057 -23.438 1.00 33.81 28 HIS B O 1
ATOM 2601 N N . GLU B 2 31 ? -1.097 -8.051 -24.803 1.00 34.96 29 GLU B N 1
ATOM 2602 C CA . GLU B 2 31 ? -0.356 -9.091 -24.088 1.00 35.20 29 GLU B CA 1
ATOM 2603 C C . GLU B 2 31 ? 0.648 -8.440 -23.144 1.00 34.98 29 GLU B C 1
ATOM 2604 O O . GLU B 2 31 ? 1.376 -7.522 -23.536 1.00 34.49 29 GLU B O 1
ATOM 2610 N N . VAL B 2 32 ? 0.682 -8.917 -21.902 1.00 34.58 30 VAL B N 1
ATOM 2611 C CA . VAL B 2 32 ? 1.632 -8.414 -20.908 1.00 33.70 30 VAL B CA 1
ATOM 2612 C C . VAL B 2 32 ? 2.660 -9.487 -20.571 1.00 34.16 30 VAL B C 1
ATOM 2613 O O . VAL B 2 32 ? 2.307 -10.584 -20.115 1.00 34.55 30 VAL B O 1
ATOM 2617 N N . VAL B 2 33 ? 3.930 -9.171 -20.809 1.00 32.93 31 VAL B N 1
ATOM 2618 C CA . VAL B 2 33 ? 5.018 -10.071 -20.445 1.00 32.65 31 VAL B CA 1
ATOM 2619 C C . VAL B 2 33 ? 5.885 -9.434 -19.357 1.00 32.58 31 VAL B C 1
ATOM 2620 O O . VAL B 2 33 ? 6.519 -8.391 -19.568 1.00 31.74 31 VAL B O 1
ATOM 2624 N N . MET B 2 34 ? 5.871 -10.056 -18.182 1.00 32.10 32 MET B N 1
ATOM 2625 C CA . MET B 2 34 ? 6.608 -9.549 -17.031 1.00 31.59 32 MET B CA 1
ATOM 2626 C C . MET B 2 34 ? 8.049 -10.030 -17.083 1.00 32.20 32 MET B C 1
ATOM 2627 O O . MET B 2 34 ? 8.312 -11.224 -17.257 1.00 32.23 32 MET B O 1
ATOM 2632 N N . ILE B 2 35 ? 8.984 -9.095 -16.960 1.00 30.91 33 ILE B N 1
ATOM 2633 C CA . ILE B 2 35 ? 10.387 -9.448 -16.801 1.00 32.19 33 ILE B CA 1
ATOM 2634 C C . ILE B 2 35 ? 10.828 -8.916 -15.445 1.00 33.32 33 ILE B C 1
ATOM 2635 O O . ILE B 2 35 ? 11.316 -7.785 -15.330 1.00 30.71 33 ILE B O 1
ATOM 2640 N N . GLU B 2 36 ? 10.641 -9.743 -14.421 1.00 33.23 34 GLU B N 1
ATOM 2641 C CA . GLU B 2 36 ? 10.847 -9.305 -13.045 1.00 33.69 34 GLU B CA 1
ATOM 2642 C C . GLU B 2 36 ? 12.033 -9.967 -12.383 1.00 34.82 34 GLU B C 1
ATOM 2643 O O . GLU B 2 36 ? 12.284 -11.165 -12.574 1.00 34.39 34 GLU B O 1
ATOM 2649 N N . LYS B 2 37 ? 12.747 -9.173 -11.589 1.00 33.94 35 LYS B N 1
ATOM 2650 C CA . LYS B 2 37 ? 13.902 -9.634 -10.834 1.00 36.25 35 LYS B CA 1
ATOM 2651 C C . LYS B 2 37 ? 14.859 -10.441 -11.717 1.00 37.73 35 LYS B C 1
ATOM 2652 O O . LYS B 2 37 ? 15.417 -11.457 -11.287 1.00 38.36 35 LYS B O 1
ATOM 2658 N N . TYR B 2 38 ? 15.028 -9.985 -12.960 1.00 37.41 36 TYR B N 1
ATOM 2659 C CA . TYR B 2 38 ? 15.973 -10.602 -13.895 1.00 37.85 36 TYR B CA 1
ATOM 2660 C C . TYR B 2 38 ? 17.396 -10.304 -13.434 1.00 39.72 36 TYR B C 1
ATOM 2661 O O . TYR B 2 38 ? 17.660 -9.256 -12.828 1.00 39.18 36 TYR B O 1
ATOM 2670 N N . LYS B 2 39 ? 18.310 -11.224 -13.719 1.00 40.80 37 LYS B N 1
ATOM 2671 C CA . LYS B 2 39 ? 19.674 -11.106 -13.220 1.00 42.29 37 LYS B CA 1
ATOM 2672 C C . LYS B 2 39 ? 20.706 -10.842 -14.317 1.00 41.80 37 LYS B C 1
ATOM 2673 O O . LYS B 2 39 ? 21.870 -10.577 -14.014 1.00 41.42 37 LYS B O 1
ATOM 2679 N N . LYS B 2 40 ? 20.274 -10.899 -15.578 1.00 41.94 38 LYS B N 1
ATOM 2680 C CA . LYS B 2 40 ? 21.167 -10.678 -16.725 1.00 42.25 38 LYS B CA 1
ATOM 2681 C C . LYS B 2 40 ? 20.507 -9.861 -17.845 1.00 41.74 38 LYS B C 1
ATOM 2682 O O . LYS B 2 40 ? 19.295 -9.939 -18.054 1.00 39.93 38 LYS B O 1
ATOM 2688 N N . LYS B 2 41 ? 21.329 -9.098 -18.565 1.00 41.18 39 LYS B N 1
ATOM 2689 C CA . LYS B 2 41 ? 20.885 -8.228 -19.657 1.00 41.31 39 LYS B CA 1
ATOM 2690 C C . LYS B 2 41 ? 20.273 -9.020 -20.811 1.00 42.02 39 LYS B C 1
ATOM 2691 O O . LYS B 2 41 ? 19.327 -8.564 -21.457 1.00 41.58 39 LYS B O 1
ATOM 2697 N N . GLU B 2 42 ? 20.817 -10.210 -21.057 1.00 43.27 40 GLU B N 1
ATOM 2698 C CA . GLU B 2 42 ? 20.311 -11.107 -22.100 1.00 43.98 40 GLU B CA 1
ATOM 2699 C C . GLU B 2 42 ? 18.832 -11.463 -21.907 1.00 43.19 40 GLU B C 1
ATOM 2700 O O . GLU B 2 42 ? 18.126 -11.704 -22.883 1.00 43.40 40 GLU B O 1
ATOM 2706 N N . ASP B 2 43 ? 18.373 -11.491 -20.653 1.00 43.62 41 ASP B N 1
ATOM 2707 C CA . ASP B 2 43 ? 16.952 -11.710 -20.343 1.00 42.94 41 ASP B CA 1
ATOM 2708 C C . ASP B 2 43 ? 16.068 -10.662 -21.027 1.00 41.54 41 ASP B C 1
ATOM 2709 O O . ASP B 2 43 ? 15.047 -10.997 -21.628 1.00 41.61 41 ASP B O 1
ATOM 2714 N N . VAL B 2 44 ? 16.476 -9.398 -20.923 1.00 39.95 42 VAL B N 1
ATOM 2715 C CA . VAL B 2 44 ? 15.714 -8.277 -21.472 1.00 38.90 42 VAL B CA 1
ATOM 2716 C C . VAL B 2 44 ? 15.795 -8.254 -22.997 1.00 39.21 42 VAL B C 1
ATOM 2717 O O . VAL B 2 44 ? 14.770 -8.128 -23.667 1.00 38.51 42 VAL B O 1
ATOM 2721 N N . ILE B 2 45 ? 17.011 -8.388 -23.528 1.00 39.71 43 ILE B N 1
ATOM 2722 C CA . ILE B 2 45 ? 17.263 -8.324 -24.973 1.00 40.46 43 ILE B CA 1
ATOM 2723 C C . ILE B 2 45 ? 16.434 -9.368 -25.731 1.00 41.69 43 ILE B C 1
ATOM 2724 O O . ILE B 2 45 ? 15.831 -9.061 -26.762 1.00 41.71 43 ILE B O 1
ATOM 2729 N N . GLU B 2 46 ? 16.397 -10.587 -25.195 1.00 43.90 44 GLU B N 1
ATOM 2730 C CA . GLU B 2 46 ? 15.634 -11.696 -25.775 1.00 45.79 44 GLU B CA 1
ATOM 2731 C C . GLU B 2 46 ? 14.130 -11.415 -25.812 1.00 45.22 44 GLU B C 1
ATOM 2732 O O . GLU B 2 46 ? 13.476 -11.685 -26.814 1.00 45.78 44 GLU B O 1
ATOM 2738 N N . ARG B 2 47 ? 13.586 -10.862 -24.732 1.00 43.98 45 ARG B N 1
ATOM 2739 C CA . ARG B 2 47 ? 12.137 -10.661 -24.643 1.00 42.88 45 ARG B CA 1
ATOM 2740 C C . ARG B 2 47 ? 11.632 -9.330 -25.221 1.00 42.26 45 ARG B C 1
ATOM 2741 O O . ARG B 2 47 ? 10.438 -9.182 -25.482 1.00 41.90 45 ARG B O 1
ATOM 2749 N N . ILE B 2 48 ? 12.530 -8.370 -25.432 1.00 40.80 46 ILE B N 1
ATOM 2750 C CA . ILE B 2 48 ? 12.122 -7.074 -25.983 1.00 39.54 46 ILE B CA 1
ATOM 2751 C C . ILE B 2 48 ? 11.995 -7.087 -27.515 1.00 39.96 46 ILE B C 1
ATOM 2752 O O . ILE B 2 48 ? 11.328 -6.224 -28.094 1.00 39.33 46 ILE B O 1
ATOM 2757 N N . LYS B 2 49 ? 12.618 -8.070 -28.165 1.00 41.08 47 LYS B N 1
ATOM 2758 C CA . LYS B 2 49 ? 12.682 -8.100 -29.633 1.00 42.59 47 LYS B CA 1
ATOM 2759 C C . LYS B 2 49 ? 11.290 -8.063 -30.274 1.00 42.09 47 LYS B C 1
ATOM 2760 O O . LYS B 2 49 ? 11.097 -7.470 -31.337 1.00 42.25 47 LYS B O 1
ATOM 2766 N N . ASP B 2 50 ? 10.326 -8.668 -29.586 1.00 41.23 48 ASP B N 1
ATOM 2767 C CA . ASP B 2 50 ? 8.964 -8.806 -30.078 1.00 41.98 48 ASP B CA 1
ATOM 2768 C C . ASP B 2 50 ? 8.007 -7.740 -29.522 1.00 39.36 48 ASP B C 1
ATOM 2769 O O . ASP B 2 50 ? 6.818 -7.731 -29.854 1.00 37.86 48 ASP B O 1
ATOM 2774 N N . ALA B 2 51 ? 8.521 -6.838 -28.687 1.00 37.16 49 ALA B N 1
ATOM 2775 C CA . ALA B 2 51 ? 7.666 -5.897 -27.954 1.00 36.06 49 ALA B CA 1
ATOM 2776 C C . ALA B 2 51 ? 7.227 -4.679 -28.763 1.00 34.77 49 ALA B C 1
ATOM 2777 O O . ALA B 2 51 ? 8.011 -4.110 -29.528 1.00 36.78 49 ALA B O 1
ATOM 2779 N N . ASP B 2 52 ? 5.976 -4.274 -28.562 1.00 33.23 50 ASP B N 1
ATOM 2780 C CA . ASP B 2 52 ? 5.425 -3.060 -29.167 1.00 32.14 50 ASP B CA 1
ATOM 2781 C C . ASP B 2 52 ? 5.507 -1.872 -28.210 1.00 30.65 50 ASP B C 1
ATOM 2782 O O . ASP B 2 52 ? 5.533 -0.718 -28.640 1.00 29.63 50 ASP B O 1
ATOM 2787 N N . GLY B 2 53 ? 5.533 -2.170 -26.911 1.00 29.02 51 GLY B N 1
ATOM 2788 C CA . GLY B 2 53 ? 5.650 -1.144 -25.872 1.00 27.43 51 GLY B CA 1
ATOM 2789 C C . GLY B 2 53 ? 6.406 -1.658 -24.664 1.00 27.09 51 GLY B C 1
ATOM 2790 O O . GLY B 2 53 ? 6.565 -2.869 -24.491 1.00 26.78 51 GLY B O 1
ATOM 2791 N N . VAL B 2 54 ? 6.886 -0.734 -23.831 1.00 25.47 52 VAL B N 1
ATOM 2792 C CA . VAL B 2 54 ? 7.675 -1.081 -22.652 1.00 25.70 52 VAL B CA 1
ATOM 2793 C C . VAL B 2 54 ? 7.214 -0.236 -21.465 1.00 24.70 52 VAL B C 1
ATOM 2794 O O . VAL B 2 54 ? 6.936 0.948 -21.619 1.00 24.30 52 VAL B O 1
ATOM 2798 N N . ILE B 2 55 ? 7.095 -0.875 -20.304 1.00 24.08 53 ILE B N 1
ATOM 2799 C CA . ILE B 2 55 ? 6.992 -0.165 -19.031 1.00 24.39 53 ILE B CA 1
ATOM 2800 C C . ILE B 2 55 ? 8.262 -0.485 -18.244 1.00 23.11 53 ILE B C 1
ATOM 2801 O O . ILE B 2 55 ? 8.670 -1.646 -18.147 1.00 23.54 53 ILE B O 1
ATOM 2806 N N . VAL B 2 56 ? 8.895 0.547 -17.693 1.00 23.09 54 VAL B N 1
ATOM 2807 C CA . VAL B 2 56 ? 10.163 0.375 -16.990 1.00 22.12 54 VAL B CA 1
ATOM 2808 C C . VAL B 2 56 ? 10.159 1.192 -15.695 1.00 21.38 54 VAL B C 1
ATOM 2809 O O . VAL B 2 56 ? 9.400 2.153 -15.570 1.00 20.08 54 VAL B O 1
ATOM 2813 N N . ARG B 2 57 ? 10.970 0.772 -14.726 1.00 21.08 55 ARG B N 1
ATOM 2814 C CA . ARG B 2 57 ? 11.254 1.595 -13.552 1.00 22.22 55 ARG B CA 1
ATOM 2815 C C . ARG B 2 57 ? 12.632 2.244 -13.716 1.00 22.53 55 ARG B C 1
ATOM 2816 O O . ARG B 2 57 ? 12.836 2.972 -14.694 1.00 22.04 55 ARG B O 1
ATOM 2824 N N . SER B 2 58 ? 13.569 1.994 -12.796 1.00 22.42 56 SER B N 1
ATOM 2825 C CA . SER B 2 58 ? 14.906 2.612 -12.880 1.00 23.68 56 SER B CA 1
ATOM 2826 C C . SER B 2 58 ? 15.883 1.794 -13.725 1.00 23.96 56 SER B C 1
ATOM 2827 O O . SER B 2 58 ? 17.044 2.173 -13.858 1.00 23.62 56 SER B O 1
ATOM 2830 N N . ASP B 2 59 ? 15.394 0.689 -14.294 1.00 25.08 57 ASP B N 1
ATOM 2831 C CA . ASP B 2 59 ? 16.203 -0.265 -15.072 1.00 25.39 57 ASP B CA 1
ATOM 2832 C C . ASP B 2 59 ? 16.954 0.425 -16.204 1.00 26.15 57 ASP B C 1
ATOM 2833 O O . ASP B 2 59 ? 16.397 1.282 -16.888 1.00 25.12 57 ASP B O 1
ATOM 2838 N N . LYS B 2 60 ? 18.209 0.035 -16.405 1.00 26.49 58 LYS B N 1
ATOM 2839 C CA . LYS B 2 60 ? 19.024 0.625 -17.470 1.00 28.73 58 LYS B CA 1
ATOM 2840 C C . LYS B 2 60 ? 18.510 0.176 -18.831 1.00 28.82 58 LYS B C 1
ATOM 2841 O O . LYS B 2 60 ? 18.422 -1.019 -19.110 1.00 29.32 58 LYS B O 1
ATOM 2847 N N . ILE B 2 61 ? 18.138 1.146 -19.659 1.00 28.65 59 ILE B N 1
ATOM 2848 C CA . ILE B 2 61 ? 17.671 0.871 -21.014 1.00 28.58 59 ILE B CA 1
ATOM 2849 C C . ILE B 2 61 ? 18.629 1.595 -21.954 1.00 29.23 59 ILE B C 1
ATOM 2850 O O . ILE B 2 61 ? 18.487 2.794 -22.203 1.00 27.82 59 ILE B O 1
ATOM 2855 N N . ASP B 2 62 ? 19.625 0.857 -22.436 1.00 29.74 60 ASP B N 1
ATOM 2856 C CA . ASP B 2 62 ? 20.693 1.429 -23.250 1.00 31.04 60 ASP B CA 1
ATOM 2857 C C . ASP B 2 62 ? 20.499 1.172 -24.744 1.00 31.16 60 ASP B C 1
ATOM 2858 O O . ASP B 2 62 ? 19.520 0.541 -25.149 1.00 29.87 60 ASP B O 1
ATOM 2863 N N . GLU B 2 63 ? 21.431 1.673 -25.554 1.00 32.76 61 GLU B N 1
ATOM 2864 C CA . GLU B 2 63 ? 21.334 1.543 -27.008 1.00 33.84 61 GLU B CA 1
ATOM 2865 C C . GLU B 2 63 ? 21.169 0.091 -27.471 1.00 33.38 61 GLU B C 1
ATOM 2866 O O . GLU B 2 63 ? 20.372 -0.182 -28.372 1.00 33.70 61 GLU B O 1
ATOM 2872 N N . GLU B 2 64 ? 21.912 -0.831 -26.856 1.00 34.48 62 GLU B N 1
ATOM 2873 C CA . GLU B 2 64 ? 21.824 -2.248 -27.213 1.00 35.17 62 GLU B CA 1
ATOM 2874 C C . GLU B 2 64 ? 20.410 -2.799 -27.016 1.00 34.41 62 GLU B C 1
ATOM 2875 O O . GLU B 2 64 ? 19.895 -3.512 -27.877 1.00 34.57 62 GLU B O 1
ATOM 2881 N N . ILE B 2 65 ? 19.792 -2.467 -25.883 1.00 32.25 63 ILE B N 1
ATOM 2882 C CA . ILE B 2 65 ? 18.425 -2.897 -25.593 1.00 31.65 63 ILE B CA 1
ATOM 2883 C C . ILE B 2 65 ? 17.425 -2.245 -26.549 1.00 31.84 63 ILE B C 1
ATOM 2884 O O . ILE B 2 65 ? 16.508 -2.907 -27.043 1.00 33.01 63 ILE B O 1
ATOM 2889 N N . ILE B 2 66 ? 17.616 -0.951 -26.802 1.00 31.68 64 ILE B N 1
ATOM 2890 C CA . ILE B 2 66 ? 16.747 -0.175 -27.685 1.00 32.03 64 ILE B CA 1
ATOM 2891 C C . ILE B 2 66 ? 16.800 -0.729 -29.114 1.00 33.69 64 ILE B C 1
ATOM 2892 O O . ILE B 2 66 ? 15.757 -0.964 -29.730 1.00 33.94 64 ILE B O 1
ATOM 2897 N N . LYS B 2 67 ? 18.009 -0.963 -29.621 1.00 35.05 65 LYS B N 1
ATOM 2898 C CA . LYS B 2 67 ? 18.169 -1.518 -30.969 1.00 36.59 65 LYS B CA 1
ATOM 2899 C C . LYS B 2 67 ? 17.591 -2.925 -31.098 1.00 36.82 65 LYS B C 1
ATOM 2900 O O . LYS B 2 67 ? 17.055 -3.279 -32.149 1.00 39.24 65 LYS B O 1
ATOM 2906 N N . ALA B 2 68 ? 17.671 -3.714 -30.025 1.00 37.58 66 ALA B N 1
ATOM 2907 C CA . ALA B 2 68 ? 17.056 -5.046 -29.995 1.00 36.84 66 ALA B CA 1
ATOM 2908 C C . ALA B 2 68 ? 15.532 -4.981 -30.113 1.00 38.60 66 ALA B C 1
ATOM 2909 O O . ALA B 2 68 ? 14.920 -5.823 -30.771 1.00 38.02 66 ALA B O 1
ATOM 2911 N N . GLY B 2 69 ? 14.925 -3.979 -29.479 1.00 37.60 67 GLY B N 1
ATOM 2912 C CA . GLY B 2 69 ? 13.485 -3.771 -29.577 1.00 38.52 67 GLY B CA 1
ATOM 2913 C C . GLY B 2 69 ? 13.111 -3.078 -30.875 1.00 39.01 67 GLY B C 1
ATOM 2914 O O . GLY B 2 69 ? 12.674 -1.926 -30.865 1.00 38.04 67 GLY B O 1
ATOM 2915 N N . GLU B 2 70 ? 13.260 -3.801 -31.987 1.00 39.96 68 GLU B N 1
ATOM 2916 C CA . GLU B 2 70 ? 13.113 -3.241 -33.339 1.00 41.15 68 GLU B CA 1
ATOM 2917 C C . GLU B 2 70 ? 11.731 -2.657 -33.649 1.00 40.02 68 GLU B C 1
ATOM 2918 O O . GLU B 2 70 ? 11.607 -1.773 -34.498 1.00 40.42 68 GLU B O 1
ATOM 2924 N N . LYS B 2 71 ? 10.701 -3.154 -32.967 1.00 38.93 69 LYS B N 1
ATOM 2925 C CA . LYS B 2 71 ? 9.338 -2.668 -33.185 1.00 37.89 69 LYS B CA 1
ATOM 2926 C C . LYS B 2 71 ? 8.721 -1.954 -31.972 1.00 35.20 69 LYS B C 1
ATOM 2927 O O . LYS B 2 71 ? 7.519 -1.702 -31.948 1.00 35.44 69 LYS B O 1
ATOM 2933 N N . VAL B 2 72 ? 9.541 -1.617 -30.980 1.00 32.83 70 VAL B N 1
ATOM 2934 C CA . VAL B 2 72 ? 9.070 -0.814 -29.844 1.00 31.11 70 VAL B CA 1
ATOM 2935 C C . VAL B 2 72 ? 8.670 0.572 -30.347 1.00 30.42 70 VAL B C 1
ATOM 2936 O O . VAL B 2 72 ? 9.448 1.236 -31.031 1.00 31.88 70 VAL B O 1
ATOM 2940 N N . LYS B 2 73 ? 7.451 0.994 -30.027 1.00 30.16 71 LYS B N 1
ATOM 2941 C CA . LYS B 2 73 ? 6.980 2.321 -30.423 1.00 30.49 71 LYS B CA 1
ATOM 2942 C C . LYS B 2 73 ? 6.973 3.295 -29.254 1.00 29.88 71 LYS B C 1
ATOM 2943 O O . LYS B 2 73 ? 7.028 4.510 -29.452 1.00 29.03 71 LYS B O 1
ATOM 2949 N N . ILE B 2 74 ? 6.912 2.752 -28.038 1.00 28.55 72 ILE B N 1
ATOM 2950 C CA . ILE B 2 74 ? 6.778 3.570 -26.829 1.00 27.97 72 ILE B CA 1
ATOM 2951 C C . ILE B 2 74 ? 7.443 2.916 -25.618 1.00 27.36 72 ILE B C 1
ATOM 2952 O O . ILE B 2 74 ? 7.376 1.697 -25.442 1.00 26.24 72 ILE B O 1
ATOM 2957 N N . ILE B 2 75 ? 8.108 3.741 -24.811 1.00 26.59 73 ILE B N 1
ATOM 2958 C CA . ILE B 2 75 ? 8.626 3.321 -23.510 1.00 25.97 73 ILE B CA 1
ATOM 2959 C C . ILE B 2 75 ? 8.014 4.270 -22.474 1.00 25.66 73 ILE B C 1
ATOM 2960 O O . ILE B 2 75 ? 8.152 5.488 -22.582 1.00 24.23 73 ILE B O 1
ATOM 2965 N N . VAL B 2 76 ? 7.327 3.710 -21.483 1.00 24.32 74 VAL B N 1
ATOM 2966 C CA . VAL B 2 76 ? 6.813 4.529 -20.384 1.00 23.62 74 VAL B CA 1
ATOM 2967 C C . VAL B 2 76 ? 7.580 4.200 -19.114 1.00 22.89 74 VAL B C 1
ATOM 2968 O O . VAL B 2 76 ? 7.591 3.055 -18.674 1.00 21.88 74 VAL B O 1
ATOM 2972 N N . ARG B 2 77 ? 8.238 5.208 -18.546 1.00 22.47 75 ARG B N 1
ATOM 2973 C CA . ARG B 2 77 ? 8.837 5.070 -17.230 1.00 21.47 75 ARG B CA 1
ATOM 2974 C C . ARG B 2 77 ? 7.758 5.309 -16.189 1.00 21.72 75 ARG B C 1
ATOM 2975 O O . ARG B 2 77 ? 7.202 6.403 -16.089 1.00 21.28 75 ARG B O 1
ATOM 2983 N N . ALA B 2 78 ? 7.448 4.262 -15.426 1.00 22.33 76 ALA B N 1
ATOM 2984 C CA . ALA B 2 78 ? 6.502 4.369 -14.330 1.00 22.77 76 ALA B CA 1
ATOM 2985 C C . ALA B 2 78 ? 7.217 5.048 -13.169 1.00 22.62 76 ALA B C 1
ATOM 2986 O O . ALA B 2 78 ? 7.940 4.404 -12.407 1.00 22.66 76 ALA B O 1
ATOM 2988 N N . GLY B 2 79 ? 7.016 6.355 -13.056 1.00 22.98 77 GLY B N 1
ATOM 2989 C CA . GLY B 2 79 ? 7.793 7.185 -12.137 1.00 22.38 77 GLY B CA 1
ATOM 2990 C C . GLY B 2 79 ? 8.177 8.508 -12.776 1.00 22.73 77 GLY B C 1
ATOM 2991 O O . GLY B 2 79 ? 7.545 8.948 -13.740 1.00 21.39 77 GLY B O 1
ATOM 2992 N N . ALA B 2 80 ? 9.222 9.135 -12.235 1.00 22.74 78 ALA B N 1
ATOM 2993 C CA . ALA B 2 80 ? 9.595 10.499 -12.594 1.00 23.15 78 ALA B CA 1
ATOM 2994 C C . ALA B 2 80 ? 10.875 10.600 -13.428 1.00 23.29 78 ALA B C 1
ATOM 2995 O O . ALA B 2 80 ? 10.872 11.195 -14.507 1.00 23.21 78 ALA B O 1
ATOM 2997 N N . GLY B 2 81 ? 11.971 10.044 -12.915 1.00 23.04 79 GLY B N 1
ATOM 2998 C CA . GLY B 2 81 ? 13.284 10.234 -13.534 1.00 23.24 79 GLY B CA 1
ATOM 2999 C C . GLY B 2 81 ? 13.470 9.308 -14.715 1.00 22.99 79 GLY B C 1
ATOM 3000 O O . GLY B 2 81 ? 12.941 8.205 -14.718 1.00 23.09 79 GLY B O 1
ATOM 3001 N N . TYR B 2 82 ? 14.211 9.759 -15.727 1.00 22.94 80 TYR B N 1
ATOM 3002 C CA . TYR B 2 82 ? 14.483 8.930 -16.909 1.00 23.17 80 TYR B CA 1
ATOM 3003 C C . TYR B 2 82 ? 15.953 8.964 -17.341 1.00 23.75 80 TYR B C 1
ATOM 3004 O O . TYR B 2 82 ? 16.281 8.678 -18.498 1.00 24.08 80 TYR B O 1
ATOM 3013 N N . ASP B 2 83 ? 16.831 9.329 -16.405 1.00 23.09 81 ASP B N 1
ATOM 3014 C CA . ASP B 2 83 ? 18.278 9.250 -16.602 1.00 23.41 81 ASP B CA 1
ATOM 3015 C C . ASP B 2 83 ? 18.757 7.833 -16.958 1.00 23.94 81 ASP B C 1
ATOM 3016 O O . ASP B 2 83 ? 19.842 7.667 -17.516 1.00 24.72 81 ASP B O 1
ATOM 3021 N N . ASN B 2 84 ? 17.939 6.827 -16.647 1.00 23.12 82 ASN B N 1
ATOM 3022 C CA . ASN B 2 84 ? 18.243 5.424 -16.939 1.00 24.33 82 ASN B CA 1
ATOM 3023 C C . ASN B 2 84 ? 18.013 5.028 -18.392 1.00 24.86 82 ASN B C 1
ATOM 3024 O O . ASN B 2 84 ? 18.419 3.942 -18.803 1.00 24.99 82 ASN B O 1
ATOM 3029 N N . ILE B 2 85 ? 17.349 5.898 -19.155 1.00 24.45 83 ILE B N 1
ATOM 3030 C CA . ILE B 2 85 ? 16.981 5.592 -20.541 1.00 25.82 83 ILE B CA 1
ATOM 3031 C C . ILE B 2 85 ? 17.835 6.445 -21.472 1.00 26.27 83 ILE B C 1
ATOM 3032 O O . ILE B 2 85 ? 17.913 7.659 -21.297 1.00 25.89 83 ILE B O 1
ATOM 3037 N N . ASP B 2 86 ? 18.498 5.797 -22.430 1.00 26.97 84 ASP B N 1
ATOM 3038 C CA . ASP B 2 86 ? 19.274 6.508 -23.447 1.00 28.04 84 ASP B CA 1
ATOM 3039 C C . ASP B 2 86 ? 18.309 7.207 -24.401 1.00 28.16 84 ASP B C 1
ATOM 3040 O O . ASP B 2 86 ? 17.787 6.598 -25.344 1.00 29.53 84 ASP B O 1
ATOM 3045 N N . ILE B 2 87 ? 18.080 8.493 -24.138 1.00 28.68 85 ILE B N 1
ATOM 3046 C CA . ILE B 2 87 ? 17.076 9.283 -24.852 1.00 28.52 85 ILE B CA 1
ATOM 3047 C C . ILE B 2 87 ? 17.425 9.467 -26.330 1.00 29.97 85 ILE B C 1
ATOM 3048 O O . ILE B 2 87 ? 16.549 9.372 -27.188 1.00 30.39 85 ILE B O 1
ATOM 3053 N N . GLU B 2 88 ? 18.702 9.718 -26.615 1.00 31.58 86 GLU B N 1
ATOM 3054 C CA . GLU B 2 88 ? 19.146 9.904 -27.998 1.00 33.20 86 GLU B CA 1
ATOM 3055 C C . GLU B 2 88 ? 18.941 8.655 -28.856 1.00 32.17 86 GLU B C 1
ATOM 3056 O O . GLU B 2 88 ? 18.533 8.765 -30.014 1.00 31.75 86 GLU B O 1
ATOM 3062 N N . ALA B 2 89 ? 19.187 7.474 -28.284 1.00 30.71 87 ALA B N 1
ATOM 3063 C CA . ALA B 2 89 ? 18.943 6.211 -28.989 1.00 30.65 87 ALA B CA 1
ATOM 3064 C C . ALA B 2 89 ? 17.456 5.996 -29.279 1.00 31.11 87 ALA B C 1
ATOM 3065 O O . ALA B 2 89 ? 17.099 5.422 -30.310 1.00 30.31 87 ALA B O 1
ATOM 3067 N N . CYS B 2 90 ? 16.596 6.449 -28.361 1.00 30.28 88 CYS B N 1
ATOM 3068 C CA . CYS B 2 90 ? 15.154 6.413 -28.571 1.00 29.12 88 CYS B CA 1
ATOM 3069 C C . CYS B 2 90 ? 14.741 7.387 -29.671 1.00 29.81 88 CYS B C 1
ATOM 3070 O O . CYS B 2 90 ? 13.869 7.074 -30.485 1.00 29.67 88 CYS B O 1
ATOM 3073 N N . ASN B 2 91 ? 15.364 8.564 -29.676 1.00 30.05 89 ASN B N 1
ATOM 3074 C CA . ASN B 2 91 ? 15.157 9.545 -30.745 1.00 31.00 89 ASN B CA 1
ATOM 3075 C C . ASN B 2 91 ? 15.498 8.963 -32.117 1.00 32.13 89 ASN B C 1
ATOM 3076 O O . ASN B 2 91 ? 14.708 9.083 -33.054 1.00 32.45 89 ASN B O 1
ATOM 3081 N N . GLN B 2 92 ? 16.662 8.323 -32.215 1.00 34.21 90 GLN B N 1
ATOM 3082 C CA . GLN B 2 92 ? 17.106 7.696 -33.465 1.00 36.74 90 GLN B CA 1
ATOM 3083 C C . GLN B 2 92 ? 16.218 6.514 -33.845 1.00 36.19 90 GLN B C 1
ATOM 3084 O O . GLN B 2 92 ? 16.013 6.240 -35.029 1.00 36.40 90 GLN B O 1
ATOM 3090 N N . GLY B 2 93 ? 15.687 5.825 -32.834 1.00 34.83 91 GLY B N 1
ATOM 3091 C CA . GLY B 2 93 ? 14.788 4.690 -33.047 1.00 33.97 91 GLY B CA 1
ATOM 3092 C C . GLY B 2 93 ? 13.342 5.096 -33.258 1.00 33.60 91 GLY B C 1
ATOM 3093 O O . GLY B 2 93 ? 12.483 4.245 -33.507 1.00 33.89 91 GLY B O 1
ATOM 3094 N N . LYS B 2 94 ? 13.084 6.403 -33.161 1.00 33.11 92 LYS B N 1
ATOM 3095 C CA . LYS B 2 94 ? 11.745 7.001 -33.302 1.00 33.52 92 LYS B CA 1
ATOM 3096 C C . LYS B 2 94 ? 10.753 6.458 -32.261 1.00 32.53 92 LYS B C 1
ATOM 3097 O O . LYS B 2 94 ? 9.580 6.200 -32.559 1.00 31.84 92 LYS B O 1
ATOM 3103 N N . ILE B 2 95 ? 11.250 6.303 -31.036 1.00 30.21 93 ILE B N 1
ATOM 3104 C CA . ILE B 2 95 ? 10.466 5.756 -29.930 1.00 28.36 93 ILE B CA 1
ATOM 3105 C C . ILE B 2 95 ? 10.041 6.888 -29.001 1.00 27.99 93 ILE B C 1
ATOM 3106 O O . ILE B 2 95 ? 10.884 7.661 -28.527 1.00 26.64 93 ILE B O 1
ATOM 3111 N N . VAL B 2 96 ? 8.736 6.980 -28.765 1.00 26.56 94 VAL B N 1
ATOM 3112 C CA . VAL B 2 96 ? 8.174 7.923 -27.800 1.00 26.48 94 VAL B CA 1
ATOM 3113 C C . VAL B 2 96 ? 8.594 7.481 -26.395 1.00 26.07 94 VAL B C 1
ATOM 3114 O O . VAL B 2 96 ? 8.401 6.322 -26.023 1.00 26.74 94 VAL B O 1
ATOM 3118 N N . VAL B 2 97 ? 9.193 8.394 -25.631 1.00 25.69 95 VAL B N 1
ATOM 3119 C CA . VAL B 2 97 ? 9.518 8.125 -24.222 1.00 25.14 95 VAL B CA 1
ATOM 3120 C C . VAL B 2 97 ? 8.677 9.050 -23.353 1.00 25.22 95 VAL B C 1
ATOM 3121 O O . VAL B 2 97 ? 8.667 10.259 -23.562 1.00 25.08 95 VAL B O 1
ATOM 3125 N N . MET B 2 98 ? 7.955 8.473 -22.395 1.00 24.85 96 MET B N 1
ATOM 3126 C CA . MET B 2 98 ? 7.190 9.273 -21.441 1.00 24.70 96 MET B CA 1
ATOM 3127 C C . MET B 2 98 ? 7.413 8.781 -20.022 1.00 23.75 96 MET B C 1
ATOM 3128 O O . MET B 2 98 ? 7.887 7.665 -19.813 1.00 22.39 96 MET B O 1
ATOM 3133 N N . ASN B 2 99 ? 7.103 9.642 -19.063 1.00 23.26 97 ASN B N 1
ATOM 3134 C CA . ASN B 2 99 ? 7.092 9.264 -17.659 1.00 23.77 97 ASN B CA 1
ATOM 3135 C C . ASN B 2 99 ? 5.680 9.465 -17.107 1.00 23.06 97 ASN B C 1
ATOM 3136 O O . ASN B 2 99 ? 4.748 9.748 -17.869 1.00 23.66 97 ASN B O 1
ATOM 3141 N N . THR B 2 100 ? 5.518 9.314 -15.798 1.00 22.83 98 THR B N 1
ATOM 3142 C CA . THR B 2 100 ? 4.215 9.480 -15.161 1.00 22.58 98 THR B CA 1
ATOM 3143 C C . THR B 2 100 ? 4.381 10.495 -14.022 1.00 23.14 98 THR B C 1
ATOM 3144 O O . THR B 2 100 ? 4.547 10.105 -12.859 1.00 22.78 98 THR B O 1
ATOM 3148 N N . PRO B 2 101 ? 4.347 11.797 -14.355 1.00 23.20 99 PRO B N 1
ATOM 3149 C CA . PRO B 2 101 ? 4.769 12.801 -13.374 1.00 22.92 99 PRO B CA 1
ATOM 3150 C C . PRO B 2 101 ? 3.922 12.800 -12.110 1.00 23.32 99 PRO B C 1
ATOM 3151 O O . PRO B 2 101 ? 2.699 12.643 -12.175 1.00 22.90 99 PRO B O 1
ATOM 3155 N N . GLY B 2 102 ? 4.594 12.910 -10.967 1.00 22.46 100 GLY B N 1
ATOM 3156 C CA . GLY B 2 102 ? 3.920 13.067 -9.684 1.00 23.37 100 GLY B CA 1
ATOM 3157 C C . GLY B 2 102 ? 3.324 11.826 -9.043 1.00 23.22 100 GLY B C 1
ATOM 3158 O O . GLY B 2 102 ? 2.878 11.883 -7.891 1.00 22.32 100 GLY B O 1
ATOM 3159 N N . GLN B 2 103 ? 3.303 10.706 -9.760 1.00 22.69 101 GLN B N 1
ATOM 3160 C CA . GLN B 2 103 ? 2.624 9.508 -9.249 1.00 22.63 101 GLN B CA 1
ATOM 3161 C C . GLN B 2 103 ? 3.289 8.937 -7.992 1.00 22.80 101 GLN B C 1
ATOM 3162 O O . GLN B 2 103 ? 2.613 8.354 -7.131 1.00 22.86 101 GLN B O 1
ATOM 3168 N N . ASN B 2 104 ? 4.608 9.124 -7.909 1.00 22.55 102 ASN B N 1
ATOM 3169 C CA . ASN B 2 104 ? 5.454 8.640 -6.815 1.00 23.04 102 ASN B CA 1
ATOM 3170 C C . ASN B 2 104 ? 5.628 9.660 -5.704 1.00 22.65 102 ASN B C 1
ATOM 3171 O O . ASN B 2 104 ? 6.303 9.374 -4.711 1.00 21.50 102 ASN B O 1
ATOM 3176 N N . ARG B 2 105 ? 5.052 10.847 -5.881 1.00 21.51 103 ARG B N 1
ATOM 3177 C CA . ARG B 2 105 ? 5.466 12.019 -5.108 1.00 21.77 103 ARG B CA 1
ATOM 3178 C C . ARG B 2 105 ? 5.380 11.816 -3.606 1.00 21.73 103 ARG B C 1
ATOM 3179 O O . ARG B 2 105 ? 6.277 12.233 -2.869 1.00 21.37 103 ARG B O 1
ATOM 3187 N N . ASN B 2 106 ? 4.314 11.158 -3.157 1.00 21.44 104 ASN B N 1
ATOM 3188 C CA . ASN B 2 106 ? 4.095 11.053 -1.732 1.00 21.87 104 ASN B CA 1
ATOM 3189 C C . ASN B 2 106 ? 4.965 10.029 -1.043 1.00 20.47 104 ASN B C 1
ATOM 3190 O O . ASN B 2 106 ? 5.354 10.238 0.099 1.00 20.30 104 ASN B O 1
ATOM 3195 N N . GLY B 2 107 ? 5.269 8.919 -1.716 1.00 19.74 105 GLY B N 1
ATOM 3196 C CA . GLY B 2 107 ? 6.207 7.947 -1.130 1.00 19.02 105 GLY B CA 1
ATOM 3197 C C . GLY B 2 107 ? 7.567 8.597 -0.910 1.00 18.38 105 GLY B C 1
ATOM 3198 O O . GLY B 2 107 ? 8.200 8.421 0.140 1.00 18.77 105 GLY B O 1
ATOM 3199 N N . VAL B 2 108 ? 8.014 9.357 -1.905 1.00 17.35 106 VAL B N 1
ATOM 3200 C CA . VAL B 2 108 ? 9.320 10.003 -1.839 1.00 17.51 106 VAL B CA 1
ATOM 3201 C C . VAL B 2 108 ? 9.323 11.113 -0.782 1.00 17.58 106 VAL B C 1
ATOM 3202 O O . VAL B 2 108 ? 10.233 11.183 0.041 1.00 17.41 106 VAL B O 1
ATOM 3206 N N . ALA B 2 109 ? 8.292 11.956 -0.791 1.00 17.49 107 ALA B N 1
ATOM 3207 C CA . ALA B 2 109 ? 8.193 13.052 0.176 1.00 18.22 107 ALA B CA 1
ATOM 3208 C C . ALA B 2 109 ? 8.114 12.575 1.635 1.00 18.00 107 ALA B C 1
ATOM 3209 O O . ALA B 2 109 ? 8.759 13.156 2.508 1.00 18.37 107 ALA B O 1
ATOM 3211 N N . GLU B 2 110 ? 7.329 11.530 1.906 1.00 17.52 108 GLU B N 1
ATOM 3212 C CA . GLU B 2 110 ? 7.253 10.993 3.270 1.00 17.99 108 GLU B CA 1
ATOM 3213 C C . GLU B 2 110 ? 8.596 10.405 3.713 1.00 17.92 108 GLU B C 1
ATOM 3214 O O . GLU B 2 110 ? 9.033 10.624 4.851 1.00 17.80 108 GLU B O 1
ATOM 3220 N N . LEU B 2 111 ? 9.258 9.684 2.812 1.00 17.24 109 LEU B N 1
ATOM 3221 C CA . LEU B 2 111 ? 10.594 9.158 3.107 1.00 17.65 109 LEU B CA 1
ATOM 3222 C C . LEU B 2 111 ? 11.563 10.292 3.422 1.00 17.31 109 LEU B C 1
ATOM 3223 O O . LEU B 2 111 ? 12.334 10.194 4.372 1.00 16.60 109 LEU B O 1
ATOM 3228 N N . CYS B 2 112 ? 11.518 11.350 2.608 1.00 17.83 110 CYS B N 1
ATOM 3229 C CA . CYS B 2 112 ? 12.407 12.500 2.781 1.00 18.42 110 CYS B CA 1
ATOM 3230 C C . CYS B 2 112 ? 12.273 13.096 4.185 1.00 18.12 110 CYS B C 1
ATOM 3231 O O . CYS B 2 112 ? 13.270 13.361 4.862 1.00 17.54 110 CYS B O 1
ATOM 3234 N N . ILE B 2 113 ? 11.037 13.307 4.625 1.00 17.60 111 ILE B N 1
ATOM 3235 C CA . ILE B 2 113 ? 10.787 13.888 5.945 1.00 17.22 111 ILE B CA 1
ATOM 3236 C C . ILE B 2 113 ? 11.237 12.925 7.049 1.00 17.48 111 ILE B C 1
ATOM 3237 O O . ILE B 2 113 ? 11.878 13.333 8.023 1.00 17.07 111 ILE B O 1
ATOM 3242 N N . GLY B 2 114 ? 10.938 11.646 6.861 1.00 17.87 112 GLY B N 1
ATOM 3243 C CA . GLY B 2 114 ? 11.357 10.598 7.801 1.00 18.38 112 GLY B CA 1
ATOM 3244 C C . GLY B 2 114 ? 12.865 10.539 7.974 1.00 18.45 112 GLY B C 1
ATOM 3245 O O . GLY B 2 114 ? 13.361 10.412 9.091 1.00 18.32 112 GLY B O 1
ATOM 3246 N N . MET B 2 115 ? 13.594 10.630 6.860 1.00 18.48 113 MET B N 1
ATOM 3247 C CA . MET B 2 115 ? 15.045 10.659 6.887 1.00 19.23 113 MET B CA 1
ATOM 3248 C C . MET B 2 115 ? 15.574 11.923 7.555 1.00 18.55 113 MET B C 1
ATOM 3249 O O . MET B 2 115 ? 16.587 11.866 8.234 1.00 17.91 113 MET B O 1
ATOM 3254 N N . MET B 2 116 ? 14.917 13.067 7.343 1.00 18.20 114 MET B N 1
ATOM 3255 C CA . MET B 2 116 ? 15.379 14.297 7.999 1.00 19.11 114 MET B CA 1
ATOM 3256 C C . MET B 2 116 ? 15.278 14.169 9.523 1.00 19.35 114 MET B C 1
ATOM 3257 O O . MET B 2 116 ? 16.194 14.574 10.254 1.00 18.71 114 MET B O 1
ATOM 3262 N N . ILE B 2 117 ? 14.184 13.580 9.994 1.00 17.89 115 ILE B N 1
ATOM 3263 C CA . ILE B 2 117 ? 14.0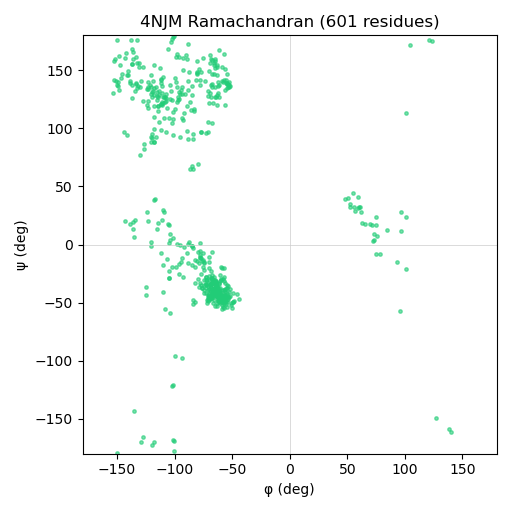08 13.372 11.439 1.00 18.08 115 ILE B CA 1
ATOM 3264 C C . ILE B 2 117 ? 15.040 12.369 11.953 1.00 18.34 115 ILE B C 1
ATOM 3265 O O . ILE B 2 117 ? 15.754 12.656 12.906 1.00 18.25 115 ILE B O 1
ATOM 3270 N N . PHE B 2 118 ? 15.137 11.222 11.281 1.00 18.12 116 PHE B N 1
ATOM 3271 C CA . PHE B 2 118 ? 16.115 10.160 11.603 1.00 18.74 116 PHE B CA 1
ATOM 3272 C C . PHE B 2 118 ? 17.536 10.725 11.651 1.00 19.02 116 PHE B C 1
ATOM 3273 O O . PHE B 2 118 ? 18.296 10.467 12.595 1.00 19.58 116 PHE B O 1
ATOM 3281 N N . GLY B 2 119 ? 17.889 11.511 10.633 1.00 19.24 117 GLY B N 1
ATOM 3282 C CA . GLY B 2 119 ? 19.199 12.147 10.570 1.00 19.56 117 GLY B CA 1
ATOM 3283 C C . GLY B 2 119 ? 19.481 13.094 11.722 1.00 20.09 117 GLY B C 1
ATOM 3284 O O . GLY B 2 119 ? 20.586 13.091 12.270 1.00 21.78 117 GLY B O 1
ATOM 3285 N N . PHE B 2 120 ? 18.491 13.903 12.089 1.00 18.72 118 PHE B N 1
ATOM 3286 C CA . PHE B 2 120 ? 18.608 14.843 13.211 1.00 19.53 118 PHE B CA 1
ATOM 3287 C C . PHE B 2 120 ? 18.550 14.177 14.592 1.00 19.72 118 PHE B C 1
ATOM 3288 O O . PHE B 2 120 ? 18.902 14.797 15.598 1.00 21.18 118 PHE B O 1
ATOM 3296 N N . ARG B 2 121 ? 18.098 12.931 14.636 1.00 19.64 119 ARG B N 1
ATOM 3297 C CA . ARG B 2 121 ? 17.886 12.234 15.909 1.00 19.84 119 ARG B CA 1
ATOM 3298 C C . ARG B 2 121 ? 18.786 11.008 16.023 1.00 20.40 119 ARG B C 1
ATOM 3299 O O . ARG B 2 121 ? 18.379 9.957 16.543 1.00 20.39 119 ARG B O 1
ATOM 3307 N N . LYS B 2 122 ? 20.012 11.166 15.525 1.00 21.43 120 LYS B N 1
ATOM 3308 C CA . LYS B 2 122 ? 21.095 10.179 15.685 1.00 23.06 120 LYS B CA 1
ATOM 3309 C C . LYS B 2 122 ? 20.720 8.786 15.186 1.00 21.93 120 LYS B C 1
ATOM 3310 O O . LYS B 2 122 ? 21.173 7.782 15.736 1.00 21.36 120 LYS B O 1
ATOM 3316 N N . GLY B 2 123 ? 19.890 8.720 14.152 1.00 21.78 121 GLY B N 1
ATOM 3317 C CA . GLY B 2 123 ? 19.444 7.424 13.642 1.00 21.83 121 GLY B CA 1
ATOM 3318 C C . GLY B 2 123 ? 18.707 6.604 14.694 1.00 21.93 121 GLY B C 1
ATOM 3319 O O . GLY B 2 123 ? 18.755 5.372 14.679 1.00 20.95 121 GLY B O 1
ATOM 3320 N N . PHE B 2 124 ? 18.012 7.302 15.598 1.00 21.03 122 PHE B N 1
ATOM 3321 C CA . PHE B 2 124 ? 17.241 6.686 16.696 1.00 21.42 122 PHE B CA 1
ATOM 3322 C C . PHE B 2 124 ? 18.111 5.885 17.668 1.00 22.30 122 PHE B C 1
ATOM 3323 O O . PHE B 2 124 ? 17.646 4.937 18.310 1.00 22.61 122 PHE B O 1
ATOM 3331 N N . LYS B 2 125 ? 19.368 6.290 17.771 1.00 23.61 123 LYS B N 1
ATOM 3332 C CA . LYS B 2 125 ? 20.293 5.783 18.778 1.00 25.43 123 LYS B CA 1
ATOM 3333 C C . LYS B 2 125 ? 20.397 6.812 19.901 1.00 25.39 123 LYS B C 1
ATOM 3334 O O . LYS B 2 125 ? 19.794 7.889 19.833 1.00 24.07 123 LYS B O 1
ATOM 3340 N N . GLU B 2 126 ? 21.181 6.471 20.919 1.00 25.80 124 GLU B N 1
ATOM 3341 C CA . GLU B 2 126 ? 21.430 7.328 22.073 1.00 27.46 124 GLU B CA 1
ATOM 3342 C C . GLU B 2 126 ? 22.150 8.620 21.676 1.00 26.81 124 GLU B C 1
ATOM 3343 O O . GLU B 2 126 ? 22.857 8.661 20.666 1.00 27.47 124 GLU B O 1
ATOM 3349 N N . GLY B 2 127 ? 21.977 9.671 22.469 1.00 26.17 125 GLY B N 1
ATOM 3350 C CA . GLY B 2 127 ? 22.702 10.916 22.242 1.00 27.89 125 GLY B CA 1
ATOM 3351 C C . GLY B 2 127 ? 21.805 12.124 22.067 1.00 27.83 125 GLY B C 1
ATOM 3352 O O . GLY B 2 127 ? 20.579 12.005 22.037 1.00 27.62 125 GLY B O 1
ATOM 3353 N N . LYS B 2 128 ? 22.425 13.294 21.956 1.00 27.53 126 LYS B N 1
ATOM 3354 C CA . LYS B 2 128 ? 21.674 14.539 21.861 1.00 26.64 126 LYS B CA 1
ATOM 3355 C C . LYS B 2 128 ? 21.356 14.860 20.414 1.00 25.94 126 LYS B C 1
ATOM 3356 O O . LYS B 2 128 ? 22.260 15.026 19.600 1.00 26.39 126 LYS B O 1
ATOM 3362 N N . GLY B 2 129 ? 20.068 14.940 20.099 1.00 23.23 127 GLY B N 1
ATOM 3363 C CA . GLY B 2 129 ? 19.639 15.283 18.743 1.00 22.09 127 GLY B CA 1
ATOM 3364 C C . GLY B 2 129 ? 19.199 16.727 18.612 1.00 22.03 127 GLY B C 1
ATOM 3365 O O . GLY B 2 129 ? 19.418 17.536 19.507 1.00 20.21 127 GLY B O 1
ATOM 3366 N N . ARG B 2 130 ? 18.573 17.039 17.481 1.00 21.67 128 ARG B N 1
ATOM 3367 C CA . ARG B 2 130 ? 18.027 18.362 17.229 1.00 21.92 128 ARG B CA 1
ATOM 3368 C C . ARG B 2 130 ? 16.639 18.247 16.619 1.00 20.83 128 ARG B C 1
ATOM 3369 O O . ARG B 2 130 ? 16.241 17.172 16.158 1.00 19.87 128 ARG B O 1
ATOM 3377 N N . GLU B 2 131 ? 15.915 19.360 16.613 1.00 20.53 129 GLU B N 1
ATOM 3378 C CA . GLU B 2 131 ? 14.552 19.412 16.105 1.00 20.27 129 GLU B CA 1
ATOM 3379 C C . GLU B 2 131 ? 14.513 20.216 14.814 1.00 20.22 129 GLU B C 1
ATOM 3380 O O . GLU B 2 131 ? 15.254 21.186 14.663 1.00 20.88 129 GLU B O 1
ATOM 3386 N N . LEU B 2 132 ? 13.662 19.788 13.887 1.00 20.09 130 LEU B N 1
ATOM 3387 C CA . LEU B 2 132 ? 13.502 20.471 12.601 1.00 19.91 130 LEU B CA 1
ATOM 3388 C C . LEU B 2 132 ? 12.722 21.771 12.765 1.00 20.87 130 LEU B C 1
ATOM 3389 O O . LEU B 2 132 ? 12.952 22.730 12.031 1.00 20.53 130 LEU B O 1
ATOM 3394 N N . LYS B 2 133 ? 11.812 21.808 13.736 1.00 22.12 131 LYS B N 1
ATOM 3395 C CA . LYS B 2 133 ? 11.014 23.019 13.966 1.00 22.14 131 LYS B CA 1
ATOM 3396 C C . LYS B 2 133 ? 11.930 24.222 14.157 1.00 22.67 131 LYS B C 1
ATOM 3397 O O . LYS B 2 133 ? 12.932 24.134 14.869 1.00 22.35 131 LYS B O 1
ATOM 3403 N N . ASP B 2 134 ? 11.587 25.323 13.488 1.00 22.18 132 ASP B N 1
ATOM 3404 C CA . ASP B 2 134 ? 12.323 26.596 13.544 1.00 23.82 132 ASP B CA 1
ATOM 3405 C C . ASP B 2 134 ? 13.675 26.617 12.821 1.00 23.92 132 ASP B C 1
ATOM 3406 O O . ASP B 2 134 ? 14.381 27.619 12.880 1.00 23.55 132 ASP B O 1
ATOM 3411 N N . LYS B 2 135 ? 14.038 25.516 12.163 1.00 22.57 133 LYS B N 1
ATOM 3412 C CA . LYS B 2 135 ? 15.221 25.496 11.308 1.00 22.17 133 LYS B CA 1
ATOM 3413 C C . LYS B 2 135 ? 14.837 25.913 9.891 1.00 22.80 133 LYS B C 1
ATOM 3414 O O . LYS B 2 135 ? 13.669 25.862 9.521 1.00 23.37 133 LYS B O 1
ATOM 3420 N N . THR B 2 136 ? 15.816 26.344 9.106 1.00 23.06 134 THR B N 1
ATOM 3421 C CA . THR B 2 136 ? 15.530 26.732 7.732 1.00 22.54 134 THR B CA 1
ATOM 3422 C C . THR B 2 136 ? 15.838 25.565 6.798 1.00 21.15 134 THR B C 1
ATOM 3423 O O . THR B 2 136 ? 16.917 24.972 6.857 1.00 21.84 134 THR B O 1
ATOM 3427 N N . LEU B 2 137 ? 14.848 25.219 5.986 1.00 20.37 135 LEU B N 1
ATOM 3428 C CA . LEU B 2 137 ? 14.966 24.138 5.011 1.00 20.34 135 LEU B CA 1
ATOM 3429 C C . LEU B 2 137 ? 15.158 24.735 3.631 1.00 20.20 135 LEU B C 1
ATOM 3430 O O . LEU B 2 137 ? 14.415 25.640 3.229 1.00 21.45 135 LEU B O 1
ATOM 3435 N N . GLY B 2 138 ? 16.142 24.219 2.904 1.00 20.22 136 GLY B N 1
ATOM 3436 C CA . GLY B 2 138 ? 16.323 24.580 1.506 1.00 20.03 136 GLY B CA 1
ATOM 3437 C C . GLY B 2 138 ? 15.902 23.422 0.628 1.00 20.42 136 GLY B C 1
ATOM 3438 O O . GLY B 2 138 ? 16.487 22.344 0.703 1.00 20.87 136 GLY B O 1
ATOM 3439 N N . ILE B 2 139 ? 14.875 23.651 -0.181 1.00 19.18 137 ILE B N 1
ATOM 3440 C CA . ILE B 2 139 ? 14.354 22.668 -1.118 1.00 20.31 137 ILE B CA 1
ATOM 3441 C C . ILE B 2 139 ? 15.031 22.895 -2.460 1.00 20.41 137 ILE B C 1
ATOM 3442 O O . ILE B 2 139 ? 14.768 23.892 -3.143 1.00 20.27 137 ILE B O 1
ATOM 3447 N N . CYS B 2 140 ? 15.901 21.959 -2.817 1.00 20.18 138 CYS B N 1
ATOM 3448 C CA . CYS B 2 140 ? 16.788 22.095 -3.974 1.00 21.19 138 CYS B CA 1
ATOM 3449 C C . CYS B 2 140 ? 16.252 21.292 -5.151 1.00 22.13 138 CYS B C 1
ATOM 3450 O O . CYS B 2 140 ? 16.533 20.100 -5.286 1.00 22.59 138 CYS B O 1
ATOM 3453 N N . GLY B 2 141 ? 15.498 21.968 -6.015 1.00 22.50 139 GLY B N 1
ATOM 3454 C CA . GLY B 2 141 ? 14.762 21.317 -7.089 1.00 23.23 139 GLY B CA 1
ATOM 3455 C C . GLY B 2 141 ? 13.300 21.276 -6.706 1.00 25.12 139 GLY B C 1
ATOM 3456 O O . GLY B 2 141 ? 12.920 20.583 -5.750 1.00 23.24 139 GLY B O 1
ATOM 3467 N N . GLY B 2 143 ? 9.542 20.486 -7.778 1.00 27.36 141 GLY B N 1
ATOM 3468 C CA . GLY B 2 143 ? 8.514 19.797 -8.563 1.00 25.92 141 GLY B CA 1
ATOM 3469 C C . GLY B 2 143 ? 7.499 19.183 -7.618 1.00 24.94 141 GLY B C 1
ATOM 3470 O O . GLY B 2 143 ? 7.256 19.719 -6.532 1.00 23.22 141 GLY B O 1
ATOM 3471 N N . TYR B 2 144 ? 6.909 18.062 -8.024 1.00 23.58 142 TYR B N 1
ATOM 3472 C CA . TYR B 2 144 ? 5.864 17.409 -7.219 1.00 23.95 142 TYR B CA 1
ATOM 3473 C C . TYR B 2 144 ? 6.338 16.936 -5.842 1.00 22.71 142 TYR B C 1
ATOM 3474 O O . TYR B 2 144 ? 5.607 17.060 -4.855 1.00 22.35 142 TYR B O 1
ATOM 3483 N N . VAL B 2 145 ? 7.552 16.395 -5.773 1.00 21.23 143 VAL B N 1
ATOM 3484 C CA . VAL B 2 145 ? 8.061 15.897 -4.493 1.00 20.15 143 VAL B CA 1
ATOM 3485 C C . VAL B 2 145 ? 8.363 17.085 -3.575 1.00 19.78 143 VAL B C 1
ATOM 3486 O O . VAL B 2 145 ? 7.928 17.115 -2.428 1.00 19.17 143 VAL B O 1
ATOM 3490 N N . GLY B 2 146 ? 9.082 18.073 -4.107 1.00 19.78 144 GLY B N 1
ATOM 3491 C CA . GLY B 2 146 ? 9.430 19.265 -3.332 1.00 20.54 144 GLY B CA 1
ATOM 3492 C C . GLY B 2 146 ? 8.238 19.998 -2.747 1.00 21.35 144 GLY B C 1
ATOM 3493 O O . GLY B 2 146 ? 8.311 20.503 -1.631 1.00 21.09 144 GLY B O 1
ATOM 3494 N N . LYS B 2 147 ? 7.140 20.081 -3.499 1.00 21.88 145 LYS B N 1
ATOM 3495 C CA . LYS B 2 147 ? 5.935 20.758 -2.994 1.00 22.59 145 LYS B CA 1
ATOM 3496 C C . LYS B 2 147 ? 5.352 20.021 -1.780 1.00 21.89 145 LYS B C 1
ATOM 3497 O O . LYS B 2 147 ? 4.952 20.654 -0.797 1.00 21.56 145 LYS B O 1
ATOM 3503 N N . ARG B 2 148 ? 5.316 18.692 -1.857 1.00 21.63 146 ARG B N 1
ATOM 3504 C CA . ARG B 2 148 ? 4.849 17.860 -0.738 1.00 21.70 146 ARG B CA 1
ATOM 3505 C C . ARG B 2 148 ? 5.781 17.918 0.474 1.00 21.40 146 ARG B C 1
ATOM 3506 O O . ARG B 2 148 ? 5.320 18.022 1.609 1.00 21.71 146 ARG B O 1
ATOM 3514 N N . VAL B 2 149 ? 7.088 17.883 0.229 1.00 21.12 147 VAL B N 1
ATOM 3515 C CA . VAL B 2 149 ? 8.074 18.083 1.297 1.00 20.11 147 VAL B CA 1
ATOM 3516 C C . VAL B 2 149 ? 7.850 19.436 1.981 1.00 20.35 147 VAL B C 1
ATOM 3517 O O . VAL B 2 149 ? 7.852 19.516 3.205 1.00 20.20 147 VAL B O 1
ATOM 3521 N N . LYS B 2 150 ? 7.644 20.490 1.186 1.00 20.74 148 LYS B N 1
ATOM 3522 C CA . LYS B 2 150 ? 7.335 21.817 1.717 1.00 21.52 148 LYS B CA 1
ATOM 3523 C C . LYS B 2 150 ? 6.105 21.817 2.627 1.00 21.20 148 LYS B C 1
ATOM 3524 O O . LYS B 2 150 ? 6.155 22.383 3.720 1.00 20.53 148 LYS B O 1
ATOM 3530 N N . GLU B 2 151 ? 5.012 21.199 2.167 1.00 21.06 149 GLU B N 1
ATOM 3531 C CA . GLU B 2 151 ? 3.773 21.136 2.951 1.00 21.87 149 GLU B CA 1
ATOM 3532 C C . GLU B 2 151 ? 3.996 20.469 4.310 1.00 21.21 149 GLU B C 1
ATOM 3533 O O . GLU B 2 151 ? 3.538 20.975 5.349 1.00 20.72 149 GLU B O 1
ATOM 3539 N N . ILE B 2 152 ? 4.706 19.343 4.300 1.00 20.51 150 ILE B N 1
ATOM 3540 C CA . ILE B 2 152 ? 4.980 18.611 5.538 1.00 19.86 150 ILE B CA 1
ATOM 3541 C C . ILE B 2 152 ? 5.916 19.432 6.439 1.00 19.79 150 ILE B C 1
ATOM 3542 O O . ILE B 2 152 ? 5.668 19.568 7.640 1.00 19.30 150 ILE B O 1
ATOM 3547 N N . ALA B 2 153 ? 6.986 19.985 5.861 1.00 19.27 151 ALA B N 1
ATOM 3548 C CA . ALA B 2 153 ? 7.923 20.804 6.638 1.00 20.03 151 ALA B CA 1
ATOM 3549 C C . ALA B 2 153 ? 7.254 22.034 7.252 1.00 20.99 151 ALA B C 1
ATOM 3550 O O . ALA B 2 153 ? 7.662 22.500 8.315 1.00 21.61 151 ALA B O 1
ATOM 3552 N N . GLU B 2 154 ? 6.245 22.572 6.574 1.00 22.26 152 GLU B N 1
ATOM 3553 C CA . GLU B 2 154 ? 5.568 23.769 7.088 1.00 23.33 152 GLU B CA 1
ATOM 3554 C C . GLU B 2 154 ? 4.751 23.430 8.334 1.00 22.62 152 GLU B C 1
ATOM 3555 O O . GLU B 2 154 ? 4.737 24.195 9.309 1.00 22.29 152 GLU B O 1
ATOM 3561 N N . GLY B 2 155 ? 4.126 22.254 8.317 1.00 22.00 153 GLY B N 1
ATOM 3562 C CA . GLY B 2 155 ? 3.433 21.731 9.492 1.00 22.03 153 GLY B CA 1
ATOM 3563 C C . GLY B 2 155 ? 4.384 21.465 10.646 1.00 21.73 153 GLY B C 1
ATOM 3564 O O . GLY B 2 155 ? 4.039 21.670 11.807 1.00 22.37 153 GLY B O 1
ATOM 3565 N N . ILE B 2 156 ? 5.596 21.023 10.318 1.00 20.98 154 ILE B N 1
ATOM 3566 C CA . ILE B 2 156 ? 6.658 20.823 11.311 1.00 20.42 154 ILE B CA 1
ATOM 3567 C C . ILE B 2 156 ? 7.141 22.157 11.889 1.00 21.63 154 ILE B C 1
ATOM 3568 O O . ILE B 2 156 ? 7.558 22.227 13.052 1.00 21.79 154 ILE B O 1
ATOM 3573 N N . GLY B 2 157 ? 7.047 23.218 11.090 1.00 20.88 155 GLY B N 1
ATOM 3574 C CA . GLY B 2 157 ? 7.428 24.555 11.536 1.00 21.76 155 GLY B CA 1
ATOM 3575 C C . GLY B 2 157 ? 8.796 25.007 11.064 1.00 21.54 155 GLY B C 1
ATOM 3576 O O . GLY B 2 157 ? 9.415 25.867 11.685 1.00 21.75 155 GLY B O 1
ATOM 3577 N N . MET B 2 158 ? 9.271 24.423 9.968 1.00 21.79 156 MET B N 1
ATOM 3578 C CA . MET B 2 158 ? 10.505 24.871 9.336 1.00 21.35 156 MET B CA 1
ATOM 3579 C C . MET B 2 158 ? 10.253 26.124 8.511 1.00 22.17 156 MET B C 1
ATOM 3580 O O . MET B 2 158 ? 9.151 26.334 8.011 1.00 22.85 156 MET B O 1
ATOM 3585 N N . LYS B 2 159 ? 11.281 26.953 8.385 1.00 23.56 157 LYS B N 1
ATOM 3586 C CA . LYS B 2 159 ? 11.247 28.091 7.468 1.00 25.55 157 LYS B CA 1
ATOM 3587 C C . LYS B 2 159 ? 11.741 27.588 6.119 1.00 25.78 157 LYS B C 1
ATOM 3588 O O . LYS B 2 159 ? 12.650 26.768 6.073 1.00 28.21 157 LYS B O 1
ATOM 3594 N N . ILE B 2 160 ? 11.131 28.035 5.026 1.00 24.08 158 ILE B N 1
ATOM 3595 C CA . ILE B 2 160 ? 11.394 27.408 3.729 1.00 24.72 158 ILE B CA 1
ATOM 3596 C C . ILE B 2 160 ? 12.004 28.374 2.721 1.00 24.44 158 ILE B C 1
ATOM 3597 O O . ILE B 2 160 ? 11.503 29.487 2.545 1.00 24.04 158 ILE B O 1
ATOM 3602 N N . LYS B 2 161 ? 13.071 27.926 2.062 1.00 23.53 159 LYS B N 1
ATOM 3603 C CA . LYS B 2 161 ? 13.587 28.579 0.857 1.00 23.50 159 LYS B CA 1
ATOM 3604 C C . LYS B 2 161 ? 13.721 27.528 -0.241 1.00 23.34 159 LYS B C 1
ATOM 3605 O O . LYS B 2 161 ? 13.876 26.337 0.051 1.00 22.31 159 LYS B O 1
ATOM 3611 N N . VAL B 2 162 ? 13.632 27.964 -1.497 1.00 22.56 160 VAL B N 1
ATOM 3612 C CA . VAL B 2 162 ? 13.547 27.050 -2.637 1.00 23.13 160 VAL B CA 1
ATOM 3613 C C . VAL B 2 162 ? 14.503 27.464 -3.756 1.00 23.18 160 VAL B C 1
ATOM 3614 O O . VAL B 2 162 ? 14.624 28.650 -4.060 1.00 23.54 160 VAL B O 1
ATOM 3618 N N . TYR B 2 163 ? 15.176 26.482 -4.357 1.00 23.42 161 TYR B N 1
ATOM 3619 C CA . TYR B 2 163 ? 15.944 26.705 -5.584 1.00 24.14 161 TYR B CA 1
ATOM 3620 C C . TYR B 2 163 ? 15.429 25.795 -6.696 1.00 24.30 161 TYR B C 1
ATOM 3621 O O . TYR B 2 163 ? 15.158 24.620 -6.466 1.00 23.45 161 TYR B O 1
ATOM 3630 N N . ASP B 2 164 ? 15.301 26.343 -7.905 1.00 24.36 162 ASP B N 1
ATOM 3631 C CA . ASP B 2 164 ? 15.063 25.520 -9.093 1.00 25.34 162 ASP B CA 1
ATOM 3632 C C . ASP B 2 164 ? 15.652 26.198 -10.332 1.00 26.33 162 ASP B C 1
ATOM 3633 O O . ASP B 2 164 ? 15.562 27.421 -10.450 1.00 26.41 162 ASP B O 1
ATOM 3638 N N . PRO B 2 165 ? 16.260 25.414 -11.248 1.00 28.06 163 PRO B N 1
ATOM 3639 C CA . PRO B 2 165 ? 16.915 26.040 -12.404 1.00 29.41 163 PRO B CA 1
ATOM 3640 C C . PRO B 2 165 ? 15.965 26.547 -13.488 1.00 31.35 163 PRO B C 1
ATOM 3641 O O . PRO B 2 165 ? 16.374 27.381 -14.306 1.00 31.99 163 PRO B O 1
ATOM 3645 N N . PHE B 2 166 ? 14.726 26.055 -13.507 1.00 30.61 164 PHE B N 1
ATOM 3646 C CA . PHE B 2 166 ? 13.804 26.367 -14.611 1.00 33.61 164 PHE B CA 1
ATOM 3647 C C . PHE B 2 166 ? 12.451 26.979 -14.239 1.00 34.06 164 PHE B C 1
ATOM 3648 O O . PHE B 2 166 ? 11.942 27.837 -14.961 1.00 34.89 164 PHE B O 1
ATOM 3656 N N . ILE B 2 167 ? 11.868 26.545 -13.129 1.00 33.91 165 ILE B N 1
ATOM 3657 C CA . ILE B 2 167 ? 10.547 27.052 -12.751 1.00 34.53 165 ILE B CA 1
ATOM 3658 C C . ILE B 2 167 ? 10.611 28.201 -11.747 1.00 33.16 165 ILE B C 1
ATOM 3659 O O . ILE B 2 167 ? 11.627 28.403 -11.077 1.00 30.86 165 ILE B O 1
ATOM 3664 N N . THR B 2 168 ? 9.512 28.946 -11.654 1.00 32.48 166 THR B N 1
ATOM 3665 C CA . THR B 2 168 ? 9.414 30.083 -10.746 1.00 32.59 166 THR B CA 1
ATOM 3666 C C . THR B 2 168 ? 8.437 29.748 -9.622 1.00 32.96 166 THR B C 1
ATOM 3667 O O . THR B 2 168 ? 7.368 29.191 -9.865 1.00 34.48 166 THR B O 1
ATOM 3671 N N . THR B 2 169 ? 8.813 30.086 -8.393 1.00 32.90 167 THR B N 1
ATOM 3672 C CA . THR B 2 169 ? 7.965 29.809 -7.238 1.00 32.79 167 THR B CA 1
ATOM 3673 C C . THR B 2 169 ? 8.177 30.841 -6.138 1.00 31.26 167 THR B C 1
ATOM 3674 O O . THR B 2 169 ? 8.971 31.762 -6.300 1.00 31.31 167 THR B O 1
ATOM 3678 N N . GLU B 2 170 ? 7.458 30.678 -5.026 1.00 31.67 168 GLU B N 1
ATOM 3679 C CA . GLU B 2 170 ? 7.614 31.523 -3.841 1.00 32.99 168 GLU B CA 1
ATOM 3680 C C . GLU B 2 170 ? 8.876 31.169 -3.076 1.00 32.18 168 GLU B C 1
ATOM 3681 O O . GLU B 2 170 ? 9.407 30.063 -3.231 1.00 31.39 168 GLU B O 1
ATOM 3687 N N . ASN B 2 171 ? 9.336 32.104 -2.241 1.00 30.02 169 ASN B N 1
ATOM 3688 C CA . ASN B 2 171 ? 10.482 31.891 -1.345 1.00 30.72 169 ASN B CA 1
ATOM 3689 C C . ASN B 2 171 ? 11.722 31.381 -2.086 1.00 30.12 169 ASN B C 1
ATOM 3690 O O . ASN B 2 171 ? 12.535 30.627 -1.533 1.00 26.86 169 ASN B O 1
ATOM 3695 N N . GLN B 2 172 ? 11.863 31.813 -3.335 1.00 29.02 170 GLN B N 1
ATOM 3696 C CA . GLN B 2 172 ? 12.874 31.271 -4.228 1.00 28.94 170 GLN B CA 1
ATOM 3697 C C . GLN B 2 172 ? 14.146 32.100 -4.194 1.00 29.14 170 GLN B C 1
ATOM 3698 O O . GLN B 2 172 ? 14.094 33.332 -4.220 1.00 30.43 170 GLN B O 1
ATOM 3704 N N . VAL B 2 173 ? 15.288 31.424 -4.128 1.00 28.44 171 VAL B N 1
ATOM 3705 C CA . VAL B 2 173 ? 16.576 32.100 -4.247 1.00 30.13 171 VAL B CA 1
ATOM 3706 C C . VAL B 2 173 ? 17.014 32.071 -5.706 1.00 31.18 171 VAL B C 1
ATOM 3707 O O . VAL B 2 173 ? 16.681 31.141 -6.438 1.00 32.72 171 VAL B O 1
ATOM 3711 N N . LYS B 2 174 ? 17.761 33.089 -6.123 1.00 32.40 172 LYS B N 1
ATOM 3712 C CA . LYS B 2 174 ? 18.237 33.184 -7.506 1.00 34.66 172 LYS B CA 1
ATOM 3713 C C . LYS B 2 174 ? 19.330 32.154 -7.820 1.00 33.32 172 LYS B C 1
ATOM 3714 O O . LYS B 2 174 ? 19.362 31.565 -8.905 1.00 34.94 172 LYS B O 1
ATOM 3720 N N . LYS B 2 175 ? 20.221 31.936 -6.861 1.00 30.87 173 LYS B N 1
ATOM 3721 C CA . LYS B 2 175 ? 21.403 31.122 -7.086 1.00 30.07 173 LYS B CA 1
ATOM 3722 C C . LYS B 2 175 ? 21.432 29.985 -6.083 1.00 28.06 173 LYS B C 1
ATOM 3723 O O . LYS B 2 175 ? 21.108 30.187 -4.916 1.00 26.92 173 LYS B O 1
ATOM 3729 N N . ILE B 2 176 ? 21.830 28.801 -6.542 1.00 26.87 174 ILE B N 1
ATOM 3730 C CA . ILE B 2 176 ? 21.956 27.619 -5.669 1.00 26.99 174 ILE B CA 1
ATOM 3731 C C . ILE B 2 176 ? 22.860 27.883 -4.452 1.00 26.70 174 ILE B C 1
ATOM 3732 O O . ILE B 2 176 ? 22.612 27.361 -3.355 1.00 25.10 174 ILE B O 1
ATOM 3737 N N . GLU B 2 177 ? 23.895 28.703 -4.651 1.00 27.14 175 GLU B N 1
ATOM 3738 C CA . GLU B 2 177 ? 24.819 29.086 -3.578 1.00 27.55 175 GLU B CA 1
ATOM 3739 C C . GLU B 2 177 ? 24.080 29.735 -2.412 1.00 26.43 175 GLU B C 1
ATOM 3740 O O . GLU B 2 177 ? 24.396 29.477 -1.253 1.00 26.27 175 GLU B O 1
ATOM 3746 N N . GLU B 2 178 ? 23.077 30.555 -2.725 1.00 26.35 176 GLU B N 1
ATOM 3747 C CA . GLU B 2 178 ? 22.269 31.204 -1.702 1.00 26.59 176 GLU B CA 1
ATOM 3748 C C . GLU B 2 178 ? 21.509 30.185 -0.859 1.00 25.43 176 GLU B C 1
ATOM 3749 O O . GLU B 2 178 ? 21.373 30.371 0.342 1.00 24.87 176 GLU B O 1
ATOM 3755 N N . LEU B 2 179 ? 21.036 29.109 -1.491 1.00 24.32 177 LEU B N 1
ATOM 3756 C CA . LEU B 2 179 ? 20.319 28.064 -0.767 1.00 23.50 177 LEU B CA 1
ATOM 3757 C C . LEU B 2 179 ? 21.224 27.439 0.298 1.00 23.49 177 LEU B C 1
ATOM 3758 O O . LEU B 2 179 ? 20.812 27.266 1.447 1.00 24.12 177 LEU B O 1
ATOM 3763 N N . PHE B 2 180 ? 22.462 27.135 -0.083 1.00 23.21 178 PHE B N 1
ATOM 3764 C CA . PHE B 2 180 ? 23.427 26.526 0.839 1.00 23.75 178 PHE B CA 1
ATOM 3765 C C . PHE B 2 180 ? 23.957 27.477 1.909 1.00 24.57 178 PHE B C 1
ATOM 3766 O O . PHE B 2 180 ? 24.247 27.060 3.038 1.00 24.70 178 PHE B O 1
ATOM 3774 N N . GLU B 2 181 ? 24.042 28.763 1.572 1.00 24.13 179 GLU B N 1
ATOM 3775 C CA . GLU B 2 181 ? 24.459 29.785 2.533 1.00 24.97 179 GLU B CA 1
ATOM 3776 C C . GLU B 2 181 ? 23.386 30.095 3.578 1.00 26.19 179 GLU B C 1
ATOM 3777 O O . GLU B 2 181 ? 23.708 30.437 4.714 1.00 27.83 179 GLU B O 1
ATOM 3783 N N . GLU B 2 182 ? 22.115 29.955 3.201 1.00 26.02 180 GLU B N 1
ATOM 3784 C CA . GLU B 2 182 ? 21.013 30.461 4.021 1.00 26.31 180 GLU B CA 1
ATOM 3785 C C . GLU B 2 182 ? 20.207 29.395 4.757 1.00 25.61 180 GLU B C 1
ATOM 3786 O O . GLU B 2 182 ? 19.412 29.731 5.629 1.00 27.98 180 GLU B O 1
ATOM 3792 N N . CYS B 2 183 ? 20.403 28.127 4.402 1.00 24.91 181 CYS B N 1
ATOM 3793 C CA . CYS B 2 183 ? 19.605 27.035 4.981 1.00 24.46 181 CYS B CA 1
ATOM 3794 C C . CYS B 2 183 ? 20.442 26.026 5.751 1.00 25.29 181 CYS B C 1
ATOM 3795 O O . CYS B 2 183 ? 21.531 25.634 5.313 1.00 27.19 181 CYS B O 1
ATOM 3798 N N . GLN B 2 184 ? 19.883 25.581 6.869 1.00 24.61 182 GLN B N 1
ATOM 3799 C CA . GLN B 2 184 ? 20.516 24.625 7.774 1.00 25.79 182 GLN B CA 1
ATOM 3800 C C . GLN B 2 184 ? 20.335 23.180 7.290 1.00 24.44 182 GLN B C 1
ATOM 3801 O O . GLN B 2 184 ? 21.205 22.335 7.496 1.00 25.54 182 GLN B O 1
ATOM 3807 N N . VAL B 2 185 ? 19.198 22.907 6.661 1.00 21.93 183 VAL B N 1
ATOM 3808 C CA . VAL B 2 185 ? 18.910 21.586 6.094 1.00 20.50 183 VAL B CA 1
ATOM 3809 C C . VAL B 2 185 ? 18.613 21.742 4.603 1.00 19.65 183 VAL B C 1
ATOM 3810 O O . VAL B 2 185 ? 17.880 22.643 4.201 1.00 19.69 183 VAL B O 1
ATOM 3814 N N . ILE B 2 186 ? 19.190 20.867 3.787 1.00 19.47 184 ILE B N 1
ATOM 3815 C CA . ILE B 2 186 ? 18.940 20.859 2.354 1.00 19.56 184 ILE B CA 1
ATOM 3816 C C . ILE B 2 186 ? 18.307 19.532 1.953 1.00 19.58 184 ILE B C 1
ATOM 3817 O O . ILE B 2 186 ? 18.807 18.461 2.307 1.00 19.30 184 ILE B O 1
ATOM 3822 N N . SER B 2 187 ? 17.190 19.610 1.244 1.00 19.65 185 SER B N 1
ATOM 3823 C CA . SER B 2 187 ? 16.582 18.428 0.665 1.00 20.24 185 SER B CA 1
ATOM 3824 C C . SER B 2 187 ? 16.781 18.460 -0.849 1.00 20.50 185 SER B C 1
ATOM 3825 O O . SER B 2 187 ? 16.366 19.412 -1.504 1.00 20.96 185 SER B O 1
ATOM 3828 N N . LEU B 2 188 ? 17.406 17.419 -1.404 1.00 20.04 186 LEU B N 1
ATOM 3829 C CA . LEU B 2 188 ? 17.737 17.387 -2.847 1.00 20.59 186 LEU B CA 1
ATOM 3830 C C . LEU B 2 188 ? 16.674 16.663 -3.671 1.00 21.37 186 LEU B C 1
ATOM 3831 O O . LEU B 2 188 ? 16.290 15.535 -3.340 1.00 22.09 186 LEU B O 1
ATOM 3836 N N . HIS B 2 189 ? 16.210 17.310 -4.744 1.00 21.00 187 HIS B N 1
ATOM 3837 C CA . HIS B 2 189 ? 15.182 16.739 -5.623 1.00 22.21 187 HIS B CA 1
ATOM 3838 C C . HIS B 2 189 ? 15.471 16.894 -7.094 1.00 21.99 187 HIS B C 1
ATOM 3839 O O . HIS B 2 189 ? 14.640 16.544 -7.940 1.00 21.89 187 HIS B O 1
ATOM 3846 N N . LEU B 2 190 ? 16.659 17.395 -7.409 1.00 22.12 188 LEU B N 1
ATOM 3847 C CA . LEU B 2 190 ? 17.054 17.646 -8.793 1.00 21.80 188 LEU B CA 1
ATOM 3848 C C . LEU B 2 190 ? 17.084 16.355 -9.603 1.00 22.67 188 LEU B C 1
ATOM 3849 O O . LEU B 2 190 ? 17.593 15.341 -9.123 1.00 22.44 188 LEU B O 1
ATOM 3854 N N . PRO B 2 191 ? 16.549 16.391 -10.835 1.00 22.64 189 PRO B N 1
ATOM 3855 C CA . PRO B 2 191 ? 16.776 15.287 -11.772 1.00 23.59 189 PRO B CA 1
ATOM 3856 C C . PRO B 2 191 ? 18.265 15.185 -12.137 1.00 23.64 189 PRO B C 1
ATOM 3857 O O . PRO B 2 191 ? 19.023 16.147 -11.948 1.00 24.28 189 PRO B O 1
ATOM 3861 N N . LEU B 2 192 ? 18.685 14.025 -12.629 1.00 22.96 190 LEU B N 1
ATOM 3862 C CA . LEU B 2 192 ? 20.059 13.847 -13.074 1.00 23.84 190 LEU B CA 1
ATOM 3863 C C . LEU B 2 192 ? 20.131 14.180 -14.552 1.00 24.31 190 LEU B C 1
ATOM 3864 O O . LEU B 2 192 ? 19.535 13.493 -15.379 1.00 24.72 190 LEU B O 1
ATOM 3869 N N . THR B 2 193 ? 20.842 15.258 -14.862 1.00 24.77 191 THR B N 1
ATOM 3870 C CA . THR B 2 193 ? 21.054 15.707 -16.233 1.00 26.64 191 THR B CA 1
ATOM 3871 C C . THR B 2 193 ? 22.538 16.010 -16.410 1.00 28.11 191 THR B C 1
ATOM 3872 O O . THR B 2 193 ? 23.303 15.954 -15.450 1.00 26.83 191 THR B O 1
ATOM 3876 N N . LYS B 2 194 ? 22.938 16.356 -17.635 1.00 30.10 192 LYS B N 1
ATOM 3877 C CA . LYS B 2 194 ? 24.301 16.812 -17.892 1.00 31.85 192 LYS B CA 1
ATOM 3878 C C . LYS B 2 194 ? 24.675 17.943 -16.944 1.00 30.64 192 LYS B C 1
ATOM 3879 O O . LYS B 2 194 ? 25.808 18.018 -16.461 1.00 31.49 192 LYS B O 1
ATOM 3885 N N . GLU B 2 195 ? 23.703 18.808 -16.677 1.00 29.95 193 GLU B N 1
ATOM 3886 C CA . GLU B 2 195 ? 23.911 20.017 -15.908 1.00 30.02 193 GLU B CA 1
ATOM 3887 C C . GLU B 2 195 ? 23.999 19.762 -14.398 1.00 28.82 193 GLU B C 1
ATOM 3888 O O . GLU B 2 195 ? 24.741 20.454 -13.698 1.00 29.31 193 GLU B O 1
ATOM 3894 N N . THR B 2 196 ? 23.262 18.768 -13.901 1.00 26.85 194 THR B N 1
ATOM 3895 C CA . THR B 2 196 ? 23.240 18.485 -12.462 1.00 25.44 194 THR B CA 1
ATOM 3896 C C . THR B 2 196 ? 24.241 17.410 -11.999 1.00 25.76 194 THR B C 1
ATOM 3897 O O . THR B 2 196 ? 24.493 17.273 -10.800 1.00 25.17 194 THR B O 1
ATOM 3901 N N . LYS B 2 197 ? 24.787 16.637 -12.935 1.00 26.59 195 LYS B N 1
ATOM 3902 C CA . LYS B 2 197 ? 25.770 15.595 -12.612 1.00 26.89 195 LYS B CA 1
ATOM 3903 C C . LYS B 2 197 ? 26.980 16.173 -11.856 1.00 27.31 195 LYS B C 1
ATOM 3904 O O . LYS B 2 197 ? 27.681 17.049 -12.363 1.00 24.89 195 LYS B O 1
ATOM 3910 N N . GLY B 2 198 ? 27.207 15.682 -10.638 1.00 26.58 196 GLY B N 1
ATOM 3911 C CA . GLY B 2 198 ? 28.323 16.158 -9.808 1.00 25.78 196 GLY B CA 1
ATOM 3912 C C . GLY B 2 198 ? 28.254 17.610 -9.360 1.00 26.19 196 GLY B C 1
ATOM 3913 O O . GLY B 2 198 ? 29.270 18.180 -8.945 1.00 25.70 196 GLY B O 1
ATOM 3914 N N . LYS B 2 199 ? 27.066 18.210 -9.440 1.00 25.26 197 LYS B N 1
ATOM 3915 C CA . LYS B 2 199 ? 26.871 19.620 -9.101 1.00 26.20 197 LYS B CA 1
ATOM 3916 C C . LYS B 2 199 ? 26.973 19.913 -7.600 1.00 25.48 197 LYS B C 1
ATOM 3917 O O . LYS B 2 199 ? 27.451 20.981 -7.208 1.00 25.60 197 LYS B O 1
ATOM 3923 N N . ILE B 2 200 ? 26.534 18.975 -6.761 1.00 24.07 198 ILE B N 1
ATOM 3924 C CA . ILE B 2 200 ? 26.553 19.200 -5.313 1.00 24.22 198 ILE B CA 1
ATOM 3925 C C . ILE B 2 200 ? 27.907 18.741 -4.762 1.00 24.49 198 ILE B C 1
ATOM 3926 O O . ILE B 2 200 ? 28.079 17.575 -4.398 1.00 24.18 198 ILE B O 1
ATOM 3931 N N . GLY B 2 201 ? 28.861 19.673 -4.716 1.00 24.78 199 GLY B N 1
ATOM 3932 C CA . GLY B 2 201 ? 30.244 19.351 -4.375 1.00 25.51 199 GLY B CA 1
ATOM 3933 C C . GLY B 2 201 ? 30.806 20.212 -3.265 1.00 26.31 199 GLY B C 1
ATOM 3934 O O . GLY B 2 201 ? 30.065 20.904 -2.570 1.00 25.90 199 GLY B O 1
ATOM 3935 N N . TYR B 2 202 ? 32.128 20.170 -3.111 1.00 27.05 200 TYR B N 1
ATOM 3936 C CA . TYR B 2 202 ? 32.818 20.824 -1.999 1.00 27.36 200 TYR B CA 1
ATOM 3937 C C . TYR B 2 202 ? 32.439 22.300 -1.816 1.00 27.78 200 TYR B C 1
ATOM 3938 O O . TYR B 2 202 ? 32.067 22.726 -0.723 1.00 26.52 200 TYR B O 1
ATOM 3947 N N . GLU B 2 203 ? 32.530 23.076 -2.891 1.00 29.04 201 GLU B N 1
ATOM 3948 C CA . GLU B 2 203 ? 32.370 24.526 -2.799 1.00 30.57 201 GLU B CA 1
ATOM 3949 C C . GLU B 2 203 ? 30.956 24.951 -2.398 1.00 29.80 201 GLU B C 1
ATOM 3950 O O . GLU B 2 203 ? 30.766 25.997 -1.779 1.00 29.49 201 GLU B O 1
ATOM 3956 N N . LEU B 2 204 ? 29.972 24.123 -2.736 1.00 28.62 202 LEU B N 1
ATOM 3957 C CA . LEU B 2 204 ? 28.592 24.384 -2.367 1.00 27.36 202 LEU B CA 1
ATOM 3958 C C . LEU B 2 204 ? 28.316 23.935 -0.933 1.00 26.59 202 LEU B C 1
ATOM 3959 O O . LEU B 2 204 ? 27.780 24.689 -0.125 1.00 26.20 202 LEU B O 1
ATOM 3964 N N . ILE B 2 205 ? 28.714 22.708 -0.618 1.00 25.55 203 ILE B N 1
ATOM 3965 C CA . ILE B 2 205 ? 28.464 22.123 0.701 1.00 24.67 203 ILE B CA 1
ATOM 3966 C C . ILE B 2 205 ? 29.165 22.876 1.845 1.00 24.35 203 ILE B C 1
ATOM 3967 O O . ILE B 2 205 ? 28.591 23.037 2.919 1.00 24.95 203 ILE B O 1
ATOM 3972 N N . LYS B 2 206 ? 30.382 23.367 1.607 1.00 25.49 204 LYS B N 1
ATOM 3973 C CA . LYS B 2 206 ? 31.142 24.059 2.659 1.00 26.43 204 LYS B CA 1
ATOM 3974 C C . LYS B 2 206 ? 30.432 25.299 3.198 1.00 25.77 204 LYS B C 1
ATOM 3975 O O . LYS B 2 206 ? 30.743 25.766 4.292 1.00 25.47 204 LYS B O 1
ATOM 3981 N N . LYS B 2 207 ? 29.472 25.809 2.424 1.00 25.83 205 LYS B N 1
ATOM 3982 C CA . LYS B 2 207 ? 28.716 27.015 2.766 1.00 26.66 205 LYS B CA 1
ATOM 3983 C C . LYS B 2 207 ? 27.677 26.810 3.870 1.00 26.38 205 LYS B C 1
ATOM 3984 O O . LYS B 2 207 ? 27.181 27.786 4.441 1.00 26.25 205 LYS B O 1
ATOM 3990 N N . LEU B 2 208 ? 27.342 25.554 4.172 1.00 26.94 206 LEU B N 1
ATOM 3991 C CA . LEU B 2 208 ? 26.300 25.260 5.163 1.00 27.12 206 LEU B CA 1
ATOM 3992 C C . LEU B 2 208 ? 26.643 25.759 6.559 1.00 28.47 206 LEU B C 1
ATOM 3993 O O . LEU B 2 208 ? 27.787 25.656 6.992 1.00 29.93 206 LEU B O 1
ATOM 3998 N N . PRO B 2 209 ? 25.643 26.296 7.272 1.00 30.29 207 PRO B N 1
ATOM 3999 C CA . PRO B 2 209 ? 25.819 26.660 8.677 1.00 30.95 207 PRO B CA 1
ATOM 4000 C C . PRO B 2 209 ? 26.165 25.441 9.529 1.00 31.56 207 PRO B C 1
ATOM 4001 O O . PRO B 2 209 ? 26.038 24.303 9.061 1.00 30.32 207 PRO B O 1
ATOM 4005 N N . TYR B 2 210 ? 26.600 25.684 10.764 1.00 32.12 208 TYR B N 1
ATOM 4006 C CA . TYR B 2 210 ? 26.905 24.615 11.712 1.00 32.43 208 TYR B CA 1
ATOM 4007 C C . TYR B 2 210 ? 25.733 23.649 11.859 1.00 31.86 208 TYR B C 1
ATOM 4008 O O . TYR B 2 210 ? 24.580 24.069 11.934 1.00 32.75 208 TYR B O 1
ATOM 4017 N N . GLY B 2 211 ? 26.043 22.356 11.895 1.00 30.45 209 GLY B N 1
ATOM 4018 C CA . GLY B 2 211 ? 25.030 21.313 12.038 1.00 29.50 209 GLY B CA 1
ATOM 4019 C C . GLY B 2 211 ? 24.225 21.071 10.775 1.00 27.18 209 GLY B C 1
ATOM 4020 O O . GLY B 2 211 ? 23.154 20.458 10.825 1.00 27.56 209 GLY B O 1
ATOM 4021 N N . GLY B 2 212 ? 24.742 21.543 9.641 1.00 25.36 210 GLY B N 1
ATOM 4022 C CA . GLY B 2 212 ? 24.074 21.384 8.353 1.00 23.93 210 GLY B CA 1
ATOM 4023 C C . GLY B 2 212 ? 23.802 19.919 8.034 1.00 23.29 210 GLY B C 1
ATOM 4024 O O . GLY B 2 212 ? 24.612 19.040 8.347 1.00 23.04 210 GLY B O 1
ATOM 4025 N N . MET B 2 213 ? 22.645 19.655 7.432 1.00 21.70 211 MET B N 1
ATOM 4026 C CA . MET B 2 213 ? 22.295 18.295 7.023 1.00 20.74 211 MET B CA 1
ATOM 4027 C C . MET B 2 213 ? 21.774 18.317 5.600 1.00 20.44 211 MET B C 1
ATOM 4028 O O . MET B 2 213 ? 20.938 19.162 5.256 1.00 19.58 211 MET B O 1
ATOM 4033 N N . ILE B 2 214 ? 22.263 17.378 4.790 1.00 19.93 212 ILE B N 1
ATOM 4034 C CA . ILE B 2 214 ? 21.769 17.167 3.444 1.00 19.54 212 ILE B CA 1
ATOM 4035 C C . ILE B 2 214 ? 21.016 15.844 3.388 1.00 19.86 212 ILE B C 1
ATOM 4036 O O . ILE B 2 214 ? 21.537 14.799 3.793 1.00 18.88 212 ILE B O 1
ATOM 4041 N N . CYS B 2 215 ? 19.784 15.910 2.892 1.00 19.02 213 CYS B N 1
ATOM 4042 C CA . CYS B 2 215 ? 18.975 14.723 2.672 1.00 19.55 213 CYS B CA 1
ATOM 4043 C C . CYS B 2 215 ? 18.800 14.547 1.173 1.00 19.33 213 CYS B C 1
ATOM 4044 O O . CYS B 2 215 ? 18.285 15.437 0.508 1.00 19.18 213 CYS B O 1
ATOM 4047 N N . ASN B 2 216 ? 19.247 13.411 0.641 1.00 19.12 214 ASN B N 1
ATOM 4048 C CA . ASN B 2 216 ? 19.179 13.158 -0.801 1.00 20.17 214 ASN B CA 1
ATOM 4049 C C . ASN B 2 216 ? 18.209 12.022 -1.132 1.00 20.49 214 ASN B C 1
ATOM 4050 O O . ASN B 2 216 ? 18.515 10.844 -0.916 1.00 21.82 214 ASN B O 1
ATOM 4055 N N . THR B 2 217 ? 17.044 12.375 -1.656 1.00 20.29 215 THR B N 1
ATOM 4056 C CA . THR B 2 217 ? 16.104 11.366 -2.157 1.00 21.90 215 THR B CA 1
ATOM 4057 C C . THR B 2 217 ? 16.002 11.436 -3.681 1.00 22.30 215 THR B C 1
ATOM 4058 O O . THR B 2 217 ? 15.035 10.941 -4.276 1.00 23.95 215 THR B O 1
ATOM 4062 N N . ALA B 2 218 ? 17.023 12.021 -4.305 1.00 21.09 216 ALA B N 1
ATOM 4063 C CA . ALA B 2 218 ? 17.007 12.316 -5.735 1.00 21.25 216 ALA B CA 1
ATOM 4064 C C . ALA B 2 218 ? 17.787 11.265 -6.535 1.00 21.28 216 ALA B C 1
ATOM 4065 O O . ALA B 2 218 ? 17.245 10.211 -6.855 1.00 21.12 216 ALA B O 1
ATOM 4067 N N . ARG B 2 219 ? 19.054 11.544 -6.841 1.00 21.08 217 ARG B N 1
ATOM 4068 C CA . ARG B 2 219 ? 19.918 10.597 -7.571 1.00 21.16 217 ARG B CA 1
ATOM 4069 C C . ARG B 2 219 ? 21.334 10.665 -6.993 1.00 21.21 217 ARG B C 1
ATOM 4070 O O . ARG B 2 219 ? 21.779 11.740 -6.579 1.00 21.29 217 ARG B O 1
ATOM 4078 N N . LYS B 2 220 ? 22.042 9.534 -6.964 1.00 22.00 218 LYS B N 1
ATOM 4079 C CA . LYS B 2 220 ? 23.391 9.520 -6.382 1.00 22.38 218 LYS B CA 1
ATOM 4080 C C . LYS B 2 220 ? 24.367 10.392 -7.171 1.00 22.77 218 LYS B C 1
ATOM 4081 O O . LYS B 2 220 ? 25.235 11.048 -6.587 1.00 21.41 218 LYS B O 1
ATOM 4087 N N . GLU B 2 221 ? 24.190 10.442 -8.490 1.00 23.94 219 GLU B N 1
ATOM 4088 C CA . GLU B 2 221 ? 25.165 11.119 -9.353 1.00 24.90 219 GLU B CA 1
ATOM 4089 C C . GLU B 2 221 ? 25.106 12.659 -9.388 1.00 25.09 219 GLU B C 1
ATOM 4090 O O . GLU B 2 221 ? 25.974 13.280 -10.002 1.00 24.13 219 GLU B O 1
ATOM 4096 N N . ILE B 2 222 ? 24.120 13.280 -8.729 1.00 23.39 220 ILE B N 1
ATOM 4097 C CA . ILE B 2 222 ? 24.137 14.744 -8.566 1.00 22.58 220 ILE B CA 1
ATOM 4098 C C . ILE B 2 222 ? 25.143 15.179 -7.490 1.00 22.39 220 ILE B C 1
ATOM 4099 O O . ILE B 2 222 ? 25.495 16.343 -7.407 1.00 23.18 220 ILE B O 1
ATOM 4104 N N . ILE B 2 223 ? 25.607 14.225 -6.680 1.00 22.88 221 ILE B N 1
ATOM 4105 C CA . ILE B 2 223 ? 26.664 14.470 -5.691 1.00 22.60 221 ILE B CA 1
ATOM 4106 C C . ILE B 2 223 ? 28.053 14.337 -6.335 1.00 23.40 221 ILE B C 1
ATOM 4107 O O . ILE B 2 223 ? 28.291 13.419 -7.103 1.00 23.63 221 ILE B O 1
ATOM 4112 N N . ASP B 2 224 ? 28.957 15.258 -6.012 1.00 24.38 222 ASP B N 1
ATOM 4113 C CA . ASP B 2 224 ? 30.380 15.054 -6.278 1.00 25.97 222 ASP B CA 1
ATOM 4114 C C . ASP B 2 224 ? 30.901 14.350 -5.023 1.00 24.52 222 ASP B C 1
ATOM 4115 O O . ASP B 2 224 ? 31.136 14.985 -3.994 1.00 24.88 222 ASP B O 1
ATOM 4120 N N . GLU B 2 225 ? 31.013 13.024 -5.098 1.00 24.69 223 GLU B N 1
ATOM 4121 C CA . GLU B 2 225 ? 31.366 12.211 -3.929 1.00 24.88 223 GLU B CA 1
ATOM 4122 C C . GLU B 2 225 ? 32.724 12.558 -3.309 1.00 25.87 223 GLU B C 1
ATOM 4123 O O . GLU B 2 225 ? 32.828 12.673 -2.084 1.00 24.66 223 GLU B O 1
ATOM 4129 N N . GLU B 2 226 ? 33.746 12.752 -4.143 1.00 26.60 224 GLU B N 1
ATOM 4130 C CA . GLU B 2 226 ? 35.066 13.195 -3.650 1.00 28.07 224 GLU B CA 1
ATOM 4131 C C . GLU B 2 226 ? 34.949 14.511 -2.866 1.00 26.78 224 GLU B C 1
ATOM 4132 O O . GLU B 2 226 ? 35.549 14.670 -1.796 1.00 26.41 224 GLU B O 1
ATOM 4138 N N . GLY B 2 227 ? 34.177 15.449 -3.412 1.00 26.12 225 GLY B N 1
ATOM 4139 C CA . GLY B 2 227 ? 33.968 16.748 -2.792 1.00 25.23 225 GLY B CA 1
ATOM 4140 C C . GLY B 2 227 ? 33.199 16.677 -1.488 1.00 24.03 225 GLY B C 1
ATOM 4141 O O . GLY B 2 227 ? 33.529 17.388 -0.534 1.00 24.08 225 GLY B O 1
ATOM 4142 N N . LEU B 2 228 ? 32.167 15.829 -1.447 1.00 23.11 226 LEU B N 1
ATOM 4143 C CA . LEU B 2 228 ? 31.374 15.636 -0.230 1.00 22.89 226 LEU B CA 1
ATOM 4144 C C . LEU B 2 228 ? 32.227 14.958 0.845 1.00 22.92 226 LEU B C 1
ATOM 4145 O O . LEU B 2 228 ? 32.174 15.337 2.018 1.00 22.53 226 LEU B O 1
ATOM 4150 N N . ILE B 2 229 ? 33.020 13.969 0.439 1.00 23.02 227 ILE B N 1
ATOM 4151 C CA . ILE B 2 229 ? 33.958 13.326 1.372 1.00 23.98 227 ILE B CA 1
ATOM 4152 C C . ILE B 2 229 ? 34.926 14.346 1.974 1.00 23.95 227 ILE B C 1
ATOM 4153 O O . ILE B 2 229 ? 35.139 14.373 3.191 1.00 23.54 227 ILE B O 1
ATOM 4158 N N . ARG B 2 230 ? 35.488 15.201 1.123 1.00 25.49 228 ARG B N 1
ATOM 4159 C CA . ARG B 2 230 ? 36.469 16.186 1.573 1.00 25.68 228 ARG B CA 1
ATOM 4160 C C . ARG B 2 230 ? 35.883 17.126 2.632 1.00 25.58 228 ARG B C 1
ATOM 4161 O O . ARG B 2 230 ? 36.493 17.357 3.675 1.00 24.76 228 ARG B O 1
ATOM 4169 N N . ILE B 2 231 ? 34.688 17.655 2.378 1.00 24.00 229 ILE B N 1
ATOM 4170 C CA . ILE B 2 231 ? 34.088 18.587 3.317 1.00 23.95 229 ILE B CA 1
ATOM 4171 C C . ILE B 2 231 ? 33.595 17.899 4.595 1.00 23.91 229 ILE B C 1
ATOM 4172 O O . ILE B 2 231 ? 33.683 18.469 5.676 1.00 23.94 229 ILE B O 1
ATOM 4177 N N . MET B 2 232 ? 33.120 16.659 4.480 1.00 23.62 230 MET B N 1
ATOM 4178 C CA . MET B 2 232 ? 32.664 15.935 5.675 1.00 24.35 230 MET B CA 1
ATOM 4179 C C . MET B 2 232 ? 33.829 15.602 6.614 1.00 25.38 230 MET B C 1
ATOM 4180 O O . MET B 2 232 ? 33.665 15.609 7.839 1.00 26.09 230 MET B O 1
ATOM 4185 N N . ARG B 2 233 ? 35.001 15.342 6.040 1.00 26.68 231 ARG B N 1
ATOM 4186 C CA . ARG B 2 233 ? 36.213 15.131 6.840 1.00 27.16 231 ARG B CA 1
ATOM 4187 C C . ARG B 2 233 ? 36.610 16.419 7.565 1.00 27.95 231 ARG B C 1
ATOM 4188 O O . ARG B 2 233 ? 36.985 16.381 8.730 1.00 28.48 231 ARG B O 1
ATOM 4196 N N . GLU B 2 234 ? 36.494 17.553 6.873 1.00 27.85 232 GLU B N 1
ATOM 4197 C CA . GLU B 2 234 ? 36.795 18.884 7.437 1.00 29.63 232 GLU B CA 1
ATOM 4198 C C . GLU B 2 234 ? 35.773 19.418 8.441 1.00 29.27 232 GLU B C 1
ATOM 4199 O O . GLU B 2 234 ? 36.126 20.147 9.376 1.00 28.88 232 GLU B O 1
ATOM 4205 N N . ARG B 2 235 ? 34.503 19.087 8.223 1.00 28.28 233 ARG B N 1
ATOM 4206 C CA . ARG B 2 235 ? 33.411 19.568 9.055 1.00 28.81 233 ARG B CA 1
ATOM 4207 C C . ARG B 2 235 ? 32.719 18.367 9.687 1.00 29.47 233 ARG B C 1
ATOM 4208 O O . ARG B 2 235 ? 31.787 17.803 9.101 1.00 27.62 233 ARG B O 1
ATOM 4216 N N . GLU B 2 236 ? 33.165 17.975 10.879 1.00 30.24 234 GLU B N 1
ATOM 4217 C CA . GLU B 2 236 ? 32.593 16.802 11.556 1.00 30.51 234 GLU B CA 1
ATOM 4218 C C . GLU B 2 236 ? 31.134 16.988 12.003 1.00 30.00 234 GLU B C 1
ATOM 4219 O O . GLU B 2 236 ? 30.496 16.045 12.468 1.00 29.31 234 GLU B O 1
ATOM 4225 N N . ASP B 2 237 ? 30.617 18.204 11.855 1.00 28.83 235 ASP B N 1
ATOM 4226 C CA . ASP B 2 237 ? 29.251 18.517 12.249 1.00 28.87 235 ASP B CA 1
ATOM 4227 C C . ASP B 2 237 ? 28.217 18.184 11.171 1.00 27.78 235 ASP B C 1
ATOM 4228 O O . ASP B 2 237 ? 27.026 18.087 11.478 1.00 28.18 235 ASP B O 1
ATOM 4233 N N . LEU B 2 238 ? 28.661 18.003 9.925 1.00 25.81 236 LEU B N 1
ATOM 4234 C CA . LEU B 2 238 ? 27.724 17.786 8.808 1.00 25.00 236 LEU B CA 1
ATOM 4235 C C . LEU B 2 238 ? 27.175 16.365 8.766 1.00 23.82 236 LEU B C 1
ATOM 4236 O O . LEU B 2 238 ? 27.905 15.402 9.024 1.00 23.96 236 LEU B O 1
ATOM 4241 N N . ILE B 2 239 ? 25.890 16.265 8.428 1.00 21.72 237 ILE B N 1
ATOM 4242 C CA . ILE B 2 239 ? 25.170 14.991 8.326 1.00 21.94 237 ILE B CA 1
ATOM 4243 C C . ILE B 2 239 ? 24.744 14.821 6.872 1.00 20.73 237 ILE B C 1
ATOM 4244 O O . ILE B 2 239 ? 24.255 15.769 6.243 1.00 19.62 237 ILE B O 1
ATOM 4249 N N . TYR B 2 240 ? 24.943 13.618 6.342 1.00 20.66 238 TYR B N 1
ATOM 4250 C CA . TYR B 2 240 ? 24.425 13.256 5.030 1.00 20.27 238 TYR B CA 1
ATOM 4251 C C . TYR B 2 240 ? 23.554 12.004 5.134 1.00 20.48 238 TYR B C 1
ATOM 4252 O O . TYR B 2 240 ? 24.024 10.944 5.576 1.00 20.65 238 TYR B O 1
ATOM 4261 N N . ILE B 2 241 ? 22.283 12.138 4.749 1.00 20.03 239 ILE B N 1
ATOM 4262 C CA . ILE B 2 241 ? 21.349 11.009 4.741 1.00 19.99 239 ILE B CA 1
ATOM 4263 C C . ILE B 2 241 ? 20.757 10.847 3.339 1.00 19.61 239 ILE B C 1
ATOM 4264 O O . ILE B 2 241 ? 20.354 11.824 2.714 1.00 18.79 239 ILE B O 1
ATOM 4269 N N . THR B 2 242 ? 20.716 9.621 2.831 1.00 18.81 240 THR B N 1
ATOM 4270 C CA . THR B 2 242 ? 20.348 9.449 1.434 1.00 18.64 240 THR B CA 1
ATOM 4271 C C . THR B 2 242 ? 19.578 8.162 1.159 1.00 18.94 240 THR B C 1
ATOM 4272 O O . THR B 2 242 ? 19.841 7.130 1.783 1.00 18.14 240 THR B O 1
ATOM 4276 N N . ASP B 2 243 ? 18.609 8.255 0.247 1.00 18.26 241 ASP B N 1
ATOM 4277 C CA . ASP B 2 243 ? 17.906 7.083 -0.277 1.00 19.18 241 ASP B CA 1
ATOM 4278 C C . ASP B 2 243 ? 18.623 6.509 -1.501 1.00 19.36 241 ASP B C 1
ATOM 4279 O O . ASP B 2 243 ? 18.240 5.463 -2.023 1.00 19.98 241 ASP B O 1
ATOM 4284 N N . VAL B 2 244 ? 19.641 7.219 -1.978 1.00 19.44 242 VAL B N 1
ATOM 4285 C CA . VAL B 2 244 ? 20.395 6.777 -3.144 1.00 19.64 242 VAL B CA 1
ATOM 4286 C C . VAL B 2 244 ? 21.866 6.604 -2.754 1.00 20.25 242 VAL B C 1
ATOM 4287 O O . VAL B 2 244 ? 22.684 7.536 -2.853 1.00 20.59 242 VAL B O 1
ATOM 4291 N N . ALA B 2 245 ? 22.175 5.398 -2.277 1.00 20.67 243 ALA B N 1
ATOM 4292 C CA . ALA B 2 245 ? 23.475 5.085 -1.686 1.00 20.89 243 ALA B CA 1
ATOM 4293 C C . ALA B 2 245 ? 24.640 5.455 -2.602 1.00 21.60 243 ALA B C 1
ATOM 4294 O O . ALA B 2 245 ? 24.603 5.174 -3.814 1.00 22.34 243 ALA B O 1
ATOM 4296 N N . PRO B 2 246 ? 25.685 6.082 -2.027 1.00 22.07 244 PRO B N 1
ATOM 4297 C CA . PRO B 2 246 ? 26.852 6.483 -2.810 1.00 22.80 244 PRO B CA 1
ATOM 4298 C C . PRO B 2 246 ? 27.648 5.278 -3.305 1.00 23.77 244 PRO B C 1
ATOM 4299 O O . PRO B 2 246 ? 27.519 4.174 -2.763 1.00 24.07 244 PRO B O 1
ATOM 4303 N N . THR B 2 247 ? 28.441 5.502 -4.344 1.00 24.42 245 THR B N 1
ATOM 4304 C CA . THR B 2 247 ? 29.338 4.479 -4.891 1.00 25.97 245 THR B CA 1
ATOM 4305 C C . THR B 2 247 ? 30.469 4.195 -3.899 1.00 25.63 245 THR B C 1
ATOM 4306 O O . THR B 2 247 ? 30.776 3.037 -3.618 1.00 26.69 245 THR B O 1
ATOM 4310 N N . SER B 2 248 ? 31.062 5.252 -3.352 1.00 25.84 246 SER B N 1
ATOM 4311 C CA . SER B 2 248 ? 32.205 5.125 -2.431 1.00 26.85 246 SER B CA 1
ATOM 4312 C C . SER B 2 248 ? 31.877 4.485 -1.081 1.00 27.48 246 SER B C 1
ATOM 4313 O O . SER B 2 248 ? 30.892 4.840 -0.437 1.00 28.09 246 SER B O 1
ATOM 4316 N N . LYS B 2 249 ? 32.740 3.567 -0.647 1.00 27.93 247 LYS B N 1
ATOM 4317 C CA . LYS B 2 249 ? 32.613 2.920 0.660 1.00 28.61 247 LYS B CA 1
ATOM 4318 C C . LYS B 2 249 ? 33.071 3.823 1.812 1.00 28.09 247 LYS B C 1
ATOM 4319 O O . LYS B 2 249 ? 32.819 3.519 2.979 1.00 28.88 247 LYS B O 1
ATOM 4325 N N . VAL B 2 250 ? 33.729 4.933 1.482 1.00 27.37 248 VAL B N 1
ATOM 4326 C CA . VAL B 2 250 ? 34.267 5.858 2.492 1.00 27.34 248 VAL B CA 1
ATOM 4327 C C . VAL B 2 250 ? 33.195 6.348 3.469 1.00 26.26 248 VAL B C 1
ATOM 4328 O O . VAL B 2 250 ? 33.441 6.461 4.665 1.00 26.45 248 VAL B O 1
ATOM 4332 N N . PHE B 2 251 ? 31.991 6.601 2.960 1.00 26.35 249 PHE B N 1
ATOM 4333 C CA . PHE B 2 251 ? 30.932 7.176 3.774 1.00 25.14 249 PHE B CA 1
ATOM 4334 C C . PHE B 2 251 ? 30.594 6.302 4.984 1.00 27.12 249 PHE B C 1
ATOM 4335 O O . PHE B 2 251 ? 30.581 6.772 6.127 1.00 25.84 249 PHE B O 1
ATOM 4343 N N . ASN B 2 252 ? 30.336 5.030 4.708 1.00 28.97 250 ASN B N 1
ATOM 4344 C CA . ASN B 2 252 ? 29.988 4.050 5.725 1.00 31.59 250 ASN B CA 1
ATOM 4345 C C . ASN B 2 252 ? 31.178 3.756 6.641 1.00 32.73 250 ASN B C 1
ATOM 4346 O O . ASN B 2 252 ? 31.008 3.513 7.838 1.00 35.14 250 ASN B O 1
ATOM 4351 N N . ASN B 2 253 ? 32.379 3.803 6.072 1.00 32.85 251 ASN B N 1
ATOM 4352 C CA . ASN B 2 253 ? 33.606 3.529 6.812 1.00 32.99 251 ASN B CA 1
ATOM 4353 C C . ASN B 2 253 ? 34.031 4.629 7.789 1.00 33.01 251 ASN B C 1
ATOM 4354 O O . ASN B 2 253 ? 34.439 4.335 8.913 1.00 33.69 251 ASN B O 1
ATOM 4359 N N . GLU B 2 254 ? 33.919 5.886 7.365 1.00 30.26 252 GLU B N 1
ATOM 4360 C CA . GLU B 2 254 ? 34.481 7.014 8.116 1.00 30.10 252 GLU B CA 1
ATOM 4361 C C . GLU B 2 254 ? 33.463 7.861 8.873 1.00 29.80 252 GLU B C 1
ATOM 4362 O O . GLU B 2 254 ? 33.800 8.465 9.895 1.00 29.25 252 GLU B O 1
ATOM 4368 N N . PHE B 2 255 ? 32.229 7.928 8.373 1.00 28.41 253 PHE B N 1
ATOM 4369 C CA . PHE B 2 255 ? 31.269 8.895 8.902 1.00 29.28 253 PHE B CA 1
ATOM 4370 C C . PHE B 2 255 ? 30.113 8.279 9.693 1.00 29.84 253 PHE B C 1
ATOM 4371 O O . PHE B 2 255 ? 29.021 8.846 9.747 1.00 28.75 253 PHE B O 1
ATOM 4379 N N . LYS B 2 256 ? 30.361 7.136 10.326 1.00 32.51 254 LYS B N 1
ATOM 4380 C CA . LYS B 2 256 ? 29.358 6.523 11.196 1.00 35.20 254 LYS B CA 1
ATOM 4381 C C . LYS B 2 256 ? 28.861 7.541 12.214 1.00 33.34 254 LYS B C 1
ATOM 4382 O O . LYS B 2 256 ? 29.646 8.305 12.778 1.00 34.97 254 LYS B O 1
ATOM 4388 N N . GLY B 2 257 ? 27.554 7.567 12.429 1.00 32.26 255 GLY B N 1
ATOM 4389 C CA . GLY B 2 257 ? 26.965 8.522 13.355 1.00 31.11 255 GLY B CA 1
ATOM 4390 C C . GLY B 2 257 ? 26.479 9.811 12.711 1.00 28.92 255 GLY B C 1
ATOM 4391 O O . GLY B 2 257 ? 25.744 10.569 13.335 1.00 29.82 255 GLY B O 1
ATOM 4392 N N . ARG B 2 258 ? 26.896 10.074 11.474 1.00 26.60 256 ARG B N 1
ATOM 4393 C CA . ARG B 2 258 ? 26.375 11.236 10.728 1.00 25.26 256 ARG B CA 1
ATOM 4394 C C . ARG B 2 258 ? 26.197 10.950 9.236 1.00 23.93 256 ARG B C 1
ATOM 4395 O O . ARG B 2 258 ? 26.152 11.870 8.406 1.00 22.08 256 ARG B O 1
ATOM 4403 N N . PHE B 2 259 ? 26.120 9.667 8.908 1.00 22.42 257 PHE B N 1
ATOM 4404 C CA . PHE B 2 259 ? 25.808 9.218 7.562 1.00 21.87 257 PHE B CA 1
ATOM 4405 C C . PHE B 2 259 ? 24.849 8.040 7.625 1.00 21.87 257 PHE B C 1
ATOM 4406 O O . PHE B 2 259 ? 24.998 7.146 8.471 1.00 21.29 257 PHE B O 1
ATOM 4414 N N . PHE B 2 260 ? 23.874 8.032 6.720 1.00 21.64 258 PHE B N 1
ATOM 4415 C CA . PHE B 2 260 ? 23.030 6.854 6.521 1.00 21.51 258 PHE B CA 1
ATOM 4416 C C . PHE B 2 260 ? 22.572 6.785 5.082 1.00 21.11 258 PHE B C 1
ATOM 4417 O O . PHE B 2 260 ? 22.169 7.800 4.510 1.00 20.71 258 PHE B O 1
ATOM 4425 N N . ALA B 2 261 ? 22.628 5.583 4.514 1.00 21.16 259 ALA B N 1
ATOM 4426 C CA . ALA B 2 261 ? 22.043 5.303 3.207 1.00 20.88 259 ALA B CA 1
ATOM 4427 C C . ALA B 2 261 ? 21.154 4.067 3.295 1.00 20.60 259 ALA B C 1
ATOM 4428 O O . ALA B 2 261 ? 21.490 3.095 3.980 1.00 20.51 259 ALA B O 1
ATOM 4430 N N . THR B 2 262 ? 20.016 4.107 2.610 1.00 20.12 260 THR B N 1
ATOM 4431 C CA . THR B 2 262 ? 19.183 2.912 2.439 1.00 20.24 260 THR B CA 1
ATOM 4432 C C . THR B 2 262 ? 19.930 1.871 1.588 1.00 21.31 260 THR B C 1
ATOM 4433 O O . THR B 2 262 ? 20.792 2.238 0.791 1.00 21.21 260 THR B O 1
ATOM 4437 N N . PRO B 2 263 ? 19.602 0.573 1.758 1.00 22.51 261 PRO B N 1
ATOM 4438 C CA . PRO B 2 263 ? 20.257 -0.505 0.988 1.00 23.14 261 PRO B CA 1
ATOM 4439 C C . PRO B 2 263 ? 19.908 -0.473 -0.496 1.00 23.66 261 PRO B C 1
ATOM 4440 O O . PRO B 2 263 ? 20.682 -0.948 -1.346 1.00 23.47 261 PRO B O 1
ATOM 4444 N N . ILE B 2 264 ? 18.738 0.078 -0.790 1.00 23.14 262 ILE B N 1
ATOM 4445 C CA . ILE B 2 264 ? 18.239 0.233 -2.148 1.00 23.51 262 ILE B CA 1
ATOM 4446 C C . ILE B 2 264 ? 17.304 1.443 -2.111 1.00 21.98 262 ILE B C 1
ATOM 4447 O O . ILE B 2 264 ? 16.814 1.821 -1.040 1.00 20.73 262 ILE B O 1
ATOM 4452 N N . LYS B 2 265 ? 17.073 2.055 -3.267 1.00 21.53 263 LYS B N 1
ATOM 4453 C CA . LYS B 2 265 ? 16.207 3.230 -3.346 1.00 20.35 263 LYS B CA 1
ATOM 4454 C C . LYS B 2 265 ? 14.758 2.839 -3.044 1.00 20.64 263 LYS B C 1
ATOM 4455 O O . LYS B 2 265 ? 14.083 2.217 -3.878 1.00 21.00 263 LYS B O 1
ATOM 4461 N N . ILE B 2 266 ? 14.297 3.190 -1.846 1.00 19.44 264 ILE B N 1
ATOM 4462 C CA . ILE B 2 266 ? 12.952 2.807 -1.397 1.00 20.27 264 ILE B CA 1
ATOM 4463 C C . ILE B 2 266 ? 11.921 3.941 -1.426 1.00 19.38 264 ILE B C 1
ATOM 4464 O O . ILE B 2 266 ? 10.783 3.744 -1.016 1.00 20.13 264 ILE B O 1
ATOM 4469 N N . GLY B 2 267 ? 12.307 5.117 -1.924 1.00 19.53 265 GLY B N 1
ATOM 4470 C CA . GLY B 2 267 ? 11.383 6.263 -1.968 1.00 19.18 265 GLY B CA 1
ATOM 4471 C C . GLY B 2 267 ? 10.024 5.943 -2.574 1.00 19.87 265 GLY B C 1
ATOM 4472 O O . GLY B 2 267 ? 8.992 6.371 -2.052 1.00 19.82 265 GLY B O 1
ATOM 4473 N N . ALA B 2 268 ? 10.029 5.174 -3.662 1.00 19.70 266 ALA B N 1
ATOM 4474 C CA . ALA B 2 268 ? 8.796 4.789 -4.354 1.00 20.50 266 ALA B CA 1
ATOM 4475 C C . ALA B 2 268 ? 8.334 3.371 -4.034 1.00 21.23 266 ALA B C 1
ATOM 4476 O O . ALA B 2 268 ? 7.362 2.877 -4.628 1.00 22.20 266 ALA B O 1
ATOM 4478 N N . GLU B 2 269 ? 9.027 2.714 -3.105 1.00 21.53 267 GLU B N 1
ATOM 4479 C CA . GLU B 2 269 ? 8.687 1.340 -2.723 1.00 21.22 267 GLU B CA 1
ATOM 4480 C C . GLU B 2 269 ? 7.577 1.292 -1.671 1.00 20.84 267 GLU B C 1
ATOM 4481 O O . GLU B 2 269 ? 7.797 0.870 -0.532 1.00 21.06 267 GLU B O 1
ATOM 4487 N N . THR B 2 270 ? 6.393 1.745 -2.062 1.00 20.51 268 THR B N 1
ATOM 4488 C CA . THR B 2 270 ? 5.207 1.637 -1.222 1.00 21.50 268 THR B CA 1
ATOM 4489 C C . THR B 2 270 ? 4.083 1.063 -2.063 1.00 22.17 268 THR B C 1
ATOM 4490 O O . THR B 2 270 ? 4.103 1.180 -3.289 1.00 21.24 268 THR B O 1
ATOM 4494 N N . GLU B 2 271 ? 3.112 0.439 -1.401 1.00 22.70 269 GLU B N 1
ATOM 4495 C CA . GLU B 2 271 ? 1.917 -0.062 -2.074 1.00 23.57 269 GLU B CA 1
ATOM 4496 C C . GLU B 2 271 ? 1.237 1.038 -2.886 1.00 23.38 269 GLU B C 1
ATOM 4497 O O . GLU B 2 271 ? 0.878 0.826 -4.045 1.00 24.07 269 GLU B O 1
ATOM 4503 N N . GLU B 2 272 ? 1.102 2.214 -2.274 1.00 22.80 270 GLU B N 1
ATOM 4504 C CA . GLU B 2 272 ? 0.335 3.319 -2.840 1.00 23.16 270 GLU B CA 1
ATOM 4505 C C . GLU B 2 272 ? 1.016 3.923 -4.062 1.00 23.43 270 GLU B C 1
ATOM 4506 O O . GLU B 2 272 ? 0.359 4.223 -5.068 1.00 23.50 270 GLU B O 1
ATOM 4512 N N . SER B 2 273 ? 2.326 4.125 -3.965 1.00 22.86 271 SER B N 1
ATOM 4513 C CA . SER B 2 273 ? 3.073 4.724 -5.079 1.00 23.00 271 SER B CA 1
ATOM 4514 C C . SER B 2 273 ? 3.236 3.753 -6.246 1.00 22.80 271 SER B C 1
ATOM 4515 O O . SER B 2 273 ? 3.159 4.169 -7.408 1.00 24.24 271 SER B O 1
ATOM 4518 N N . ASN B 2 274 ? 3.438 2.469 -5.945 1.00 23.39 272 ASN B N 1
ATOM 4519 C CA . ASN B 2 274 ? 3.490 1.433 -6.992 1.00 23.93 272 ASN B CA 1
ATOM 4520 C C . ASN B 2 274 ? 2.183 1.373 -7.785 1.00 24.86 272 ASN B C 1
ATOM 4521 O O . ASN B 2 274 ? 2.201 1.320 -9.022 1.00 24.51 272 ASN B O 1
ATOM 4526 N N . ILE B 2 275 ? 1.058 1.369 -7.070 1.00 24.85 273 ILE B N 1
ATOM 4527 C CA . ILE B 2 275 ? -0.273 1.396 -7.698 1.00 26.09 273 ILE B CA 1
ATOM 4528 C C . ILE B 2 275 ? -0.435 2.634 -8.593 1.00 25.86 273 ILE B C 1
ATOM 4529 O O . ILE B 2 275 ? -0.814 2.517 -9.770 1.00 25.77 273 ILE B O 1
ATOM 4534 N N . ASN B 2 276 ? -0.107 3.807 -8.053 1.00 24.41 274 ASN B N 1
ATOM 4535 C CA . ASN B 2 276 ? -0.195 5.062 -8.810 1.00 24.66 274 ASN B CA 1
ATOM 4536 C C . ASN B 2 276 ? 0.651 5.058 -10.083 1.00 24.16 274 ASN B C 1
ATOM 4537 O O . ASN B 2 276 ? 0.146 5.331 -11.174 1.00 23.21 274 ASN B O 1
ATOM 4542 N N . ALA B 2 277 ? 1.935 4.744 -9.934 1.00 24.26 275 ALA B N 1
ATOM 4543 C CA . ALA B 2 277 ? 2.877 4.811 -11.045 1.00 23.94 275 ALA B CA 1
ATOM 4544 C C . ALA B 2 277 ? 2.620 3.708 -12.060 1.00 24.31 275 ALA B C 1
ATOM 4545 O O . ALA B 2 277 ? 2.603 3.965 -13.266 1.00 23.51 275 ALA B O 1
ATOM 4547 N N . GLY B 2 278 ? 2.407 2.487 -11.569 1.00 23.61 276 GLY B N 1
ATOM 4548 C CA . GLY B 2 278 ? 2.245 1.328 -12.440 1.00 24.36 276 GLY B CA 1
ATOM 4549 C C . GLY B 2 278 ? 0.987 1.445 -13.278 1.00 25.50 276 GLY B C 1
ATOM 4550 O O . GLY B 2 278 ? 1.004 1.177 -14.483 1.00 25.45 276 GLY B O 1
ATOM 4551 N N . MET B 2 279 ? -0.105 1.869 -12.647 1.00 26.13 277 MET B N 1
ATOM 4552 C CA . MET B 2 279 ? -1.380 1.976 -13.354 1.00 27.33 277 MET B CA 1
ATOM 4553 C C . MET B 2 279 ? -1.425 3.177 -14.299 1.00 26.57 277 MET B C 1
ATOM 4554 O O . MET B 2 279 ? -2.019 3.088 -15.368 1.00 26.71 277 MET B O 1
ATOM 4559 N N . ALA B 2 280 ? -0.783 4.284 -13.916 1.00 25.12 278 ALA B N 1
ATOM 4560 C CA . ALA B 2 280 ? -0.632 5.418 -14.824 1.00 24.71 278 ALA B CA 1
ATOM 4561 C C . ALA B 2 280 ? 0.164 5.002 -16.060 1.00 24.48 278 ALA B C 1
ATOM 4562 O O . ALA B 2 280 ? -0.179 5.393 -17.172 1.00 25.38 278 ALA B O 1
ATOM 4564 N N . ALA B 2 281 ? 1.226 4.216 -15.867 1.00 23.59 279 ALA B N 1
ATOM 4565 C CA . ALA B 2 281 ? 2.039 3.758 -16.997 1.00 24.87 279 ALA B CA 1
ATOM 4566 C C . ALA B 2 281 ? 1.209 2.907 -17.964 1.00 26.24 279 ALA B C 1
ATOM 4567 O O . ALA B 2 281 ? 1.250 3.113 -19.187 1.00 25.85 279 ALA B O 1
ATOM 4569 N N . ALA B 2 282 ? 0.455 1.961 -17.405 1.00 25.42 280 ALA B N 1
ATOM 4570 C CA . ALA B 2 282 ? -0.439 1.101 -18.197 1.00 26.95 280 ALA B CA 1
ATOM 4571 C C . ALA B 2 282 ? -1.521 1.904 -18.923 1.00 27.54 280 ALA B C 1
ATOM 4572 O O . ALA B 2 282 ? -1.821 1.627 -20.086 1.00 28.86 280 ALA B O 1
ATOM 4574 N N . SER B 2 283 ? -2.108 2.882 -18.233 1.00 28.98 281 SER B N 1
ATOM 4575 C CA . SER B 2 283 ? -3.142 3.745 -18.815 1.00 29.45 281 SER B CA 1
ATOM 4576 C C . SER B 2 283 ? -2.593 4.575 -19.963 1.00 30.34 281 SER B C 1
ATOM 4577 O O . SER B 2 283 ? -3.255 4.727 -20.995 1.00 30.86 281 SER B O 1
ATOM 4580 N N . GLN B 2 284 ? -1.382 5.099 -19.780 1.00 28.20 282 GLN B N 1
ATOM 4581 C CA . GLN B 2 284 ? -0.738 5.935 -20.796 1.00 28.41 282 GLN B CA 1
ATOM 4582 C C . GLN B 2 284 ? -0.326 5.116 -22.024 1.00 29.26 282 GLN B C 1
ATOM 4583 O O . GLN B 2 284 ? -0.539 5.556 -23.156 1.00 29.15 282 GLN B O 1
ATOM 4589 N N . ILE B 2 285 ? 0.240 3.925 -21.810 1.00 30.00 283 ILE B N 1
ATOM 4590 C CA . ILE B 2 285 ? 0.267 2.917 -22.870 1.00 32.12 283 ILE B CA 1
ATOM 4591 C C . ILE B 2 285 ? -1.208 2.585 -23.046 1.00 34.84 283 ILE B C 1
ATOM 4592 O O . ILE B 2 285 ? -1.956 2.621 -22.085 1.00 38.24 283 ILE B O 1
ATOM 4597 N N . CYS B 2 286 ? -1.653 2.268 -24.247 1.00 40.58 284 CYS B N 1
ATOM 4598 C CA . CYS B 2 286 ? -3.079 1.976 -24.423 1.00 40.96 284 CYS B CA 1
ATOM 4599 C C . CYS B 2 286 ? -3.763 3.243 -24.886 1.00 39.23 284 CYS B C 1
ATOM 4600 O O . CYS B 2 286 ? -4.380 3.239 -25.942 1.00 40.60 284 CYS B O 1
ATOM 4603 N N . ASP B 2 287 ? -3.655 4.322 -24.110 1.00 37.19 285 ASP B N 1
ATOM 4604 C CA . ASP B 2 287 ? -4.100 5.627 -24.591 1.00 37.21 285 ASP B CA 1
ATOM 4605 C C . ASP B 2 287 ? -3.239 6.010 -25.793 1.00 36.56 285 ASP B C 1
ATOM 4606 O O . ASP B 2 287 ? -3.741 6.568 -26.773 1.00 35.97 285 ASP B O 1
ATOM 4611 N N . PHE B 2 288 ? -1.945 5.696 -25.722 1.00 34.35 286 PHE B N 1
ATOM 4612 C CA . PHE B 2 288 ? -1.065 5.907 -26.868 1.00 34.90 286 PHE B CA 1
ATOM 4613 C C . PHE B 2 288 ? -1.512 5.037 -28.039 1.00 35.32 286 PHE B C 1
ATOM 4614 O O . PHE B 2 288 ? -1.678 5.534 -29.149 1.00 35.27 286 PHE B O 1
ATOM 4622 N N . PHE B 2 289 ? -1.709 3.746 -27.787 1.00 35.39 287 PHE B N 1
ATOM 4623 C CA . PHE B 2 289 ? -2.097 2.819 -28.855 1.00 36.30 287 PHE B CA 1
ATOM 4624 C C . PHE B 2 289 ? -3.524 3.029 -29.377 1.00 37.37 287 PHE B C 1
ATOM 4625 O O . PHE B 2 289 ? -3.808 2.722 -30.536 1.00 38.08 287 PHE B O 1
ATOM 4633 N N . THR B 2 290 ? -4.409 3.559 -28.538 1.00 38.16 288 THR B N 1
ATOM 4634 C CA . THR B 2 290 ? -5.800 3.807 -28.933 1.00 40.43 288 THR B CA 1
ATOM 4635 C C . THR B 2 290 ? -5.977 5.139 -29.665 1.00 41.24 288 THR B C 1
ATOM 4636 O O . THR B 2 290 ? -6.619 5.191 -30.717 1.00 41.41 288 THR B O 1
ATOM 4640 N N . ASN B 2 291 ? -5.402 6.206 -29.111 1.00 41.10 289 ASN B N 1
ATOM 4641 C CA . ASN B 2 291 ? -5.667 7.565 -29.583 1.00 40.93 289 ASN B CA 1
ATOM 4642 C C . ASN B 2 291 ? -4.437 8.332 -30.063 1.00 39.24 289 ASN B C 1
ATOM 4643 O O . ASN B 2 291 ? -4.555 9.477 -30.495 1.00 39.57 289 ASN B O 1
ATOM 4648 N N . GLY B 2 292 ? -3.263 7.707 -29.978 1.00 37.50 290 GLY B N 1
ATOM 4649 C CA . GLY B 2 292 ? -2.003 8.366 -30.332 1.00 36.28 290 GLY B CA 1
ATOM 4650 C C . GLY B 2 292 ? -1.587 9.428 -29.327 1.00 35.22 290 GLY B C 1
ATOM 4651 O O . GLY B 2 292 ? -0.739 10.270 -29.623 1.00 34.52 290 GLY B O 1
ATOM 4652 N N . THR B 2 293 ? -2.189 9.386 -28.138 1.00 34.82 291 THR B N 1
ATOM 4653 C CA . THR B 2 293 ? -1.927 10.359 -27.077 1.00 33.96 291 THR B CA 1
ATOM 4654 C C . THR B 2 293 ? -0.469 10.324 -26.644 1.00 32.27 291 THR B C 1
ATOM 4655 O O . THR B 2 293 ? 0.061 9.260 -26.312 1.00 32.08 291 THR B O 1
ATOM 4659 N N . VAL B 2 294 ? 0.171 11.489 -26.647 1.00 30.88 292 VAL B N 1
ATOM 4660 C CA . VAL B 2 294 ? 1.581 11.581 -26.282 1.00 30.04 292 VAL B CA 1
ATOM 4661 C C . VAL B 2 294 ? 1.846 12.547 -25.125 1.00 29.51 292 VAL B C 1
ATOM 4662 O O . VAL B 2 294 ? 2.975 13.005 -24.941 1.00 30.13 292 VAL B O 1
ATOM 4666 N N . LYS B 2 295 ? 0.814 12.841 -24.337 1.00 30.07 293 LYS B N 1
ATOM 4667 C CA . LYS B 2 295 ? 0.987 13.669 -23.143 1.00 30.19 293 LYS B CA 1
ATOM 4668 C C . LYS B 2 295 ? 2.068 13.045 -22.255 1.00 28.86 293 LYS B C 1
ATOM 4669 O O . LYS B 2 295 ? 2.154 11.822 -22.142 1.00 29.45 293 LYS B O 1
ATOM 4675 N N . PHE B 2 296 ? 2.889 13.900 -21.651 1.00 28.17 294 PHE B N 1
ATOM 4676 C CA . PHE B 2 296 ? 4.042 13.501 -20.826 1.00 27.43 294 PHE B CA 1
ATOM 4677 C C . PHE B 2 296 ? 5.237 12.945 -21.615 1.00 27.68 294 PHE B C 1
ATOM 4678 O O . PHE B 2 296 ? 6.181 12.435 -21.006 1.00 26.84 294 PHE B O 1
ATOM 4686 N N . GLN B 2 297 ? 5.214 13.036 -22.951 1.00 27.12 295 GLN B N 1
ATOM 4687 C CA . GLN B 2 297 ? 6.391 12.638 -23.742 1.00 27.43 295 GLN B CA 1
ATOM 4688 C C . GLN B 2 297 ? 7.562 13.533 -23.360 1.00 27.86 295 GLN B C 1
ATOM 4689 O O . GLN B 2 297 ? 7.419 14.761 -23.320 1.00 27.45 295 GLN B O 1
ATOM 4695 N N . VAL B 2 298 ? 8.709 12.925 -23.069 1.00 26.95 296 VAL B N 1
ATOM 4696 C CA . VAL B 2 298 ? 9.867 13.694 -22.592 1.00 27.54 296 VAL B CA 1
ATOM 4697 C C . VAL B 2 298 ? 10.929 13.928 -23.657 1.00 28.03 296 VAL B C 1
ATOM 4698 O O . VAL B 2 298 ? 11.761 14.822 -23.508 1.00 28.43 296 VAL B O 1
ATOM 4702 N N . ASN B 2 299 ? 10.901 13.127 -24.719 1.00 28.37 297 ASN B N 1
ATOM 4703 C CA . ASN B 2 299 ? 11.808 13.325 -25.843 1.00 28.36 297 ASN B CA 1
ATOM 4704 C C . ASN B 2 299 ? 11.101 13.989 -27.027 1.00 29.07 297 ASN B C 1
ATOM 4705 O O . ASN B 2 299 ? 9.899 14.272 -26.983 1.00 27.37 297 ASN B O 1
ATOM 4710 N N . LYS B 2 300 ? 11.862 14.264 -28.079 1.00 32.14 298 LYS B N 1
ATOM 4711 C CA . LYS B 2 300 ? 11.294 14.821 -29.300 1.00 33.77 298 LYS B CA 1
ATOM 4712 C C . LYS B 2 300 ? 12.167 14.422 -30.473 1.00 34.45 298 LYS B C 1
ATOM 4713 O O . LYS B 2 300 ? 13.391 14.547 -30.423 1.00 34.84 298 LYS B O 1
ATOM 4719 N N . PHE B 2 301 ? 11.522 13.907 -31.510 1.00 35.64 299 PHE B N 1
ATOM 4720 C CA . PHE B 2 301 ? 12.206 13.478 -32.718 1.00 37.29 299 PHE B CA 1
ATOM 4721 C C . PHE B 2 301 ? 11.362 13.823 -33.938 1.00 39.27 299 PHE B C 1
ATOM 4722 O O . PHE B 2 301 ? 10.168 14.121 -33.818 1.00 37.17 299 PHE B O 1
ATOM 4730 N N . LEU B 2 302 ? 11.986 13.779 -35.111 1.00 41.41 300 LEU B N 1
ATOM 4731 C CA . LEU B 2 302 ? 11.280 14.041 -36.357 1.00 44.55 300 LEU B CA 1
ATOM 4732 C C . LEU B 2 302 ? 10.872 12.741 -37.037 1.00 47.05 300 LEU B C 1
ATOM 4733 O O . LEU B 2 302 ? 11.659 11.792 -37.103 1.00 47.03 300 LEU B O 1
ATOM 4738 N N . GLU B 2 303 ? 9.629 12.715 -37.519 1.00 51.70 301 GLU B N 1
ATOM 4739 C CA . GLU B 2 303 ? 9.054 11.582 -38.259 1.00 55.62 301 GLU B CA 1
ATOM 4740 C C . GLU B 2 303 ? 9.215 10.246 -37.533 1.00 57.43 301 GLU B C 1
ATOM 4741 O O . GLU B 2 303 ? 8.238 9.665 -37.060 1.00 59.95 301 GLU B O 1
#

Radius of gyration: 27.86 Å; Cα contacts (8 Å, |Δi|>4): 1355; chains: 2; bounding box: 53×49×95 Å

Sequence (605 aa):
ASMKIVVITEKPFAENAVKGIREILEKAGHEVVMIEKYKKKEDVIERIKDADGVIVRSDKIDEEIIKAGEKVKIIVRAGAGYDNIDIEACNQGKIVVMNTPGQNRNGVAELCIGMMIFGFRKGFKEGKGRELKDKTLGICGCGYVGKRVKEIAEGIGMKIKVYDPFITTENQVKKIEELFEECQVISLHLPLTKETKGKIGYELIKKLPYGGMICNTARKEIIDEEGLIRIMREREDLIYITDVAPTSKVFNNEFKGRFFATPIKIGAETEESNINAGMAAASQICDFFTNGTVKFQVNKFLEASMKIVVITEKPFAENAVKGIREILEKAGHEVVMIEKYKKKEDVIERIKDADGVIVRSDKIDEEIIKAGEKVKIIVRAGAGYDNIDIEACNQGKIVVMNTPGQNRNGVAELCIGMMIFGFRKGFKEGKGRELKDKTLGICGGYVGKRVKEIAEGIGMKIKVYDPFITTENQVKKIEELFEECQVISLHLPLTKETKGKIGYELIKKLPYGGMICNTARKEIIDEEGLIRIMREREDLIYITDVAPTSKVFNNEFKGRFFATPIKIGAETEESNINAGMAAASQICDFFTNGTVKFQVNKFLE

Secondary structure (DSSP, 8-state):
---EEEEEESSPPPHHHHHHHHHHHHHTT-EEEEEES---HHHHHHHTTT-SEEEESS--B-HHHHHH-TT--EEEESSS--TTB-HHHHHHTT-EEE--TTTTHHHHHHHHHHHHHHHHTGGG-SS-B--STTSEEEEES-SHHHHHHHHHHHHHT-EEEEE-SS---TTB-SSHHHHHHH-SEEEE-----TTTTT-B-HHHHTTSPTT-EEEE-S-GGGB-HHHHHHHHHH-TT-EEEESS--S-SHHHHH-TTSEEE-SS--TT-BHHHHHHHHHHHHHHHHHHHHH---TTB------/---EEEEEESSPPPHHHHHHHHHHHHHTT-EEEEEES--SHHHHHHHHTT-SEEEESS--B-HHHHHH-TT--EEEESSS--TTB-HHHHHHTT-EEE--TTTTHHHHHHHHHHHHHHHHTGGGSSS-B--STTPEEEEE--HHHHHHHHHHHHHT-EEEEE-SS---TTB-SSHHHHHHH-SEEEE-----TTTTT-B-HHHHTTPPTT-EEEE-S-GGGB-HHHHHHHHHH-TT-EEEESS--S-THHHHH-TTSEEE-SS--TT-BHHHHHHHHHHHHHHHHHHHHH---TTB------

GO terms:
  GO:0042802 identical protein binding (F, IPI)

Organism: Entamoeba histolytica (NCBI:txid5759)

CATH classification: 3.40.50.720 (+1 more: 3.40.50.720)

Nearest PDB structures (foldseek):
  4njo-assembly1_A  TM=9.995E-01  e=1.439E-58  Entamoeba histolytica
  6p2i-assembly1_B  TM=8.401E-01  e=2.202E-22  Bacillus sp. 5mfcol3.1
  8i5z-assembly1_A  TM=7.644E-01  e=3.865E-21  Thermodesulfatator indicus DSM 15286
  3gvx-assembly1_A  TM=6.123E-01  e=2.036E-20  Thermoplasma acidophilum
  1qp8-assembly1_B  TM=7.583E-01  e=1.760E-17  Pyrobaculum aerophilum